Protein AF-A0A9W7ZD07-F1 (afdb_monomer)

Foldseek 3Di:
DDDDDPPDPPPPPPDDPPPQAAAKAWQPVNFQLAPNHVVDADHDPPDHHDPVQRAFAPQAGDFQNDQDAGPAASEEAEAQDKDKIFMDARYFCQQPAKKFKWKALQSPPWTFTQDIDALHHQDPDGGNGGHGPDGMDIDTHHLQAEWARWMKIKMWGQHQHDDRGIHMTIGTYGYDHHPHFKDKHFTDADESHHLHHGFDRCPSPRCGPVCCVVPGWMKMAGRVNDIDRPDPDHSPPDDDDDDDDDDDDDDDDDDDDDDDDDDDDDDDDDDDDDDDDDDDDDDDDDDDDDDDDDDDDDDDDYDDDDDDDDDDDDDDDDDDDDDDDDDDDDDPDDDDDDDDDDDDDDDDDDDDDDPFFDDAQKKAFDWQFIWGDHPRDTDPTDHDPPQWGWDDGIRDIDTDHDPPD

Nearest PDB structures (foldseek):
  7p3u-assembly1_A  TM=8.625E-01  e=9.360E-14  Aspergillus fumigatus A1163
  8qpr-assembly1_D  TM=5.292E-01  e=3.589E-02  Homo sapiens
  6wm9-assembly2_F  TM=4.175E-01  e=1.453E-02  Homo sapiens
  7e5y-assembly1_L  TM=4.576E-01  e=7.481E-02  Homo sapiens
  7wro-assembly1_L  TM=5.235E-01  e=2.744E-01  Homo sapiens

Radius of gyration: 35.98 Å; Cα contacts (8 Å, |Δi|>4): 675; chains: 1; bounding box: 115×115×76 Å

Secondary structure (DSSP, 8-state):
-----S-SSSSSS-S-------S--EEES--TT-S--SSPPPPPTT----TTTTSPPPTTPPGGG--SPPSS-SEEEETTSEEEEEE-SS---TT-EEEEEEEESSSSS--EEEEEE-SBTTSSS----SS-S--EEEEEPPTTPPPEEEEEEEEEEEESSSS--EEEEEEEEEEE----SEEEEEBPPP-SSTTS------TT-TTTTHHHHHSPPEEEEETTS-EESS-SS-----PPPPPPP--------------------------------------------------------------------------------------S-S--------------PPPP-TT-B--TT-EEEETTEEEEEETTEEPPPBPPPTTEEEEEETTEEEEEEPP--

Solvent-accessible surface area (backbone atoms only — not comparable to full-atom values): 25988 Å² total; per-residue (Å²): 140,79,90,79,79,93,79,76,93,84,80,81,87,87,76,76,88,70,74,77,40,68,31,60,36,61,32,32,59,46,25,59,46,46,75,77,28,86,83,62,78,70,71,41,91,93,61,71,69,40,90,60,59,34,53,55,43,52,50,87,49,60,74,39,77,56,86,74,64,54,82,57,58,68,45,80,45,48,34,49,36,78,45,63,41,31,43,55,81,77,33,35,31,30,23,14,10,38,31,42,35,27,40,14,33,48,85,71,78,51,44,30,42,70,46,75,38,75,30,18,30,36,38,98,44,85,43,90,50,42,70,60,76,40,56,63,50,75,47,62,39,54,50,40,45,29,36,26,82,60,28,37,44,31,43,36,38,38,47,25,47,75,70,69,42,22,36,48,43,24,16,40,23,24,35,35,85,31,92,32,64,45,35,74,30,37,34,65,77,72,38,31,31,70,70,40,56,74,55,70,63,26,88,87,41,59,66,64,60,46,65,56,66,74,66,35,56,56,23,35,39,25,36,88,32,46,71,43,71,62,78,78,90,65,66,73,72,80,71,81,83,79,83,77,90,76,83,88,84,81,91,82,89,85,86,89,86,89,87,82,88,82,87,85,90,86,86,89,84,89,84,91,89,81,90,81,90,84,87,82,87,89,85,88,85,88,85,86,86,89,84,81,89,83,88,80,90,78,88,84,86,84,86,86,84,89,86,87,82,89,88,82,89,83,85,91,86,82,89,87,89,80,90,84,93,82,90,90,87,84,90,87,86,90,88,89,88,88,88,79,89,86,85,88,83,89,82,86,79,84,74,92,67,94,83,56,76,41,60,61,75,36,33,35,72,41,87,52,10,30,28,45,19,53,88,36,31,65,47,74,73,41,76,36,60,94,76,28,26,38,46,75,48,77,67,53,63,46,65,40,68,62,78,86,126

Structure (mmCIF, N/CA/C/O backbone):
data_AF-A0A9W7ZD07-F1
#
_entry.id   AF-A0A9W7ZD07-F1
#
loop_
_atom_site.group_PDB
_atom_site.id
_atom_site.type_symbol
_atom_site.label_atom_id
_atom_site.label_alt_id
_atom_site.label_comp_id
_atom_site.label_asym_id
_atom_site.label_entity_id
_atom_site.label_seq_id
_atom_site.pdbx_PDB_ins_code
_atom_site.Cartn_x
_atom_site.Cartn_y
_atom_site.Cartn_z
_atom_site.occupancy
_atom_site.B_iso_or_equiv
_atom_site.auth_seq_id
_atom_site.auth_comp_id
_atom_site.auth_asym_id
_atom_site.auth_atom_id
_atom_site.pdbx_PDB_model_num
ATOM 1 N N . MET A 1 1 ? 17.883 37.962 -55.876 1.00 41.53 1 MET A N 1
ATOM 2 C CA . MET A 1 1 ? 17.567 36.541 -55.597 1.00 41.53 1 MET A CA 1
ATOM 3 C C . MET A 1 1 ? 18.419 36.123 -54.408 1.00 41.53 1 MET A C 1
ATOM 5 O O . MET A 1 1 ? 19.620 36.243 -54.534 1.00 41.53 1 MET A O 1
ATOM 9 N N . LYS A 1 2 ? 17.947 35.713 -53.234 1.00 41.31 2 LYS A N 1
ATOM 10 C CA . LYS A 1 2 ? 16.622 35.610 -52.608 1.00 41.31 2 LYS A CA 1
ATOM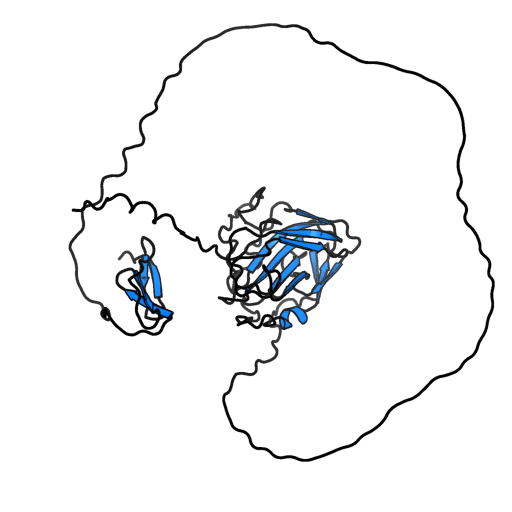 11 C C . LYS A 1 2 ? 16.865 35.951 -51.127 1.00 41.31 2 LYS A C 1
ATOM 13 O O . LYS A 1 2 ? 17.802 35.413 -50.546 1.00 41.31 2 LYS A O 1
ATOM 18 N N . SER A 1 3 ? 16.061 36.839 -50.550 1.00 47.47 3 SER A N 1
ATOM 19 C CA . SER A 1 3 ? 16.024 37.054 -49.102 1.00 47.47 3 SER A CA 1
ATOM 20 C C . SER A 1 3 ? 15.458 35.799 -48.444 1.00 47.47 3 SER A C 1
ATOM 22 O O . SER A 1 3 ? 14.362 35.374 -48.803 1.00 47.47 3 SER A O 1
ATOM 24 N N . PHE A 1 4 ? 16.192 35.201 -47.511 1.00 43.91 4 PHE A N 1
ATOM 25 C CA . PHE A 1 4 ? 15.648 34.174 -46.628 1.00 43.91 4 PHE A CA 1
ATOM 26 C C . PHE A 1 4 ? 15.216 34.857 -45.328 1.00 43.91 4 PHE A C 1
ATOM 28 O O . PHE A 1 4 ? 16.032 35.453 -44.629 1.00 43.91 4 PHE A O 1
ATOM 35 N N . SER A 1 5 ? 13.908 34.838 -45.067 1.00 48.44 5 SER A N 1
ATOM 36 C CA . SER A 1 5 ? 13.280 35.397 -43.868 1.00 48.44 5 SER A CA 1
ATOM 37 C C . SER A 1 5 ? 13.849 34.772 -42.595 1.00 48.44 5 SER A C 1
ATOM 39 O O . SER A 1 5 ? 13.737 33.567 -42.392 1.00 48.44 5 SER A O 1
ATOM 41 N N . VAL A 1 6 ? 14.353 35.609 -41.688 1.00 49.75 6 VAL A N 1
ATOM 42 C CA . VAL A 1 6 ? 14.805 35.254 -40.324 1.00 49.75 6 VAL A CA 1
ATOM 43 C C . VAL A 1 6 ? 13.607 35.116 -39.362 1.00 49.75 6 VAL A C 1
ATOM 45 O O . VAL A 1 6 ? 13.679 35.424 -38.181 1.00 49.75 6 VAL A O 1
ATOM 48 N N . ALA A 1 7 ? 12.456 34.669 -39.860 1.00 47.91 7 ALA A N 1
ATOM 49 C CA . ALA A 1 7 ? 11.208 34.615 -39.101 1.00 47.91 7 ALA A CA 1
ATOM 50 C C . ALA A 1 7 ? 10.662 33.185 -39.066 1.00 47.91 7 ALA A C 1
ATOM 52 O O . ALA A 1 7 ? 9.604 32.916 -39.625 1.00 47.91 7 ALA A O 1
ATOM 53 N N . SER A 1 8 ? 11.406 32.241 -38.479 1.00 49.72 8 SER A N 1
ATOM 54 C CA . SER A 1 8 ? 10.884 30.892 -38.162 1.00 49.72 8 SER A CA 1
ATOM 55 C C . SER A 1 8 ? 11.615 30.142 -37.029 1.00 49.72 8 SER A C 1
ATOM 57 O O . SER A 1 8 ? 11.263 29.001 -36.759 1.00 49.72 8 SER A O 1
ATOM 59 N N . ILE A 1 9 ? 12.581 30.735 -36.312 1.00 46.44 9 ILE A N 1
ATOM 60 C CA . ILE A 1 9 ? 13.357 30.030 -35.257 1.00 46.44 9 ILE A CA 1
ATOM 61 C C . ILE A 1 9 ? 12.879 30.407 -33.837 1.00 46.44 9 ILE A C 1
ATOM 63 O O . ILE A 1 9 ? 13.672 30.553 -32.919 1.00 46.44 9 ILE A O 1
ATOM 67 N N . LEU A 1 10 ? 11.574 30.614 -33.634 1.00 45.41 10 LEU A N 1
ATOM 68 C CA . LEU A 1 10 ? 11.020 30.961 -32.309 1.00 45.41 10 LEU A CA 1
ATOM 69 C C . LEU A 1 10 ? 9.823 30.099 -31.876 1.00 45.41 10 LEU A C 1
ATOM 71 O O . LEU A 1 10 ? 9.119 30.461 -30.942 1.00 45.41 10 LEU A O 1
ATOM 75 N N . ALA A 1 11 ? 9.591 28.946 -32.511 1.00 47.62 11 ALA A N 1
ATOM 76 C CA . ALA A 1 11 ? 8.423 28.109 -32.204 1.00 47.62 11 ALA A CA 1
ATOM 77 C C . ALA A 1 11 ? 8.722 26.607 -32.038 1.00 47.62 11 ALA A C 1
ATOM 79 O O . ALA A 1 11 ? 7.839 25.790 -32.270 1.00 47.62 11 ALA A O 1
ATOM 80 N N . TYR A 1 12 ? 9.941 26.224 -31.635 1.00 44.97 12 TYR A N 1
ATOM 81 C CA . TYR A 1 12 ? 10.280 24.810 -31.381 1.00 44.97 12 TYR A CA 1
ATOM 82 C C . TYR A 1 12 ? 11.042 24.545 -30.070 1.00 44.97 12 TYR A C 1
ATOM 84 O O . TYR A 1 12 ? 11.627 23.480 -29.907 1.00 44.97 12 TYR A O 1
ATOM 92 N N . SER A 1 13 ? 11.000 25.470 -29.105 1.00 48.06 13 SER A N 1
ATOM 93 C CA . SER A 1 13 ? 11.641 25.291 -27.784 1.00 48.06 13 SER A CA 1
ATOM 94 C C . SER A 1 13 ? 10.649 25.015 -26.648 1.00 48.06 13 SER A C 1
ATOM 96 O O . SER A 1 13 ? 11.039 24.974 -25.487 1.00 48.06 13 SER A O 1
ATOM 98 N N . ALA A 1 14 ? 9.364 24.835 -26.960 1.00 50.25 14 ALA A N 1
ATOM 99 C CA . ALA A 1 14 ? 8.320 24.507 -25.991 1.00 50.25 14 ALA A CA 1
ATOM 100 C C . ALA A 1 14 ? 7.843 23.066 -26.207 1.00 50.25 14 ALA A C 1
ATOM 102 O O . ALA A 1 14 ? 6.697 22.820 -26.572 1.00 50.25 14 ALA A O 1
ATOM 103 N N . ALA A 1 15 ? 8.746 22.103 -26.036 1.00 48.12 15 ALA A N 1
ATOM 104 C CA . ALA A 1 15 ? 8.390 20.694 -26.032 1.00 48.12 15 ALA A CA 1
ATOM 105 C C . ALA A 1 15 ? 9.182 19.948 -24.951 1.00 48.12 15 ALA A C 1
ATOM 107 O O . ALA A 1 15 ? 10.276 19.446 -25.175 1.00 48.12 15 ALA A O 1
ATOM 108 N N . VAL A 1 16 ? 8.515 19.847 -23.800 1.00 51.59 16 VAL A N 1
ATOM 109 C CA . VAL A 1 16 ? 8.509 18.671 -22.927 1.00 51.59 16 VAL A CA 1
ATOM 110 C C . VAL A 1 16 ? 9.744 18.485 -22.036 1.00 51.59 16 VAL A C 1
ATOM 112 O O . VAL A 1 16 ? 10.506 17.535 -22.167 1.00 51.59 16 VAL A O 1
ATOM 115 N N . ALA A 1 17 ? 9.832 19.307 -20.987 1.00 42.72 17 ALA A N 1
ATOM 116 C CA . ALA A 1 17 ? 10.253 18.784 -19.689 1.00 42.72 17 ALA A CA 1
ATOM 117 C C . ALA A 1 17 ? 9.124 17.873 -19.175 1.00 42.72 17 ALA A C 1
ATOM 119 O O . ALA A 1 17 ? 8.240 18.301 -18.434 1.00 42.72 17 ALA A O 1
ATOM 120 N N . GLN A 1 18 ? 9.097 16.622 -19.640 1.00 41.66 18 GLN A N 1
ATOM 121 C CA . GLN A 1 18 ? 8.367 15.567 -18.947 1.00 41.66 18 GLN A CA 1
ATOM 122 C C . GLN A 1 18 ? 9.096 15.389 -17.620 1.00 41.66 18 GLN A C 1
ATOM 124 O O . GLN A 1 18 ? 10.120 14.716 -17.547 1.00 41.66 18 GLN A O 1
ATOM 129 N N . LEU A 1 19 ? 8.597 16.056 -16.581 1.00 44.03 19 LEU A N 1
ATOM 130 C CA . LEU A 1 19 ? 8.855 15.658 -15.207 1.00 44.03 19 LEU A CA 1
ATOM 131 C C . LEU A 1 19 ? 8.452 14.184 -15.144 1.00 44.03 19 LEU A C 1
ATOM 133 O O . LEU A 1 19 ? 7.261 13.871 -15.163 1.00 44.03 19 LEU A O 1
ATOM 137 N N . ALA A 1 20 ? 9.429 13.278 -15.203 1.00 47.88 20 ALA A N 1
ATOM 138 C CA . ALA A 1 20 ? 9.185 11.866 -14.989 1.00 47.88 20 ALA A CA 1
ATOM 139 C C . ALA A 1 20 ? 8.645 11.765 -13.564 1.00 47.88 20 ALA A C 1
ATOM 141 O O . ALA A 1 20 ? 9.387 11.917 -12.597 1.00 47.88 20 ALA A O 1
ATOM 142 N N . SER A 1 21 ? 7.324 11.652 -13.442 1.00 53.94 21 SER A N 1
ATOM 143 C CA . SER A 1 21 ? 6.696 11.561 -12.139 1.00 53.94 21 SER A CA 1
ATOM 144 C C . SER A 1 21 ? 7.169 10.267 -11.497 1.00 53.94 21 SER A C 1
ATOM 146 O O . SER A 1 21 ? 6.970 9.183 -12.051 1.00 53.94 21 SER A O 1
ATOM 148 N N . ALA A 1 22 ? 7.854 10.405 -10.368 1.00 66.81 22 ALA A N 1
ATOM 149 C CA . ALA A 1 22 ? 8.368 9.287 -9.605 1.00 66.81 22 ALA A CA 1
ATOM 150 C C . ALA A 1 22 ? 7.181 8.489 -9.053 1.00 66.81 22 ALA A C 1
ATOM 152 O O . ALA A 1 22 ? 6.446 9.026 -8.241 1.00 66.81 22 ALA A O 1
ATOM 153 N N . HIS A 1 23 ? 7.008 7.238 -9.488 1.00 90.19 23 HIS A N 1
ATOM 154 C CA . HIS A 1 23 ? 6.177 6.197 -8.856 1.00 90.19 23 HIS A CA 1
ATOM 155 C C . HIS A 1 23 ? 4.708 6.567 -8.536 1.00 90.19 23 HIS A C 1
ATOM 157 O O . HIS A 1 23 ? 4.177 7.560 -9.033 1.00 90.19 23 HIS A O 1
ATOM 163 N N . MET A 1 24 ? 4.005 5.716 -7.782 1.00 94.94 24 MET A N 1
ATOM 164 C CA . MET A 1 24 ? 2.582 5.862 -7.446 1.00 94.94 24 MET A CA 1
ATOM 165 C C . MET A 1 24 ? 2.411 6.113 -5.942 1.00 94.94 24 MET A C 1
ATOM 167 O O . MET A 1 24 ? 3.163 5.570 -5.137 1.00 94.94 24 MET A O 1
ATOM 171 N N . ALA A 1 25 ? 1.405 6.901 -5.558 1.00 95.50 25 ALA A N 1
ATOM 172 C CA . ALA A 1 25 ? 1.013 7.091 -4.160 1.00 95.50 25 ALA A CA 1
ATOM 173 C C . ALA A 1 25 ? -0.495 7.284 -4.020 1.00 95.50 25 ALA A C 1
ATOM 175 O O . ALA A 1 25 ? -1.158 7.732 -4.959 1.00 95.50 25 ALA A O 1
ATOM 176 N N . LEU A 1 26 ? -1.019 6.962 -2.839 1.00 96.06 26 LEU A N 1
ATOM 177 C CA . LEU A 1 26 ? -2.409 7.220 -2.482 1.00 96.06 26 LEU A CA 1
ATOM 178 C C . LEU A 1 26 ? -2.687 8.716 -2.300 1.00 96.06 26 LEU A C 1
ATOM 180 O O . LEU A 1 26 ? -1.910 9.447 -1.688 1.00 96.06 26 LEU A O 1
ATOM 184 N N . THR A 1 27 ? -3.869 9.133 -2.743 1.00 95.31 27 THR A N 1
ATOM 185 C CA . THR A 1 27 ? -4.521 10.393 -2.354 1.00 95.31 27 THR A CA 1
ATOM 186 C C . THR A 1 27 ? -5.725 10.157 -1.452 1.00 95.31 27 THR A C 1
ATOM 188 O O . THR A 1 27 ? -6.023 10.991 -0.598 1.00 95.31 27 THR A O 1
ATOM 191 N N . GLU A 1 28 ? -6.410 9.024 -1.616 1.00 96.12 28 GLU A N 1
ATOM 192 C CA . GLU A 1 28 ? -7.607 8.669 -0.858 1.00 96.12 28 GLU A CA 1
ATOM 193 C C . GLU A 1 28 ? -7.605 7.160 -0.545 1.00 96.12 28 GLU A C 1
ATOM 195 O O . GLU A 1 28 ? -7.371 6.372 -1.458 1.00 96.12 28 GLU A O 1
ATOM 200 N N . PRO A 1 29 ? -7.855 6.727 0.705 1.00 97.00 29 PRO A N 1
ATOM 201 C CA . PRO A 1 29 ? -7.856 7.551 1.915 1.00 97.00 29 PRO A CA 1
ATOM 202 C C . PRO A 1 29 ? -6.496 8.245 2.115 1.00 97.00 29 PRO A C 1
ATOM 204 O O . PRO A 1 29 ? -5.465 7.722 1.699 1.00 97.00 29 PRO A O 1
ATOM 207 N N . CYS A 1 30 ? -6.499 9.434 2.727 1.00 96.62 30 CYS A N 1
ATOM 208 C CA . CYS A 1 30 ? -5.295 10.261 2.834 1.00 96.62 30 CYS A CA 1
ATOM 209 C C . CYS A 1 30 ? -4.178 9.552 3.623 1.00 96.62 30 CYS A C 1
ATOM 211 O O . CYS A 1 30 ? -4.334 9.337 4.835 1.00 96.62 30 CYS A O 1
ATOM 213 N N . PRO A 1 31 ? -3.046 9.203 2.987 1.00 96.50 31 PRO A N 1
ATOM 214 C CA . PRO A 1 31 ? -2.002 8.475 3.679 1.00 96.50 31 PRO A CA 1
ATOM 215 C C . PRO A 1 31 ? -1.242 9.379 4.648 1.00 96.50 31 PRO A C 1
ATOM 217 O O . PRO A 1 31 ? -1.142 10.589 4.439 1.00 96.50 31 PRO A O 1
ATOM 220 N N . ARG A 1 32 ? -0.711 8.784 5.718 1.00 95.81 32 ARG A N 1
ATOM 221 C CA . ARG A 1 32 ? 0.054 9.453 6.771 1.00 95.81 32 ARG A CA 1
ATOM 222 C C . ARG A 1 32 ? 1.101 10.376 6.169 1.00 95.81 32 ARG A C 1
ATOM 224 O O . ARG A 1 32 ? 1.845 9.999 5.270 1.00 95.81 32 ARG A O 1
ATOM 231 N N . TYR A 1 33 ? 1.112 11.599 6.681 1.00 94.19 33 TYR A N 1
ATOM 232 C CA . TYR A 1 33 ? 2.041 12.669 6.331 1.00 94.19 33 TYR A CA 1
ATOM 233 C C . TYR A 1 33 ? 2.019 13.123 4.868 1.00 94.19 33 TYR A C 1
ATOM 235 O O . TYR A 1 33 ? 2.845 13.954 4.499 1.00 94.19 33 TYR A O 1
ATOM 243 N N . SER A 1 34 ? 1.076 12.672 4.036 1.00 94.00 34 SER A N 1
ATOM 244 C CA . SER A 1 34 ? 1.001 13.163 2.661 1.00 94.00 34 SER A CA 1
ATOM 245 C C . SER A 1 34 ? 0.552 14.629 2.607 1.00 94.00 34 SER A C 1
ATOM 247 O O . SER A 1 34 ? -0.455 15.000 3.222 1.00 94.00 34 SER A O 1
ATOM 249 N N . PRO A 1 35 ? 1.261 15.486 1.850 1.00 91.19 35 PRO A N 1
ATOM 250 C CA . PRO A 1 35 ? 0.831 16.852 1.581 1.00 91.19 35 PRO A CA 1
ATOM 251 C C . PRO A 1 35 ? -0.194 16.939 0.438 1.00 91.19 35 PRO A C 1
ATOM 253 O O . PRO A 1 35 ? -0.690 18.031 0.162 1.00 91.19 35 PRO A O 1
ATOM 256 N N . HIS A 1 36 ? -0.507 15.823 -0.228 1.00 89.25 36 HIS A N 1
ATOM 257 C CA . HIS A 1 36 ? -1.262 15.782 -1.487 1.00 89.25 36 HIS A CA 1
ATOM 258 C C . HIS A 1 36 ? -2.749 15.425 -1.316 1.00 89.25 36 HIS A C 1
ATOM 260 O O . HIS A 1 36 ? -3.440 15.124 -2.287 1.00 89.25 36 HIS A O 1
ATOM 266 N N . CYS A 1 37 ? -3.261 15.486 -0.086 1.00 89.25 37 CYS A N 1
ATOM 267 C CA . CYS A 1 37 ? -4.665 15.225 0.231 1.00 89.25 37 CYS A CA 1
ATOM 268 C C . CYS A 1 37 ? -5.520 16.500 0.235 1.00 89.25 37 CYS A C 1
ATOM 270 O O . CYS A 1 37 ? -5.036 17.586 0.561 1.00 89.25 37 CYS A O 1
ATOM 272 N N . ASN A 1 38 ? -6.821 16.357 -0.040 1.00 84.69 38 ASN A N 1
ATOM 273 C CA . ASN A 1 38 ? -7.796 17.446 0.047 1.00 84.69 38 ASN A CA 1
ATOM 274 C C . ASN A 1 38 ? -9.129 16.975 0.685 1.00 84.69 38 ASN A C 1
ATOM 276 O O . ASN A 1 38 ? -9.789 16.126 0.090 1.00 84.69 38 ASN A O 1
ATOM 280 N N . PRO A 1 39 ? -9.560 17.526 1.842 1.00 86.19 39 PRO A N 1
ATOM 281 C CA . PRO A 1 39 ? -8.805 18.449 2.685 1.00 86.19 39 PRO A CA 1
ATOM 282 C C . PRO A 1 39 ? -7.565 17.763 3.269 1.00 86.19 39 PRO A C 1
ATOM 284 O O . PRO A 1 39 ? -7.538 16.552 3.484 1.00 86.19 39 PRO A O 1
ATOM 287 N N . LYS A 1 40 ? -6.523 18.550 3.520 1.00 86.19 40 LYS A N 1
ATOM 288 C CA . LYS A 1 40 ? -5.282 18.058 4.115 1.00 86.19 40 LYS A CA 1
ATOM 289 C C . LYS A 1 40 ? -5.454 17.907 5.636 1.00 86.19 40 LYS A C 1
ATOM 291 O O . LYS A 1 40 ? -5.771 18.915 6.272 1.00 86.19 40 LYS A O 1
ATOM 296 N N . PRO A 1 41 ? -5.243 16.714 6.228 1.00 90.25 41 PRO A N 1
ATOM 297 C CA . PRO A 1 41 ? -5.307 16.538 7.678 1.00 90.25 41 PRO A CA 1
ATOM 298 C C . PRO A 1 41 ? -4.245 17.363 8.415 1.00 90.25 41 PRO A C 1
ATOM 300 O O . PRO A 1 41 ? -3.197 17.705 7.860 1.00 90.25 41 PRO A O 1
ATOM 303 N N . GLU A 1 42 ? -4.506 17.663 9.687 1.00 90.38 42 GLU A N 1
ATOM 304 C CA . GLU A 1 42 ? -3.505 18.261 10.570 1.00 90.38 42 GLU A CA 1
ATOM 305 C C . GLU A 1 42 ? -2.407 17.237 10.891 1.00 90.38 42 GLU A C 1
ATOM 307 O O . GLU A 1 42 ? -2.694 16.087 11.233 1.00 90.38 42 GLU A O 1
ATOM 312 N N . LEU A 1 43 ? -1.143 17.653 10.777 1.00 91.25 43 LEU A N 1
ATOM 313 C CA . LEU A 1 43 ? -0.005 16.820 11.161 1.00 91.25 43 LEU A CA 1
ATOM 314 C C . LEU A 1 43 ? -0.017 16.536 12.664 1.00 91.25 43 LEU A C 1
ATOM 316 O O . LEU A 1 43 ? -0.280 17.443 13.455 1.00 91.25 43 LEU A O 1
ATOM 320 N N . PRO A 1 44 ? 0.334 15.309 13.085 1.00 90.12 44 PRO A N 1
ATOM 321 C CA . PRO A 1 44 ? 0.642 15.049 14.481 1.00 90.12 44 PRO A CA 1
ATOM 322 C C . PRO A 1 44 ? 1.731 15.997 14.990 1.00 90.12 44 PRO A C 1
ATOM 324 O O . PRO A 1 44 ? 2.625 16.405 14.244 1.00 90.12 44 PRO A O 1
ATOM 327 N N . ALA A 1 45 ? 1.674 16.333 16.278 1.00 89.94 45 ALA A N 1
ATOM 328 C CA . ALA A 1 45 ? 2.649 17.225 16.892 1.00 89.94 45 ALA A CA 1
ATOM 329 C C . ALA A 1 45 ? 4.084 16.714 16.668 1.00 89.94 45 ALA A C 1
ATOM 331 O O . ALA A 1 45 ? 4.407 15.575 16.999 1.00 89.94 45 ALA A O 1
ATOM 332 N N . GLY A 1 46 ? 4.941 17.573 16.111 1.00 88.38 46 GLY A N 1
ATOM 333 C CA . GLY A 1 46 ? 6.339 17.246 15.811 1.00 88.38 46 GLY A CA 1
ATOM 334 C C . GLY A 1 46 ? 6.574 16.486 14.500 1.00 88.38 46 GLY A C 1
ATOM 335 O O . GLY A 1 46 ? 7.731 16.237 14.174 1.00 88.38 46 GLY A O 1
ATOM 336 N N . ALA A 1 47 ? 5.530 16.147 13.736 1.00 91.56 47 ALA A N 1
ATOM 337 C CA . ALA A 1 47 ? 5.668 15.548 12.410 1.00 91.56 47 ALA A CA 1
ATOM 338 C C . ALA A 1 47 ? 5.822 16.611 11.305 1.00 91.56 47 ALA A C 1
ATOM 340 O O . ALA A 1 47 ? 5.393 17.758 11.447 1.00 91.56 47 ALA A O 1
ATOM 341 N N . SER A 1 48 ? 6.400 16.206 10.175 1.00 92.06 48 SER A N 1
ATOM 342 C CA . SER A 1 48 ? 6.488 16.984 8.935 1.00 92.06 48 SER A CA 1
ATOM 343 C C . SER A 1 48 ? 5.816 16.231 7.786 1.00 92.06 48 SER A C 1
ATOM 345 O O . SER A 1 48 ? 5.636 15.017 7.849 1.00 92.06 48 SER A O 1
ATOM 347 N N . PHE A 1 49 ? 5.427 16.950 6.731 1.00 93.56 49 PHE A N 1
ATOM 348 C CA . PHE A 1 49 ? 4.890 16.311 5.529 1.00 93.56 49 PHE A CA 1
ATOM 349 C C . PHE A 1 49 ? 5.979 15.512 4.799 1.00 93.56 49 PHE A C 1
ATOM 351 O O . PHE A 1 49 ? 7.096 16.001 4.620 1.00 93.56 49 PHE A O 1
ATOM 358 N N . ASP A 1 50 ? 5.617 14.323 4.324 1.00 92.50 50 ASP A N 1
ATOM 359 C CA . ASP A 1 50 ? 6.423 13.491 3.436 1.00 92.50 50 ASP A CA 1
ATOM 360 C C . ASP A 1 50 ? 6.132 13.858 1.972 1.00 92.50 50 ASP A C 1
ATOM 362 O O . ASP A 1 50 ? 5.209 13.342 1.343 1.00 92.50 50 ASP A O 1
ATOM 366 N N . TYR A 1 51 ? 6.941 14.756 1.408 1.00 90.94 51 TYR A N 1
ATOM 367 C CA . TYR A 1 51 ? 6.893 15.098 -0.023 1.00 90.94 51 TYR A CA 1
ATOM 368 C C . TYR A 1 51 ? 7.463 13.997 -0.929 1.00 90.94 51 TYR A C 1
ATOM 370 O O . TYR A 1 51 ? 7.380 14.090 -2.150 1.00 90.94 51 TYR A O 1
ATOM 378 N N . SER A 1 52 ? 8.043 12.953 -0.340 1.00 91.38 52 SER A N 1
ATOM 379 C CA . SER A 1 52 ? 8.553 11.773 -1.029 1.00 91.38 52 SER A CA 1
ATOM 380 C C . SER A 1 52 ? 7.576 10.604 -0.914 1.00 91.38 52 SER A C 1
ATOM 382 O O . SER A 1 52 ? 8.006 9.455 -0.987 1.00 91.38 52 SER A O 1
ATOM 384 N N . ILE A 1 53 ? 6.268 10.856 -0.740 1.00 91.69 53 ILE A N 1
ATOM 385 C CA . ILE A 1 53 ? 5.252 9.821 -0.476 1.00 91.69 53 ILE A CA 1
ATOM 386 C C . ILE A 1 53 ? 5.254 8.684 -1.514 1.00 91.69 53 ILE A C 1
ATOM 388 O O . ILE A 1 53 ? 5.036 7.529 -1.147 1.00 91.69 53 ILE A O 1
ATOM 392 N N . LYS A 1 54 ? 5.598 9.004 -2.769 1.00 93.44 54 LYS A N 1
ATOM 393 C CA . LYS A 1 54 ? 5.714 8.068 -3.899 1.00 93.44 54 LYS A CA 1
ATOM 394 C C . LYS A 1 54 ? 6.966 7.195 -3.862 1.00 93.44 54 LYS A C 1
ATOM 396 O O . LYS A 1 54 ? 7.000 6.179 -4.544 1.00 93.44 54 LYS A O 1
ATOM 401 N N . ASN A 1 55 ? 7.998 7.572 -3.109 1.00 93.69 55 ASN A N 1
ATOM 402 C CA . ASN A 1 55 ? 9.219 6.778 -3.028 1.00 93.69 55 ASN A CA 1
ATOM 403 C C . ASN A 1 55 ? 8.927 5.418 -2.386 1.00 93.69 55 ASN A C 1
ATOM 405 O O . ASN A 1 55 ? 8.104 5.346 -1.461 1.00 93.69 55 ASN A O 1
ATOM 409 N N . PRO A 1 56 ? 9.625 4.362 -2.833 1.00 95.25 56 PRO A N 1
ATOM 410 C CA . PRO A 1 56 ? 9.553 3.075 -2.167 1.00 95.25 56 PRO A CA 1
ATOM 411 C C . PRO A 1 56 ? 10.033 3.193 -0.722 1.00 95.25 56 PRO A C 1
ATOM 413 O O . PRO A 1 56 ? 10.775 4.112 -0.357 1.00 95.25 56 PRO A O 1
ATOM 416 N N . ILE A 1 57 ? 9.613 2.244 0.105 1.00 95.00 57 ILE A N 1
ATOM 417 C CA . ILE A 1 57 ? 10.197 2.072 1.428 1.00 95.00 57 ILE A CA 1
ATOM 418 C C . ILE A 1 57 ? 11.641 1.589 1.227 1.00 95.00 57 ILE A C 1
ATOM 420 O O . ILE A 1 57 ? 11.855 0.641 0.467 1.00 95.00 57 ILE A O 1
ATOM 424 N N . PRO A 1 58 ? 12.636 2.221 1.878 1.00 92.62 58 PRO A N 1
ATOM 425 C CA . PRO A 1 58 ? 13.998 1.702 1.906 1.00 92.62 58 PRO A CA 1
ATOM 426 C C . PRO A 1 58 ? 14.046 0.252 2.418 1.00 92.62 58 PRO A C 1
ATOM 428 O O . PRO A 1 58 ? 13.153 -0.160 3.164 1.00 92.62 58 PRO A O 1
ATOM 431 N N . PRO A 1 59 ? 15.086 -0.529 2.089 1.00 90.38 59 PRO A N 1
ATOM 432 C CA . PRO A 1 59 ? 15.203 -1.906 2.567 1.00 90.38 59 PRO A CA 1
ATOM 433 C C . PRO A 1 59 ? 15.097 -2.055 4.092 1.00 90.38 59 PRO A C 1
ATOM 435 O O . PRO A 1 59 ? 14.536 -3.033 4.549 1.00 90.38 59 PRO A O 1
ATOM 438 N N . ASP A 1 60 ? 15.516 -1.069 4.878 1.00 89.88 60 ASP A N 1
ATOM 439 C CA . ASP A 1 60 ? 15.434 -1.041 6.345 1.00 89.88 60 ASP A CA 1
ATOM 440 C C . ASP A 1 60 ? 14.384 -0.046 6.886 1.00 89.88 60 ASP A C 1
ATOM 442 O O . ASP A 1 60 ? 14.294 0.196 8.091 1.00 89.88 60 ASP A O 1
ATOM 446 N N . GLY A 1 61 ? 13.589 0.559 5.998 1.00 90.94 61 GLY A N 1
ATOM 447 C CA . GLY A 1 61 ? 12.615 1.590 6.341 1.00 90.94 61 GLY A CA 1
ATOM 448 C C . GLY A 1 61 ? 11.365 1.070 7.055 1.00 90.94 61 GLY A C 1
ATOM 449 O O . GLY A 1 61 ? 10.904 -0.048 6.852 1.00 90.94 61 GLY A O 1
ATOM 450 N N . GLU A 1 62 ? 10.742 1.918 7.867 1.00 92.06 62 GLU A N 1
ATOM 451 C CA . GLU A 1 62 ? 9.498 1.553 8.544 1.00 92.06 62 GLU A CA 1
ATOM 452 C C . GLU A 1 62 ? 8.333 1.380 7.554 1.00 92.06 62 GLU A C 1
ATOM 454 O O . GLU A 1 62 ? 8.105 2.211 6.663 1.00 92.06 62 GLU A O 1
ATOM 459 N N . LEU A 1 63 ? 7.519 0.339 7.773 1.00 93.88 63 LEU A N 1
ATOM 460 C CA . LEU A 1 63 ? 6.220 0.207 7.114 1.00 93.88 63 LEU A CA 1
ATOM 461 C C . LEU A 1 63 ? 5.372 1.464 7.351 1.00 93.88 63 LEU A C 1
ATOM 463 O O . LEU A 1 63 ? 5.511 2.157 8.358 1.00 93.88 63 LEU A O 1
ATOM 467 N N . CYS A 1 64 ? 4.481 1.769 6.407 1.00 94.62 64 CYS A N 1
ATOM 468 C CA . CYS A 1 64 ? 3.677 2.995 6.397 1.00 94.62 64 CYS A CA 1
ATOM 469 C C . CYS A 1 64 ? 4.452 4.319 6.271 1.00 94.62 64 CYS A C 1
ATOM 471 O O . CYS A 1 64 ? 3.794 5.357 6.193 1.00 94.62 64 CYS A O 1
ATOM 473 N N . LYS A 1 65 ? 5.798 4.309 6.239 1.00 89.94 65 LYS A N 1
ATOM 474 C CA . LYS A 1 65 ? 6.664 5.507 6.154 1.00 89.94 65 LYS A CA 1
ATOM 475 C C . LYS A 1 65 ? 6.430 6.523 7.284 1.00 89.94 65 LYS A C 1
ATOM 477 O O . LYS A 1 65 ? 6.797 7.691 7.181 1.00 89.94 65 LYS A O 1
ATOM 482 N N . GLY A 1 66 ? 5.787 6.077 8.361 1.00 85.50 66 GLY A N 1
ATOM 483 C CA . GLY A 1 66 ? 5.338 6.919 9.453 1.00 85.50 66 GLY A CA 1
ATOM 484 C C . GLY A 1 66 ? 4.553 6.138 10.498 1.00 85.50 66 GLY A C 1
ATOM 485 O O . GLY A 1 66 ? 3.525 5.522 10.204 1.00 85.50 66 GLY A O 1
ATOM 486 N N . THR A 1 67 ? 5.017 6.194 11.743 1.00 86.25 67 THR A N 1
ATOM 487 C CA . THR A 1 67 ? 4.468 5.408 12.857 1.00 86.25 67 THR A CA 1
ATOM 488 C C . THR A 1 67 ? 3.399 6.135 13.668 1.00 86.25 67 THR A C 1
ATOM 490 O O . THR A 1 67 ? 2.550 5.468 14.262 1.00 86.25 67 THR A O 1
ATOM 493 N N . VAL A 1 68 ? 3.373 7.473 13.663 1.00 92.94 68 VAL A N 1
ATOM 494 C CA . VAL A 1 68 ? 2.359 8.250 14.393 1.00 92.94 68 VAL A CA 1
ATOM 495 C C . VAL A 1 68 ? 1.081 8.351 13.549 1.00 92.94 68 VAL A C 1
ATOM 497 O O . VAL A 1 68 ? 1.138 8.836 12.418 1.00 92.94 68 VAL A O 1
ATOM 500 N N . PRO A 1 69 ? -0.076 7.901 14.070 1.00 93.31 69 PRO A N 1
ATOM 501 C CA . PRO A 1 69 ? -1.356 8.046 13.387 1.00 93.31 69 PRO A CA 1
ATOM 502 C C . PRO A 1 69 ? -1.743 9.507 13.170 1.00 93.31 69 PRO A C 1
ATOM 504 O O . PRO A 1 69 ? -1.355 10.378 13.952 1.00 93.31 69 PRO A O 1
ATOM 507 N N . TRP A 1 70 ? -2.609 9.762 12.190 1.00 93.00 70 TRP A N 1
ATOM 508 C CA . TRP A 1 70 ? -3.338 11.028 12.133 1.00 93.00 70 TRP A CA 1
ATOM 509 C C . TRP A 1 70 ? -4.093 11.299 13.451 1.00 93.00 70 TRP A C 1
ATOM 511 O O . TRP A 1 70 ? -4.613 10.358 14.060 1.00 93.00 70 TRP A O 1
ATOM 521 N N . PRO A 1 71 ? -4.224 12.569 13.892 1.00 92.00 71 PRO A N 1
ATOM 522 C CA . PRO A 1 71 ? -4.947 12.901 15.125 1.00 92.00 71 PRO A CA 1
ATOM 523 C C . PRO A 1 71 ? -6.426 12.494 15.103 1.00 92.00 71 PRO A C 1
ATOM 525 O O . PRO A 1 71 ? -7.059 12.350 16.148 1.00 92.00 71 PRO A O 1
ATOM 528 N N . SER A 1 72 ? -7.003 12.336 13.913 1.00 93.31 72 SER A N 1
ATOM 529 C CA . SER A 1 72 ? -8.366 11.860 13.699 1.00 93.31 72 SER A CA 1
ATOM 530 C C . SER A 1 72 ? -8.423 10.973 12.454 1.00 93.31 72 SER A C 1
ATOM 532 O O . SER A 1 72 ? -7.634 11.193 11.531 1.00 93.31 72 SER A O 1
ATOM 534 N N . PRO A 1 73 ? -9.347 9.996 12.400 1.00 96.25 73 PRO A N 1
ATOM 535 C CA . PRO A 1 73 ? -9.541 9.177 11.212 1.00 96.25 73 PRO A CA 1
ATOM 536 C C . PRO A 1 73 ? -9.826 10.035 9.976 1.00 96.25 73 PRO A C 1
ATOM 538 O O . PRO A 1 73 ? -10.683 10.918 10.015 1.00 96.25 73 PRO A O 1
ATOM 541 N N . VAL A 1 74 ? -9.149 9.748 8.866 1.00 96.81 74 VAL A N 1
ATOM 542 C CA . VAL A 1 74 ? -9.342 10.460 7.591 1.00 96.81 74 VAL A CA 1
ATOM 543 C C . VAL A 1 74 ? -10.551 9.950 6.810 1.00 96.81 74 VAL A C 1
ATOM 545 O O . VAL A 1 74 ? -10.999 10.597 5.869 1.00 96.81 74 VAL A O 1
ATOM 548 N N . ALA A 1 75 ? -11.089 8.792 7.197 1.00 97.00 75 ALA A N 1
ATOM 549 C CA . ALA A 1 75 ? -12.326 8.242 6.667 1.00 97.00 75 ALA A CA 1
ATOM 550 C C . ALA A 1 75 ? -13.045 7.395 7.726 1.00 97.00 75 ALA A C 1
ATOM 552 O O . ALA A 1 75 ? -12.424 6.845 8.637 1.00 97.00 75 ALA A O 1
ATOM 553 N N . THR A 1 76 ? -14.364 7.264 7.578 1.00 98.38 76 THR A N 1
ATOM 554 C CA . THR A 1 76 ? -15.175 6.269 8.291 1.00 98.38 76 THR A CA 1
ATOM 555 C C . THR A 1 76 ? -15.775 5.322 7.266 1.00 98.38 76 THR A C 1
ATOM 557 O O . THR A 1 76 ? -16.495 5.758 6.366 1.00 98.38 76 THR A O 1
ATOM 560 N N . TRP A 1 77 ? -15.465 4.035 7.386 1.00 98.62 77 TRP A N 1
ATOM 561 C CA . TRP A 1 77 ? -15.989 2.990 6.523 1.00 98.62 77 TRP A CA 1
ATOM 562 C C . TRP A 1 77 ? -16.980 2.091 7.250 1.00 98.62 77 TRP A C 1
ATOM 564 O O . TRP A 1 77 ? -16.837 1.815 8.438 1.00 98.62 77 TRP A O 1
ATOM 574 N N . LYS A 1 78 ? -17.978 1.599 6.519 1.00 98.69 78 LYS A N 1
ATOM 575 C CA . LYS A 1 78 ? -18.910 0.583 7.006 1.00 98.69 78 LYS A CA 1
ATOM 576 C C . LYS A 1 78 ? -18.508 -0.789 6.485 1.00 98.69 78 LYS A C 1
ATOM 578 O O . LYS A 1 78 ? -18.268 -0.942 5.290 1.00 98.69 78 LYS A O 1
ATOM 583 N N . ALA A 1 79 ? -18.456 -1.793 7.351 1.00 98.62 79 ALA A N 1
ATOM 584 C CA . ALA A 1 79 ? -18.250 -3.171 6.915 1.00 98.62 79 ALA A CA 1
ATOM 585 C C . ALA A 1 79 ? -19.309 -3.562 5.866 1.00 98.62 79 ALA A C 1
ATOM 587 O O . ALA A 1 79 ? -20.480 -3.195 5.983 1.00 98.62 79 ALA A O 1
ATOM 588 N N . GLY A 1 80 ? -18.898 -4.254 4.803 1.00 98.38 80 GLY A N 1
ATOM 589 C CA . GLY A 1 80 ? -19.792 -4.631 3.706 1.00 98.38 80 GLY A CA 1
ATOM 590 C C . GLY A 1 80 ? -20.077 -3.532 2.674 1.00 98.38 80 GLY A C 1
ATOM 591 O O . GLY A 1 80 ? -20.729 -3.829 1.669 1.00 98.38 80 GLY A O 1
ATOM 592 N N . GLN A 1 81 ? -19.629 -2.286 2.869 1.00 98.25 81 GLN A N 1
ATOM 593 C CA . GLN A 1 81 ? -19.808 -1.221 1.873 1.00 98.25 81 GLN A CA 1
ATOM 594 C C . GLN A 1 81 ? -18.738 -1.274 0.775 1.00 98.25 81 GLN A C 1
ATOM 596 O O . GLN A 1 81 ? -17.682 -1.876 0.960 1.00 98.25 81 GLN A O 1
ATOM 601 N N . ASP A 1 82 ? -18.984 -0.595 -0.343 1.00 98.75 82 ASP A N 1
ATOM 602 C CA . ASP A 1 82 ? -17.937 -0.356 -1.335 1.00 98.75 82 ASP A CA 1
ATOM 603 C C . ASP A 1 82 ? -16.997 0.749 -0.840 1.00 98.75 82 ASP A C 1
ATOM 605 O O . ASP A 1 82 ? -17.439 1.820 -0.417 1.00 98.75 82 ASP A O 1
ATOM 609 N N . VAL A 1 83 ? -15.697 0.473 -0.860 1.00 98.56 83 VAL A N 1
ATOM 610 C CA . VAL A 1 83 ? -14.640 1.413 -0.478 1.00 98.56 83 VAL A CA 1
ATOM 611 C C . VAL A 1 83 ? -13.737 1.670 -1.669 1.00 98.56 83 VAL A C 1
ATOM 613 O O . VAL A 1 83 ? -13.526 0.779 -2.493 1.00 98.56 83 VAL A O 1
ATOM 616 N N . THR A 1 84 ? -13.196 2.882 -1.748 1.00 98.44 84 THR A N 1
ATOM 617 C CA . THR A 1 84 ? -12.367 3.316 -2.872 1.00 98.44 84 THR A CA 1
ATOM 618 C C . THR A 1 84 ? -10.999 3.766 -2.384 1.00 98.44 84 THR A C 1
ATOM 620 O O . THR A 1 84 ? -10.897 4.576 -1.464 1.00 98.44 84 THR A O 1
ATOM 623 N N . TYR A 1 85 ? -9.955 3.265 -3.040 1.00 98.38 85 TYR A N 1
ATOM 624 C CA . TYR A 1 85 ? -8.601 3.800 -2.962 1.00 98.38 85 TYR A CA 1
ATOM 625 C C . TYR A 1 85 ? -8.300 4.573 -4.245 1.00 98.38 85 TYR A C 1
ATOM 627 O O . TYR A 1 85 ? -8.441 4.014 -5.334 1.00 98.38 85 TYR A O 1
ATOM 635 N N . LYS A 1 86 ? -7.873 5.831 -4.130 1.00 97.81 86 LYS A N 1
ATOM 636 C CA . LYS A 1 86 ? -7.470 6.688 -5.250 1.00 97.81 86 LYS A CA 1
ATOM 637 C C . LYS A 1 86 ? -5.997 7.028 -5.165 1.00 97.81 86 LYS A C 1
ATOM 639 O O . LYS A 1 86 ? -5.436 7.171 -4.078 1.00 97.81 86 LYS A O 1
ATOM 644 N N . PHE A 1 87 ? -5.399 7.184 -6.333 1.00 96.94 87 PHE A N 1
ATOM 645 C CA . PHE A 1 87 ? -3.981 7.437 -6.504 1.00 96.94 87 PHE A CA 1
ATOM 646 C C . PHE A 1 87 ? -3.738 8.800 -7.135 1.00 96.94 87 PHE A C 1
ATOM 648 O O . PHE A 1 87 ? -4.568 9.317 -7.885 1.00 96.94 87 PHE A O 1
ATOM 655 N N . GLU A 1 88 ? -2.579 9.382 -6.838 1.00 92.25 88 GLU A N 1
ATOM 656 C CA . GLU A 1 88 ? -2.142 10.620 -7.472 1.00 92.25 88 GLU A CA 1
ATOM 657 C C . GLU A 1 88 ? -2.087 10.465 -8.996 1.00 92.25 88 GLU A C 1
ATOM 659 O O . GLU A 1 88 ? -1.567 9.483 -9.532 1.00 92.25 88 GLU A O 1
ATOM 664 N N . SER A 1 89 ? -2.590 11.476 -9.706 1.00 85.44 89 SER A N 1
ATOM 665 C CA . SER A 1 89 ? -2.378 11.592 -11.144 1.00 85.44 89 SER A CA 1
ATOM 666 C C . SER A 1 89 ? -0.920 11.929 -11.430 1.00 85.44 89 SER A C 1
ATOM 668 O O . SER A 1 89 ? -0.323 12.745 -10.727 1.00 85.44 89 SER A O 1
ATOM 670 N N . GLY A 1 90 ? -0.374 11.386 -12.515 1.00 79.06 90 GLY A N 1
ATOM 671 C CA . GLY A 1 90 ? 1.034 11.576 -12.837 1.00 79.06 90 GLY A CA 1
ATOM 672 C C . GLY A 1 90 ? 1.900 10.738 -11.900 1.00 79.06 90 GLY A C 1
ATOM 673 O O . GLY A 1 90 ? 2.128 11.079 -10.738 1.00 79.06 90 GLY A O 1
ATOM 674 N N . GLY A 1 91 ? 2.425 9.645 -12.435 1.00 86.00 91 GLY A N 1
ATOM 675 C CA . GLY A 1 91 ? 3.259 8.677 -11.734 1.00 86.00 91 GLY A CA 1
ATOM 676 C C . GLY A 1 91 ? 3.846 7.678 -12.722 1.00 86.00 91 GLY A C 1
ATOM 677 O O . GLY A 1 91 ? 3.481 7.682 -13.904 1.00 86.00 91 GLY A O 1
ATOM 678 N N . ALA A 1 92 ? 4.742 6.834 -12.228 1.00 92.88 92 ALA A N 1
ATOM 679 C CA . ALA A 1 92 ? 5.293 5.703 -12.956 1.00 92.88 92 ALA A CA 1
ATOM 680 C C . ALA A 1 92 ? 4.654 4.417 -12.422 1.00 92.88 92 ALA A C 1
ATOM 682 O O . ALA A 1 92 ? 4.757 4.117 -11.237 1.00 92.88 92 ALA A O 1
ATOM 683 N N . ALA A 1 93 ? 3.974 3.675 -13.290 1.00 95.69 93 ALA A N 1
ATOM 684 C CA . ALA A 1 93 ? 3.270 2.442 -12.951 1.00 95.69 93 ALA A CA 1
ATOM 685 C C . ALA A 1 93 ? 4.103 1.176 -13.208 1.00 95.69 93 ALA A C 1
ATOM 687 O O . ALA A 1 93 ? 3.622 0.087 -12.931 1.00 95.69 93 ALA A O 1
ATOM 688 N N . HIS A 1 94 ? 5.324 1.293 -13.747 1.00 95.56 94 HIS A N 1
ATOM 689 C CA . HIS A 1 94 ? 6.321 0.213 -13.832 1.00 95.56 94 HIS A CA 1
ATOM 690 C C . HIS A 1 94 ? 5.812 -1.114 -14.417 1.00 95.56 94 HIS A C 1
ATOM 692 O O . HIS A 1 94 ? 6.116 -2.193 -13.908 1.00 95.56 94 HIS A O 1
ATOM 698 N N . GLY A 1 95 ? 4.999 -1.055 -15.474 1.00 95.75 95 GLY A N 1
ATOM 699 C CA . GLY A 1 95 ? 4.375 -2.237 -16.074 1.00 95.75 95 GLY A CA 1
ATOM 700 C C . GLY A 1 95 ? 3.404 -2.990 -15.155 1.00 95.75 95 GLY A C 1
ATOM 701 O O . GLY A 1 95 ? 2.939 -4.080 -15.470 1.00 95.75 95 GLY A O 1
ATOM 702 N N . GLY A 1 96 ? 3.089 -2.409 -14.007 1.00 96.94 96 GLY A N 1
ATOM 703 C CA . GLY A 1 96 ? 2.197 -2.921 -12.996 1.00 96.94 96 GLY A CA 1
ATOM 704 C C . GLY A 1 96 ? 2.913 -3.706 -11.919 1.00 96.94 96 GLY A C 1
ATOM 705 O O . GLY A 1 96 ? 3.832 -3.194 -11.285 1.00 96.94 96 GLY A O 1
ATOM 706 N N . GLY A 1 97 ? 2.463 -4.926 -11.647 1.00 97.88 97 GLY A N 1
ATOM 707 C CA . GLY A 1 97 ? 2.935 -5.721 -10.518 1.00 97.88 97 GLY A CA 1
ATOM 708 C C . GLY A 1 97 ? 1.810 -6.133 -9.581 1.00 97.88 97 GLY A C 1
ATOM 709 O O . GLY A 1 97 ? 0.645 -6.204 -9.984 1.00 97.88 97 GLY A O 1
ATOM 710 N N . HIS A 1 98 ? 2.160 -6.414 -8.332 1.00 98.56 98 HIS A N 1
ATOM 711 C CA . HIS A 1 98 ? 1.237 -6.966 -7.340 1.00 98.56 98 HIS A CA 1
ATOM 712 C C . HIS A 1 98 ? 0.851 -5.909 -6.319 1.00 98.56 98 HIS A C 1
ATOM 714 O O . HIS A 1 98 ? 1.726 -5.382 -5.638 1.00 98.56 98 HIS A O 1
ATOM 720 N N . CYS A 1 99 ? -0.443 -5.631 -6.185 1.00 98.56 99 CYS A N 1
ATOM 721 C CA . CYS A 1 99 ? -0.985 -4.758 -5.153 1.00 98.56 99 CYS A CA 1
ATOM 722 C C . CYS A 1 99 ? -1.828 -5.531 -4.145 1.00 98.56 99 CYS A C 1
ATOM 724 O O . CYS A 1 99 ? -2.640 -6.380 -4.517 1.00 98.56 99 CYS A O 1
ATOM 726 N N . GLN A 1 100 ? -1.688 -5.173 -2.870 1.00 98.88 100 GLN A N 1
ATOM 727 C CA . GLN A 1 100 ? -2.595 -5.602 -1.809 1.00 98.88 100 GLN A CA 1
ATOM 728 C C . GLN A 1 100 ? -3.147 -4.393 -1.064 1.00 98.88 100 GLN A C 1
ATOM 730 O O . GLN A 1 100 ? -2.414 -3.461 -0.726 1.00 98.88 100 GLN A O 1
ATOM 735 N N . PHE A 1 101 ? -4.442 -4.457 -0.775 1.00 98.88 101 PHE A N 1
ATOM 736 C CA . PHE A 1 101 ? -5.148 -3.544 0.108 1.00 98.88 101 PHE A CA 1
ATOM 737 C C . PHE A 1 101 ? -5.456 -4.301 1.392 1.00 98.88 101 PHE A C 1
ATOM 739 O O . PHE A 1 101 ? -6.033 -5.394 1.363 1.00 98.88 101 PHE A O 1
ATOM 746 N N . SER A 1 102 ? -5.020 -3.757 2.518 1.00 98.88 102 SER A N 1
ATOM 747 C CA . SER A 1 102 ? -5.026 -4.464 3.794 1.00 98.88 102 SER A CA 1
ATOM 748 C C . SER A 1 102 ? -5.425 -3.559 4.949 1.00 98.88 102 SER A C 1
ATOM 750 O O . SER A 1 102 ? -5.371 -2.333 4.851 1.00 98.88 102 SER A O 1
ATOM 752 N N . LEU A 1 103 ? -5.852 -4.182 6.043 1.00 98.88 103 LEU A N 1
ATOM 753 C CA . LEU A 1 103 ? -6.242 -3.518 7.277 1.00 98.88 103 LEU A CA 1
ATOM 754 C C . LEU A 1 103 ? -5.358 -3.987 8.427 1.00 98.88 103 LEU A C 1
ATOM 756 O O . LEU A 1 103 ? -5.058 -5.172 8.541 1.00 98.88 103 LEU A O 1
ATOM 760 N N . SER A 1 104 ? -5.012 -3.079 9.325 1.00 98.56 104 SER A N 1
ATOM 761 C CA . SER A 1 104 ? -4.355 -3.397 10.590 1.00 98.56 104 SER A CA 1
ATOM 762 C C . SER A 1 104 ? -5.129 -2.774 11.747 1.00 98.56 104 SER A C 1
ATOM 764 O O . SER A 1 104 ? -5.457 -1.590 11.712 1.00 98.56 104 SER A O 1
ATOM 766 N N . TYR A 1 105 ? -5.353 -3.556 12.800 1.00 98.06 105 TYR A N 1
ATOM 767 C CA . TYR A 1 105 ? -6.050 -3.121 14.017 1.00 98.06 105 TYR A CA 1
ATOM 768 C C . TYR A 1 105 ? -5.093 -2.959 15.203 1.00 98.06 105 TYR A C 1
ATOM 770 O O . TYR A 1 105 ? -5.418 -2.305 16.187 1.00 98.06 105 TYR A O 1
ATOM 778 N N . ASP A 1 106 ? -3.891 -3.522 15.111 1.00 96.44 106 ASP A N 1
ATOM 779 C CA . ASP A 1 106 ? -2.913 -3.591 16.195 1.00 96.44 106 ASP A CA 1
ATOM 780 C C . ASP A 1 106 ? -1.802 -2.537 16.055 1.00 96.44 106 ASP A C 1
ATOM 782 O O . ASP A 1 106 ? -0.684 -2.724 16.535 1.00 96.44 106 ASP A O 1
ATOM 786 N N . GLY A 1 107 ? -2.095 -1.407 15.408 1.00 95.38 107 GLY A N 1
ATOM 787 C CA . GLY A 1 107 ? -1.137 -0.311 15.243 1.00 95.38 107 GLY A CA 1
ATOM 788 C C . GLY A 1 107 ? -0.044 -0.566 14.201 1.00 95.38 107 GLY A C 1
ATOM 789 O O . GLY A 1 107 ? 0.997 0.076 14.265 1.00 95.38 107 GLY A O 1
ATOM 790 N N . GLY A 1 108 ? -0.276 -1.467 13.247 1.00 95.56 108 GLY A N 1
ATOM 791 C CA . GLY A 1 108 ? 0.601 -1.694 12.095 1.00 95.56 108 GLY A CA 1
ATOM 792 C C . GLY A 1 108 ? 1.533 -2.887 12.260 1.00 95.56 108 GLY A C 1
ATOM 793 O O . GLY A 1 108 ? 2.493 -3.003 11.508 1.00 95.56 108 GLY A O 1
ATOM 794 N N . LYS A 1 109 ? 1.277 -3.765 13.238 1.00 94.69 109 LYS A N 1
ATOM 795 C CA . LYS A 1 109 ? 2.085 -4.975 13.437 1.00 94.69 109 LYS A CA 1
ATOM 796 C C . LYS A 1 109 ? 1.605 -6.107 12.532 1.00 94.69 109 LYS A C 1
ATOM 798 O O . LYS A 1 109 ? 2.421 -6.839 11.985 1.00 94.69 109 LYS A O 1
ATOM 803 N N . THR A 1 110 ? 0.290 -6.222 12.344 1.00 96.69 110 THR A N 1
ATOM 804 C CA . THR A 1 110 ? -0.328 -7.262 11.516 1.00 96.69 110 THR A CA 1
ATOM 805 C C . THR A 1 110 ? -1.312 -6.654 10.532 1.00 96.69 110 THR A C 1
ATOM 807 O O . THR A 1 110 ? -2.293 -6.028 10.929 1.00 96.69 110 THR A O 1
ATOM 810 N N . PHE A 1 111 ? -1.096 -6.914 9.243 1.00 98.56 111 PHE A N 1
ATOM 811 C CA . PHE A 1 111 ? -1.993 -6.491 8.173 1.00 98.56 111 PHE A CA 1
ATOM 812 C C . PHE A 1 111 ? -2.706 -7.693 7.560 1.00 98.56 111 PHE A C 1
ATOM 814 O O . PHE A 1 111 ? -2.063 -8.629 7.078 1.00 98.56 111 PHE A O 1
ATOM 821 N N . VAL A 1 112 ? -4.036 -7.640 7.556 1.00 98.81 112 VAL A N 1
ATOM 822 C CA . VAL A 1 112 ? -4.905 -8.622 6.907 1.00 98.81 112 VAL A CA 1
ATOM 823 C C . VAL A 1 112 ? -5.406 -8.077 5.574 1.00 98.81 112 VAL A C 1
ATOM 825 O O . VAL A 1 112 ? -5.910 -6.958 5.492 1.00 98.81 112 VAL A O 1
ATOM 828 N N . VAL A 1 113 ? -5.255 -8.857 4.513 1.00 98.88 113 VAL A N 1
ATOM 829 C CA . VAL A 1 113 ? -5.624 -8.482 3.147 1.00 98.88 113 VAL A CA 1
ATOM 830 C C . VAL A 1 113 ? -7.141 -8.553 2.980 1.00 98.88 113 VAL A C 1
ATOM 832 O O . VAL A 1 113 ? -7.787 -9.524 3.381 1.00 98.88 113 VAL A O 1
ATOM 835 N N . VAL A 1 114 ? -7.702 -7.511 2.369 1.00 98.75 114 VAL A N 1
ATOM 836 C CA . VAL A 1 114 ? -9.133 -7.399 2.040 1.00 98.75 114 VAL A CA 1
ATOM 837 C C . VAL A 1 114 ? -9.385 -7.303 0.535 1.00 98.75 114 VAL A C 1
ATOM 839 O O . VAL A 1 114 ? -10.492 -7.586 0.089 1.00 98.75 114 VAL A O 1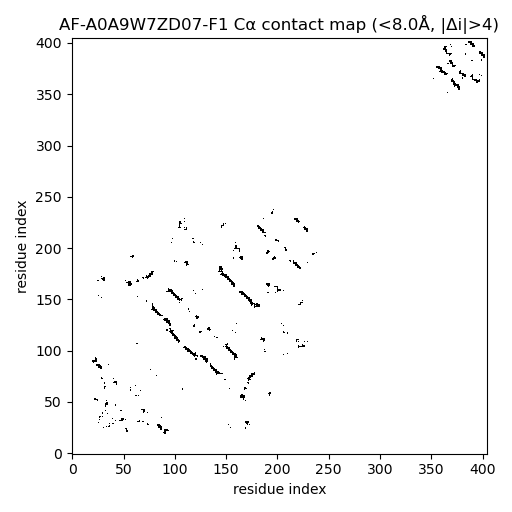
ATOM 842 N N . HIS A 1 115 ? -8.367 -6.947 -0.254 1.00 98.75 115 HIS A N 1
ATOM 843 C CA . HIS A 1 115 ? -8.419 -6.964 -1.713 1.00 98.75 115 HIS A CA 1
ATOM 844 C C . HIS A 1 115 ? -7.011 -7.107 -2.306 1.00 98.75 115 HIS A C 1
ATOM 846 O O . HIS A 1 115 ? -6.034 -6.637 -1.719 1.00 98.75 115 HIS A O 1
ATOM 852 N N . GLU A 1 116 ? -6.898 -7.739 -3.472 1.00 98.38 116 GLU A N 1
ATOM 853 C CA . GLU A 1 116 ? -5.630 -7.937 -4.175 1.00 98.38 116 GLU A CA 1
ATOM 854 C C . GLU A 1 116 ? -5.797 -7.749 -5.687 1.00 98.38 116 GLU A C 1
ATOM 856 O O . GLU A 1 116 ? -6.800 -8.158 -6.269 1.00 98.38 116 GLU A O 1
ATOM 861 N N . VAL A 1 117 ? -4.794 -7.136 -6.318 1.00 98.44 117 VAL A N 1
ATOM 862 C CA . VAL A 1 117 ? -4.672 -7.001 -7.775 1.00 98.44 117 VAL A CA 1
ATOM 863 C C . VAL A 1 117 ? -3.291 -7.516 -8.153 1.00 98.44 117 VAL A C 1
ATOM 865 O O . VAL A 1 117 ? -2.289 -6.832 -7.951 1.00 98.44 117 VAL A O 1
ATOM 868 N N . LEU A 1 118 ? -3.230 -8.750 -8.652 1.00 98.50 118 LEU A N 1
ATOM 869 C CA . LEU A 1 118 ? -1.971 -9.447 -8.914 1.00 98.50 118 LEU A CA 1
ATOM 870 C C . LEU A 1 118 ? -1.571 -9.356 -10.393 1.00 98.50 118 LEU A C 1
ATOM 872 O O . LEU A 1 118 ? -2.391 -9.504 -11.301 1.00 98.50 118 LEU A O 1
ATOM 876 N N . GLY A 1 119 ? -0.291 -9.098 -10.637 1.00 97.75 119 GLY A N 1
ATOM 877 C CA . GLY A 1 119 ? 0.349 -8.993 -11.945 1.00 97.75 119 GLY A CA 1
ATOM 878 C C . GLY A 1 119 ? 0.167 -7.636 -12.626 1.00 97.75 119 GLY A C 1
ATOM 879 O O . GLY A 1 119 ? 1.103 -7.102 -13.207 1.00 97.75 119 GLY A O 1
ATOM 880 N N . HIS A 1 120 ? -1.019 -7.044 -12.555 1.00 96.88 120 HIS A N 1
ATOM 881 C CA . HIS A 1 120 ? -1.395 -5.910 -13.401 1.00 96.88 120 HIS A CA 1
ATOM 882 C C . HIS A 1 120 ? -1.875 -4.690 -12.617 1.00 96.88 120 HIS A C 1
ATOM 884 O O . HIS A 1 120 ? -2.691 -3.921 -13.122 1.00 96.88 120 HIS A O 1
ATOM 890 N N . CYS A 1 121 ? -1.381 -4.486 -11.394 1.00 97.81 121 CYS A N 1
ATOM 891 C CA . CYS A 1 121 ? -1.711 -3.267 -10.666 1.00 97.81 121 CYS A CA 1
ATOM 892 C C . CYS A 1 121 ? -1.431 -2.022 -11.531 1.00 97.81 121 CYS A C 1
ATOM 894 O O . CYS A 1 121 ? -0.405 -1.929 -12.183 1.00 97.81 121 CYS A O 1
ATOM 896 N N . PHE A 1 122 ? -2.373 -1.092 -11.564 1.00 97.75 122 PHE A N 1
ATOM 897 C CA . PHE A 1 122 ? -2.446 0.154 -12.339 1.00 97.75 122 PHE A CA 1
ATOM 898 C C . PHE A 1 122 ? -2.814 -0.003 -13.814 1.00 97.75 122 PHE A C 1
ATOM 900 O O . PHE A 1 122 ? -2.888 0.989 -14.542 1.00 97.75 122 PHE A O 1
ATOM 907 N N . PHE A 1 123 ? -3.122 -1.218 -14.254 1.00 97.31 123 PHE A N 1
ATOM 908 C CA . PHE A 1 123 ? -3.519 -1.523 -15.622 1.00 97.31 123 PHE A CA 1
ATOM 909 C C . PHE A 1 123 ? -4.785 -2.381 -15.641 1.00 97.31 123 PHE A C 1
ATOM 911 O O . PHE A 1 123 ? -5.112 -3.041 -14.663 1.00 97.31 123 PHE A O 1
ATOM 918 N N . SER A 1 124 ? -5.509 -2.409 -16.761 1.00 95.50 124 SER A N 1
ATOM 919 C CA . SER A 1 124 ? -6.642 -3.341 -16.933 1.00 95.50 124 SER A CA 1
ATOM 920 C C . SER A 1 124 ? -6.198 -4.751 -17.358 1.00 95.50 124 SER A C 1
ATOM 922 O O . SER A 1 124 ? -7.027 -5.608 -17.655 1.00 95.50 124 SER A O 1
ATOM 924 N N . GLY A 1 125 ? -4.887 -4.989 -17.426 1.00 95.31 125 GLY A N 1
ATOM 925 C CA . GLY A 1 125 ? -4.260 -6.243 -17.825 1.00 95.31 125 GLY A CA 1
ATOM 926 C C . GLY A 1 125 ? -2.735 -6.114 -17.857 1.00 95.31 125 GLY A C 1
ATOM 927 O O . GLY A 1 125 ? -2.183 -5.077 -17.496 1.00 95.31 125 GLY A O 1
ATOM 928 N N . LYS A 1 126 ? -2.042 -7.170 -18.294 1.00 94.56 126 LYS A N 1
ATOM 929 C CA . LYS A 1 126 ? -0.572 -7.188 -18.414 1.00 94.56 126 LYS A CA 1
ATOM 930 C C . LYS A 1 126 ? -0.095 -6.021 -19.292 1.00 94.56 126 LYS A C 1
ATOM 932 O O . LYS A 1 126 ? -0.637 -5.811 -20.376 1.00 94.56 126 LYS A O 1
ATOM 937 N N . SER A 1 127 ? 0.910 -5.275 -18.840 1.00 94.56 127 SER A N 1
ATOM 938 C CA . SER A 1 127 ? 1.367 -4.053 -19.509 1.00 94.56 127 SER A CA 1
ATOM 939 C C . SER A 1 127 ? 2.856 -3.835 -19.310 1.00 94.56 127 SER A C 1
ATOM 941 O O . SER A 1 127 ? 3.339 -3.918 -18.194 1.00 94.56 127 SER A O 1
ATOM 943 N N . THR A 1 128 ? 3.593 -3.478 -20.356 1.00 92.81 128 THR A N 1
ATOM 944 C CA . THR A 1 128 ? 4.989 -3.017 -20.230 1.00 92.81 128 THR A CA 1
ATOM 945 C C . THR A 1 128 ? 5.093 -1.489 -20.170 1.00 92.81 128 THR A C 1
ATOM 947 O O . THR A 1 128 ? 6.186 -0.934 -20.246 1.00 92.81 128 THR A O 1
ATOM 950 N N . GLY A 1 129 ? 3.953 -0.792 -20.116 1.00 91.19 129 GLY A N 1
ATOM 951 C CA . GLY A 1 129 ? 3.885 0.664 -20.101 1.00 91.19 129 GLY A CA 1
ATOM 952 C C . GLY A 1 129 ? 4.159 1.257 -18.721 1.00 91.19 129 GLY A C 1
ATOM 953 O O . GLY A 1 129 ? 4.107 0.569 -17.705 1.00 91.19 129 GLY A O 1
ATOM 954 N N . ASN A 1 130 ? 4.404 2.567 -18.683 1.00 92.12 130 ASN A N 1
ATOM 955 C CA . ASN A 1 130 ? 4.672 3.281 -17.433 1.00 92.12 130 ASN A CA 1
ATOM 956 C C . ASN A 1 130 ? 3.545 4.230 -16.999 1.00 92.12 130 ASN A C 1
ATOM 958 O O . ASN A 1 130 ? 3.540 4.710 -15.874 1.00 92.12 130 ASN A O 1
ATOM 962 N N . THR A 1 131 ? 2.577 4.505 -17.869 1.00 92.62 131 THR A N 1
ATOM 963 C CA . THR A 1 131 ? 1.427 5.356 -17.544 1.00 92.62 131 THR A CA 1
ATOM 964 C C . THR A 1 131 ? 0.282 4.494 -17.034 1.00 92.62 131 THR A C 1
ATOM 966 O O . THR A 1 131 ? -0.205 3.642 -17.775 1.00 92.62 131 THR A O 1
ATOM 969 N N . ALA A 1 132 ? -0.149 4.723 -15.791 1.00 94.50 132 ALA A N 1
ATOM 970 C CA . ALA A 1 132 ? -1.297 4.034 -15.208 1.00 94.50 132 ALA A CA 1
ATOM 971 C C . ALA A 1 132 ? -2.560 4.221 -16.068 1.00 94.50 132 ALA A C 1
ATOM 973 O O . ALA A 1 132 ? -2.864 5.328 -16.514 1.00 94.50 132 ALA A O 1
ATOM 974 N N . GLN A 1 133 ? -3.304 3.136 -16.273 1.00 95.25 133 GLN A N 1
ATOM 975 C CA . GLN A 1 133 ? -4.651 3.142 -16.859 1.00 95.25 133 GLN A CA 1
ATOM 976 C C . GLN A 1 133 ? -5.734 3.126 -15.777 1.00 95.25 133 GLN A C 1
ATOM 978 O O . GLN A 1 133 ? -6.846 3.595 -16.004 1.00 95.25 133 GLN A O 1
ATOM 983 N N . VAL A 1 134 ? -5.404 2.575 -14.607 1.00 96.31 134 VAL A N 1
ATOM 984 C CA . VAL A 1 134 ? -6.282 2.474 -13.442 1.00 96.31 134 VAL A CA 1
ATOM 985 C C . VAL A 1 134 ? -5.629 3.241 -12.301 1.00 96.31 134 VAL A C 1
ATOM 987 O O . VAL A 1 134 ? -4.546 2.876 -11.857 1.00 96.31 134 VAL A O 1
ATOM 990 N N . THR A 1 135 ? -6.276 4.301 -11.827 1.00 96.31 135 THR A N 1
ATOM 991 C CA . THR A 1 135 ? -5.817 5.115 -10.683 1.00 96.31 135 THR A CA 1
ATOM 992 C C . THR A 1 135 ? -6.821 5.125 -9.535 1.00 96.31 135 THR A C 1
ATOM 994 O O . THR A 1 135 ? -6.648 5.860 -8.567 1.00 96.31 135 THR A O 1
ATOM 997 N N . GLU A 1 136 ? -7.869 4.308 -9.632 1.00 97.81 136 GLU A N 1
ATOM 998 C CA . GLU A 1 136 ? -8.882 4.134 -8.599 1.00 97.81 136 GLU A CA 1
ATOM 999 C C . GLU A 1 136 ? -9.262 2.655 -8.505 1.00 97.81 136 GLU A C 1
ATOM 1001 O O . GLU A 1 136 ? -9.504 2.006 -9.523 1.00 97.81 136 GLU A O 1
ATOM 1006 N N . TYR A 1 137 ? -9.340 2.129 -7.285 1.00 98.56 137 TYR A N 1
ATOM 1007 C CA . TYR A 1 137 ? -9.787 0.764 -7.010 1.00 98.56 137 TYR A CA 1
ATOM 1008 C C . TYR A 1 137 ? -10.956 0.820 -6.057 1.00 98.56 137 TYR A C 1
ATOM 1010 O O . TYR A 1 137 ? -10.798 1.230 -4.908 1.00 98.56 137 TYR A O 1
ATOM 1018 N N . THR A 1 138 ? -12.116 0.393 -6.543 1.00 98.62 138 THR A N 1
ATOM 1019 C CA . THR A 1 138 ? -13.321 0.260 -5.729 1.00 98.62 138 THR A CA 1
ATOM 1020 C C . THR A 1 138 ? -13.643 -1.212 -5.555 1.00 98.62 138 THR A C 1
ATOM 1022 O O . THR A 1 138 ? -13.735 -1.948 -6.536 1.00 98.62 138 THR A O 1
ATOM 1025 N N . PHE A 1 139 ? -13.814 -1.641 -4.311 1.00 98.62 139 PHE A N 1
ATOM 1026 C CA . PHE A 1 139 ? -14.178 -3.012 -3.979 1.00 98.62 139 PHE A CA 1
ATOM 1027 C C . PHE A 1 139 ? -15.061 -3.050 -2.735 1.00 98.62 139 PHE A C 1
ATOM 1029 O O . PHE A 1 139 ? -15.045 -2.138 -1.907 1.00 98.62 139 PHE A O 1
ATOM 1036 N N . LYS A 1 140 ? -15.822 -4.135 -2.591 1.00 98.50 140 LYS A N 1
ATOM 1037 C CA . LYS A 1 140 ? -16.637 -4.372 -1.402 1.00 98.50 140 LYS A CA 1
ATOM 1038 C C . LYS A 1 140 ? -15.735 -4.749 -0.231 1.00 98.50 140 LYS A C 1
ATOM 1040 O O . LYS A 1 140 ? -15.056 -5.773 -0.275 1.00 98.50 140 LYS A O 1
ATOM 1045 N N . LEU A 1 141 ? -15.744 -3.933 0.817 1.00 98.75 141 LEU A N 1
ATOM 1046 C CA . LEU A 1 141 ? -15.103 -4.254 2.085 1.00 98.75 141 LEU A CA 1
ATOM 1047 C C . LEU A 1 141 ? -15.786 -5.502 2.675 1.00 98.75 141 LEU A C 1
ATOM 1049 O O . LEU A 1 141 ? -17.020 -5.529 2.690 1.00 98.75 141 LEU A O 1
ATOM 1053 N N . PRO A 1 142 ? -15.055 -6.520 3.170 1.00 98.56 142 PRO A N 1
ATOM 1054 C CA . PRO A 1 142 ? -15.693 -7.697 3.759 1.00 98.56 142 PRO A CA 1
ATOM 1055 C C . PRO A 1 142 ? -16.662 -7.297 4.879 1.00 98.56 142 PRO A C 1
ATOM 1057 O O . PRO A 1 142 ? -16.405 -6.347 5.618 1.00 98.56 142 PRO A O 1
ATOM 1060 N N . ALA A 1 143 ? -17.800 -7.981 4.994 1.00 98.38 143 ALA A N 1
ATOM 1061 C CA . ALA A 1 143 ? -18.831 -7.626 5.975 1.00 98.38 143 ALA A CA 1
ATOM 1062 C C . ALA A 1 143 ? -18.405 -7.958 7.416 1.00 98.38 143 ALA A C 1
ATOM 1064 O O . ALA A 1 143 ? -18.959 -7.432 8.377 1.00 98.38 143 ALA A O 1
ATOM 1065 N N . GLU A 1 144 ? -17.399 -8.816 7.557 1.00 98.19 144 GLU A N 1
ATOM 1066 C CA . GLU A 1 144 ? -16.918 -9.364 8.815 1.00 98.19 144 GLU A CA 1
ATOM 1067 C C . GLU A 1 144 ? -15.752 -8.569 9.413 1.00 98.19 144 GLU A C 1
ATOM 1069 O O . GLU A 1 144 ? -15.348 -8.863 10.538 1.00 98.19 144 GLU A O 1
ATOM 1074 N N . VAL A 1 145 ? -15.206 -7.562 8.713 1.00 98.62 145 VAL A N 1
ATOM 1075 C CA . VAL A 1 145 ? -14.156 -6.715 9.303 1.00 98.62 145 VAL A CA 1
ATOM 1076 C C . VAL A 1 145 ? -14.696 -6.057 10.581 1.00 98.62 145 VAL A C 1
ATOM 1078 O O . VAL A 1 145 ? -15.799 -5.510 10.553 1.00 98.62 145 VAL A O 1
ATOM 1081 N N . PRO A 1 146 ? -14.004 -6.167 11.727 1.00 98.50 146 PRO A N 1
ATOM 1082 C CA . PRO A 1 146 ? -14.582 -5.770 13.003 1.00 98.50 146 PRO A CA 1
ATOM 1083 C C . PRO A 1 146 ? -14.656 -4.250 13.166 1.00 98.50 146 PRO A C 1
ATOM 1085 O O . PRO A 1 146 ? -13.876 -3.499 12.586 1.00 98.50 146 PRO A O 1
ATOM 1088 N N . ASN A 1 147 ? -15.569 -3.786 14.019 1.00 98.56 147 ASN A N 1
ATOM 1089 C CA . ASN A 1 147 ? -15.660 -2.363 14.352 1.00 98.56 147 ASN A CA 1
ATOM 1090 C C . ASN A 1 147 ? -14.421 -1.902 15.134 1.00 98.56 147 ASN A C 1
ATOM 1092 O O . ASN A 1 147 ? -13.995 -2.585 16.068 1.00 98.56 147 ASN A O 1
ATOM 1096 N N . SER A 1 148 ? -13.883 -0.728 14.802 1.00 98.44 148 SER A N 1
ATOM 1097 C CA . SER A 1 148 ? -12.831 -0.062 15.576 1.00 98.44 148 SER A CA 1
ATOM 1098 C C . SER A 1 148 ? -12.688 1.409 15.184 1.00 98.44 148 SER A C 1
ATOM 1100 O O . SER A 1 148 ? -12.788 1.764 14.010 1.00 98.44 148 SER A O 1
ATOM 1102 N N . ASP A 1 149 ? -12.390 2.263 16.164 1.00 98.00 149 ASP A N 1
ATOM 1103 C CA . ASP A 1 149 ? -12.053 3.675 15.937 1.00 98.00 149 ASP A CA 1
ATOM 1104 C C . ASP A 1 149 ? -10.607 3.876 15.444 1.00 98.00 149 ASP A C 1
ATOM 1106 O O . ASP A 1 149 ? -10.224 4.997 15.112 1.00 98.00 149 ASP A O 1
ATOM 1110 N N . LYS A 1 150 ? -9.784 2.817 15.435 1.00 96.81 150 LYS A N 1
ATOM 1111 C CA . LYS A 1 150 ? -8.357 2.874 15.096 1.00 96.81 150 LYS A CA 1
ATOM 1112 C C . LYS A 1 150 ? -7.981 1.725 14.170 1.00 96.81 150 LYS A C 1
ATOM 1114 O O . LYS A 1 150 ? -7.531 0.675 14.624 1.00 96.81 150 LYS A O 1
ATOM 1119 N N . VAL A 1 151 ? -8.153 1.940 12.871 1.00 98.62 151 VAL A N 1
ATOM 1120 C CA . VAL A 1 151 ? -7.748 0.985 11.837 1.00 98.62 151 VAL A CA 1
ATOM 1121 C C . VAL A 1 151 ? -6.778 1.659 10.884 1.00 98.62 151 VAL A C 1
ATOM 1123 O O . VAL A 1 151 ? -7.006 2.781 10.446 1.00 98.62 151 VAL A O 1
ATOM 1126 N N . ILE A 1 152 ? -5.703 0.965 10.532 1.00 98.75 152 ILE A N 1
ATOM 1127 C CA . ILE A 1 152 ? -4.801 1.386 9.465 1.00 98.75 152 ILE A CA 1
ATOM 1128 C C . ILE A 1 152 ? -5.254 0.704 8.179 1.00 98.75 152 ILE A C 1
ATOM 1130 O O . ILE A 1 152 ? -5.195 -0.518 8.078 1.00 98.75 152 ILE A O 1
ATOM 1134 N N . ALA A 1 153 ? -5.685 1.492 7.203 1.00 98.75 153 ALA A N 1
ATOM 1135 C CA . ALA A 1 153 ? -5.933 1.069 5.835 1.00 98.75 153 ALA A CA 1
ATOM 1136 C C . ALA A 1 153 ? -4.653 1.250 5.015 1.00 98.75 153 ALA A C 1
ATOM 1138 O O . ALA A 1 153 ? -4.173 2.369 4.858 1.00 98.75 153 ALA A O 1
ATOM 1139 N N . ALA A 1 154 ? -4.099 0.164 4.485 1.00 98.75 154 ALA A N 1
ATOM 1140 C CA . ALA A 1 154 ? -2.838 0.184 3.757 1.00 98.75 154 ALA A CA 1
ATOM 1141 C C . ALA A 1 154 ? -3.011 -0.267 2.309 1.00 98.75 154 ALA A C 1
ATOM 1143 O O . ALA A 1 154 ? -3.701 -1.247 2.028 1.00 98.75 154 ALA A O 1
ATOM 1144 N N . TRP A 1 155 ? -2.333 0.432 1.407 1.00 98.81 155 TRP A N 1
ATOM 1145 C CA . TRP A 1 155 ? -1.991 -0.059 0.079 1.00 98.81 155 TRP A CA 1
ATOM 1146 C C . TRP A 1 155 ? -0.519 -0.455 0.084 1.00 98.81 155 TRP A C 1
ATOM 1148 O O . TRP A 1 155 ? 0.306 0.264 0.647 1.00 98.81 155 TRP A O 1
ATOM 1158 N N . SER A 1 156 ? -0.203 -1.572 -0.563 1.00 98.69 156 SER A N 1
ATOM 1159 C CA . SER A 1 156 ? 1.167 -1.990 -0.849 1.00 98.69 156 SER A CA 1
ATOM 1160 C C . SER A 1 156 ? 1.319 -2.408 -2.302 1.00 98.69 156 SER A C 1
ATOM 1162 O O . SER A 1 156 ? 0.344 -2.852 -2.916 1.00 98.69 156 SER A O 1
ATOM 1164 N N . TRP A 1 157 ? 2.532 -2.276 -2.836 1.00 98.69 157 TRP A N 1
ATOM 1165 C CA . TRP A 1 157 ? 2.839 -2.627 -4.216 1.00 98.69 157 TRP A CA 1
ATOM 1166 C C . TRP A 1 157 ? 4.272 -3.129 -4.386 1.00 98.69 157 TRP A C 1
ATOM 1168 O O . TRP A 1 157 ? 5.216 -2.519 -3.888 1.00 98.69 157 TRP A O 1
ATOM 1178 N N . VAL A 1 158 ? 4.414 -4.229 -5.126 1.00 98.50 158 VAL A N 1
ATOM 1179 C CA . VAL A 1 158 ? 5.684 -4.718 -5.679 1.00 98.50 158 VAL A CA 1
ATOM 1180 C C . VAL A 1 158 ? 5.631 -4.525 -7.189 1.00 98.50 158 VAL A C 1
ATOM 1182 O O . VAL A 1 158 ? 4.776 -5.110 -7.860 1.00 98.50 158 VAL A O 1
ATOM 1185 N N . ASN A 1 159 ? 6.526 -3.697 -7.719 1.00 97.56 159 ASN A N 1
ATOM 1186 C CA . ASN A 1 159 ? 6.550 -3.295 -9.121 1.00 97.56 159 ASN A CA 1
ATOM 1187 C C . ASN A 1 159 ? 7.070 -4.402 -10.056 1.00 97.56 159 ASN A C 1
ATOM 1189 O O . ASN A 1 159 ? 8.026 -5.125 -9.755 1.00 97.56 159 ASN A O 1
ATOM 1193 N N . ALA A 1 160 ? 6.454 -4.505 -11.236 1.00 97.50 160 ALA A N 1
ATOM 1194 C CA . ALA A 1 160 ? 6.821 -5.508 -12.232 1.00 97.50 160 ALA A CA 1
ATOM 1195 C C . ALA A 1 160 ? 8.169 -5.206 -12.906 1.00 97.50 160 ALA A C 1
ATOM 1197 O O . ALA A 1 160 ? 8.949 -6.133 -13.120 1.00 97.50 160 ALA A O 1
ATOM 1198 N N . ILE A 1 161 ? 8.441 -3.933 -13.224 1.00 95.44 161 ILE A N 1
ATOM 1199 C CA . ILE A 1 161 ? 9.587 -3.470 -14.030 1.00 95.44 161 ILE A CA 1
ATOM 1200 C C . ILE A 1 161 ? 10.449 -2.469 -13.247 1.00 95.44 161 ILE A C 1
ATOM 1202 O O . ILE A 1 161 ? 9.921 -1.588 -12.567 1.00 95.44 161 ILE A O 1
ATOM 1206 N N . GLY A 1 162 ? 11.774 -2.549 -13.381 1.00 93.19 162 GLY A N 1
ATOM 1207 C CA . GLY A 1 162 ? 12.724 -1.610 -12.768 1.00 93.19 162 GLY A CA 1
ATOM 1208 C C . GLY A 1 162 ? 13.404 -2.142 -11.505 1.00 93.19 162 GLY A C 1
ATOM 1209 O O . GLY A 1 162 ? 13.702 -3.334 -11.405 1.00 93.19 162 GLY A O 1
ATOM 1210 N N . ASN A 1 163 ? 13.673 -1.271 -10.532 1.00 94.00 163 ASN A N 1
ATOM 1211 C CA . ASN A 1 163 ? 14.318 -1.677 -9.284 1.00 94.00 163 ASN A CA 1
ATOM 1212 C C . ASN A 1 163 ? 13.416 -2.620 -8.478 1.00 94.00 163 ASN A C 1
ATOM 1214 O O . ASN A 1 163 ? 12.205 -2.682 -8.679 1.00 94.00 163 ASN A O 1
ATOM 1218 N N . ARG A 1 164 ? 14.017 -3.407 -7.586 1.00 95.81 164 ARG A N 1
ATOM 1219 C CA . ARG A 1 164 ? 13.279 -4.313 -6.703 1.00 95.81 164 ARG A CA 1
ATOM 1220 C C . ARG A 1 164 ? 12.800 -3.496 -5.515 1.00 95.81 164 ARG A C 1
ATOM 1222 O O . ARG A 1 164 ? 13.549 -3.296 -4.567 1.00 95.81 164 ARG A O 1
ATOM 1229 N N . GLU A 1 165 ? 11.589 -2.972 -5.623 1.00 96.00 165 GLU A N 1
ATOM 1230 C CA . GLU A 1 165 ? 11.055 -1.978 -4.698 1.00 96.00 165 GLU A CA 1
ATOM 1231 C C . GLU A 1 165 ? 9.785 -2.491 -4.009 1.00 96.00 165 GLU A C 1
ATOM 1233 O O . GLU A 1 165 ? 9.089 -3.383 -4.508 1.00 96.00 165 GLU A O 1
ATOM 1238 N N . PHE A 1 166 ? 9.510 -1.932 -2.831 1.00 98.00 166 PHE A N 1
ATOM 1239 C CA . PHE A 1 166 ? 8.284 -2.149 -2.074 1.00 98.00 166 PHE A CA 1
ATOM 1240 C C . PHE A 1 166 ? 7.688 -0.802 -1.700 1.00 98.00 166 PHE A C 1
ATOM 1242 O O . PHE A 1 166 ? 8.309 0.000 -1.004 1.00 98.00 166 PHE A O 1
ATOM 1249 N N . TYR A 1 167 ? 6.474 -0.545 -2.165 1.00 98.00 167 TYR A N 1
ATOM 1250 C CA . TYR A 1 167 ? 5.739 0.672 -1.848 1.00 98.00 167 TYR A CA 1
ATOM 1251 C C . TYR A 1 167 ? 4.693 0.345 -0.807 1.00 98.00 167 TYR A C 1
ATOM 1253 O O . TYR A 1 167 ? 4.036 -0.693 -0.886 1.00 98.00 167 TYR A O 1
ATOM 1261 N N . MET A 1 168 ? 4.494 1.258 0.137 1.00 98.38 168 MET A N 1
ATOM 1262 C CA . MET A 1 168 ? 3.363 1.186 1.044 1.00 98.38 168 MET A CA 1
ATOM 1263 C C . MET A 1 168 ? 2.933 2.587 1.453 1.00 98.38 168 MET A C 1
ATOM 1265 O O . MET A 1 168 ? 3.748 3.417 1.859 1.00 98.38 168 MET A O 1
ATOM 1269 N N . ASN A 1 169 ? 1.634 2.848 1.376 1.00 98.25 169 ASN A N 1
ATOM 1270 C CA . ASN A 1 169 ? 1.024 4.033 1.962 1.00 98.25 169 ASN A CA 1
ATOM 1271 C C . ASN A 1 169 ? -0.098 3.590 2.898 1.00 98.25 169 ASN A C 1
ATOM 1273 O O . ASN A 1 169 ? -0.876 2.695 2.566 1.00 98.25 169 ASN A O 1
ATOM 1277 N N . CYS A 1 170 ? -0.188 4.228 4.060 1.00 98.56 170 CYS A N 1
ATOM 1278 C CA . CYS A 1 170 ? -1.138 3.866 5.105 1.00 98.56 170 CYS A CA 1
ATOM 1279 C C . CYS A 1 170 ? -1.963 5.070 5.518 1.00 98.56 170 CYS A C 1
ATOM 1281 O O . CYS A 1 170 ? -1.401 6.135 5.730 1.00 98.56 170 CYS A O 1
ATOM 1283 N N . ALA A 1 171 ? -3.264 4.890 5.696 1.00 98.00 171 ALA A N 1
ATOM 1284 C CA . ALA A 1 171 ? -4.187 5.901 6.183 1.00 98.00 171 ALA A CA 1
ATOM 1285 C C . ALA A 1 171 ? -4.893 5.407 7.448 1.00 98.00 171 ALA A C 1
ATOM 1287 O O . ALA A 1 171 ? -5.231 4.230 7.557 1.00 98.00 171 ALA A O 1
ATOM 1288 N N . ASP A 1 172 ? -5.145 6.306 8.393 1.00 98.00 172 ASP A N 1
ATOM 1289 C CA . ASP A 1 172 ? -5.877 5.987 9.619 1.00 98.00 172 ASP A CA 1
ATOM 1290 C C . ASP A 1 172 ? -7.373 6.209 9.410 1.00 98.00 172 ASP A C 1
ATOM 1292 O O . ASP A 1 172 ? -7.811 7.319 9.119 1.00 98.00 172 ASP A O 1
ATOM 1296 N N . ILE A 1 173 ? -8.168 5.158 9.556 1.00 98.50 173 ILE A N 1
ATOM 1297 C CA . ILE A 1 173 ? -9.612 5.169 9.334 1.00 98.50 173 ILE A CA 1
ATOM 1298 C C . ILE A 1 173 ? -10.354 4.605 10.550 1.00 98.50 173 ILE A C 1
ATOM 1300 O O . ILE A 1 173 ? -9.775 3.983 11.444 1.00 98.50 173 ILE A O 1
ATOM 1304 N N . LYS A 1 174 ? -11.670 4.793 10.547 1.00 98.62 174 LYS A N 1
ATOM 1305 C CA . LYS A 1 174 ? -12.617 4.141 11.451 1.00 98.62 174 LYS A CA 1
ATOM 1306 C C . LYS A 1 174 ? -13.437 3.118 10.674 1.00 98.62 174 LYS A C 1
ATOM 1308 O O . LYS A 1 174 ? -13.830 3.394 9.544 1.00 98.62 174 LYS A O 1
ATOM 1313 N N . ILE A 1 175 ? -13.732 1.975 11.287 1.00 98.81 175 ILE A N 1
ATOM 1314 C CA . ILE A 1 175 ? -14.651 0.971 10.740 1.00 98.81 175 ILE A CA 1
ATOM 1315 C C . ILE A 1 175 ? -15.832 0.767 11.690 1.00 98.81 175 ILE A C 1
ATOM 1317 O O . ILE A 1 175 ? -15.652 0.618 12.899 1.00 98.81 175 ILE A O 1
ATOM 1321 N N . GLU A 1 176 ? -17.042 0.747 11.134 1.00 98.50 176 GLU A N 1
ATOM 1322 C CA . GLU A 1 176 ? -18.296 0.539 11.862 1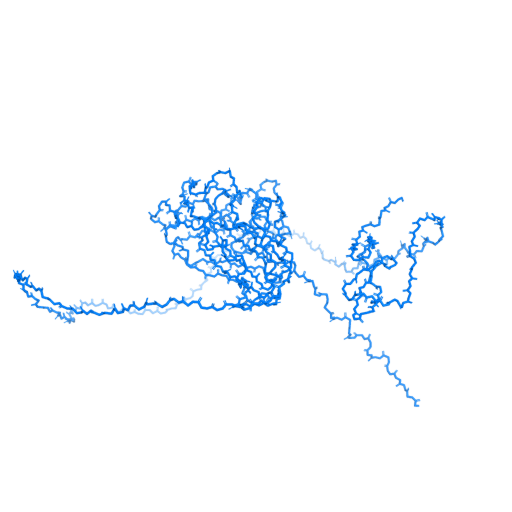.00 98.50 176 GLU A CA 1
ATOM 1323 C C . GLU A 1 176 ? -19.278 -0.383 11.111 1.00 98.50 176 GLU A C 1
ATOM 1325 O O . GLU A 1 176 ? -19.052 -0.774 9.966 1.00 98.50 176 GLU A O 1
ATOM 1330 N N . GLY A 1 177 ? -20.401 -0.729 11.745 1.00 96.69 177 GLY A N 1
ATOM 1331 C CA . GLY A 1 177 ? -21.505 -1.456 11.105 1.00 96.69 177 GLY A CA 1
ATOM 1332 C C . GLY A 1 177 ? -21.347 -2.978 11.002 1.00 96.69 177 GLY A C 1
ATOM 1333 O O . GLY A 1 177 ? -22.243 -3.630 10.474 1.00 96.69 177 GLY A O 1
ATOM 1334 N N . SER A 1 178 ? -20.266 -3.554 11.527 1.00 96.12 178 SER A N 1
ATOM 1335 C CA . SER A 1 178 ? -20.061 -5.004 11.590 1.00 96.12 178 SER A CA 1
ATOM 1336 C C . SER A 1 178 ? -20.714 -5.627 12.823 1.00 96.12 178 SER A C 1
ATOM 1338 O O . SER A 1 178 ? -20.699 -5.044 13.910 1.00 96.12 178 SER A O 1
ATOM 1340 N N . SER A 1 179 ? -21.244 -6.843 12.681 1.00 95.94 179 SER A N 1
ATOM 1341 C CA . SER A 1 179 ? -21.636 -7.700 13.811 1.00 95.94 179 SER A CA 1
ATOM 1342 C C . SER A 1 179 ? -20.514 -8.637 14.272 1.00 95.94 179 SER A C 1
ATOM 1344 O O . SER A 1 179 ? -20.660 -9.310 15.291 1.00 95.94 179 SER A O 1
ATOM 1346 N N . SER A 1 180 ? -19.412 -8.709 13.524 1.00 97.00 180 SER A N 1
ATOM 1347 C CA . SER A 1 180 ? -18.288 -9.606 13.792 1.00 97.00 180 SER A CA 1
ATOM 1348 C C . SER A 1 180 ? -17.259 -8.951 14.715 1.00 97.00 180 SER A C 1
ATOM 1350 O O . SER A 1 180 ? -16.974 -7.757 14.624 1.00 97.00 180 SER A O 1
ATOM 1352 N N . SER A 1 181 ? -16.673 -9.742 15.615 1.00 96.19 181 SER A N 1
ATOM 1353 C CA . SER A 1 181 ? -15.619 -9.291 16.538 1.00 96.19 181 SER A CA 1
ATOM 1354 C C . SER A 1 181 ? -14.201 -9.486 15.991 1.00 96.19 181 SER A C 1
ATOM 1356 O O . SER A 1 181 ? -13.250 -8.896 16.515 1.00 96.19 181 SER A O 1
ATOM 1358 N N . SER A 1 182 ? -14.058 -10.285 14.931 1.00 97.81 182 SER A N 1
ATOM 1359 C CA . SER A 1 182 ? -12.788 -10.627 14.301 1.00 97.81 182 SER A CA 1
ATOM 1360 C C . SER A 1 182 ? -12.938 -10.865 12.805 1.00 97.81 182 SER A C 1
ATOM 1362 O O . SER A 1 182 ? -13.990 -11.318 12.358 1.00 97.81 182 SER A O 1
ATOM 1364 N N . TYR A 1 183 ? -11.849 -10.676 12.067 1.00 98.44 183 TYR A N 1
ATOM 1365 C CA . TYR A 1 183 ? -11.737 -11.060 10.664 1.00 98.44 183 TYR A CA 1
ATOM 1366 C C . TYR A 1 183 ? -10.441 -11.832 10.433 1.00 98.44 183 TYR A C 1
ATOM 1368 O O . TYR A 1 183 ? -9.378 -11.411 10.897 1.00 98.44 183 TYR A O 1
ATOM 1376 N N . THR A 1 184 ? -10.543 -12.952 9.720 1.00 98.50 184 THR A N 1
ATOM 1377 C CA . THR A 1 184 ? -9.408 -13.788 9.325 1.00 98.50 184 THR A CA 1
ATOM 1378 C C . THR A 1 184 ? -9.230 -13.705 7.818 1.00 98.50 184 THR A C 1
ATOM 1380 O O . THR A 1 184 ? -10.186 -13.878 7.067 1.00 98.50 184 THR A O 1
ATOM 1383 N N . GLY A 1 185 ? -8.002 -13.462 7.375 1.00 98.12 185 GLY A N 1
ATOM 1384 C CA . GLY A 1 185 ? -7.656 -13.391 5.960 1.00 98.12 185 GLY A CA 1
ATOM 1385 C C . GLY A 1 185 ? -6.162 -13.584 5.746 1.00 98.12 185 GLY A C 1
ATOM 1386 O O . GLY A 1 185 ? -5.418 -13.831 6.697 1.00 98.12 185 GLY A O 1
ATOM 1387 N N . LYS A 1 186 ? -5.709 -13.475 4.495 1.00 98.56 186 LYS A N 1
ATOM 1388 C CA . LYS A 1 186 ? -4.278 -13.556 4.171 1.00 98.56 186 LYS A CA 1
ATOM 1389 C C . LYS A 1 186 ? -3.510 -12.442 4.885 1.00 98.56 186 LYS A C 1
ATOM 1391 O O . LYS A 1 186 ? -3.978 -11.307 4.947 1.00 98.56 186 LYS A O 1
ATOM 1396 N N . GLN A 1 187 ? -2.322 -12.752 5.379 1.00 98.50 187 GLN A N 1
ATOM 1397 C CA . GLN A 1 187 ? -1.340 -11.757 5.779 1.00 98.50 187 GLN A CA 1
ATOM 1398 C C . GLN A 1 187 ? -0.837 -11.024 4.535 1.00 98.50 187 GLN A C 1
ATOM 1400 O O . GLN A 1 187 ? -0.714 -11.624 3.465 1.00 98.50 187 GLN A O 1
ATOM 1405 N N . ILE A 1 188 ? -0.537 -9.736 4.678 1.00 98.31 188 ILE A N 1
ATOM 1406 C CA . ILE A 1 188 ? 0.164 -8.985 3.635 1.00 98.31 188 ILE A CA 1
ATOM 1407 C C . ILE A 1 188 ? 1.484 -9.678 3.255 1.00 98.31 188 ILE A C 1
ATOM 1409 O O . ILE A 1 188 ? 2.186 -10.225 4.110 1.00 98.31 188 ILE A O 1
ATOM 1413 N N . VAL A 1 189 ? 1.834 -9.629 1.974 1.00 98.44 189 VAL A N 1
ATOM 1414 C CA . VAL A 1 189 ? 3.158 -10.009 1.484 1.00 98.44 189 VAL A CA 1
ATOM 1415 C C . VAL A 1 189 ? 4.048 -8.777 1.512 1.00 98.44 189 VAL A C 1
ATOM 1417 O O . VAL A 1 189 ? 3.786 -7.796 0.819 1.00 98.44 189 VAL A O 1
ATOM 1420 N N . ILE A 1 190 ? 5.117 -8.852 2.296 1.00 97.88 190 ILE A N 1
ATOM 1421 C CA . ILE A 1 190 ? 6.227 -7.903 2.241 1.00 97.88 190 ILE A CA 1
ATOM 1422 C C . ILE A 1 190 ? 7.334 -8.584 1.440 1.00 97.88 190 ILE A C 1
ATOM 1424 O O . ILE A 1 190 ? 7.650 -9.752 1.675 1.00 97.88 190 ILE A O 1
ATOM 1428 N N . ALA A 1 191 ? 7.883 -7.869 0.468 1.00 97.38 191 ALA A N 1
ATOM 1429 C CA . ALA A 1 191 ? 8.966 -8.325 -0.392 1.00 97.38 191 ALA A CA 1
ATOM 1430 C C . ALA A 1 191 ? 9.909 -7.154 -0.659 1.00 97.38 191 ALA A C 1
ATOM 1432 O O . ALA A 1 191 ? 9.535 -6.019 -0.396 1.00 97.38 191 ALA A O 1
ATOM 1433 N N . ASN A 1 192 ? 11.103 -7.416 -1.193 1.00 96.75 192 ASN A N 1
ATOM 1434 C CA . ASN A 1 192 ? 12.083 -6.375 -1.547 1.00 96.75 192 ASN A CA 1
ATOM 1435 C C . ASN A 1 192 ? 12.403 -5.416 -0.380 1.00 96.75 192 ASN A C 1
ATOM 1437 O O . ASN A 1 192 ? 12.624 -4.224 -0.571 1.00 96.75 192 ASN A O 1
ATOM 1441 N N . HIS A 1 193 ? 12.396 -5.965 0.831 1.00 95.44 193 HIS A N 1
ATOM 1442 C CA . HIS A 1 193 ? 12.610 -5.282 2.098 1.00 95.44 193 HIS A CA 1
ATOM 1443 C C . HIS A 1 193 ? 13.430 -6.217 3.000 1.00 95.44 193 HIS A C 1
ATOM 1445 O O . HIS A 1 193 ? 13.380 -7.439 2.826 1.00 95.44 193 HIS A O 1
ATOM 1451 N N . ASP A 1 194 ? 14.208 -5.680 3.933 1.00 94.06 194 ASP A N 1
ATOM 1452 C CA . ASP A 1 194 ? 15.186 -6.444 4.702 1.00 94.06 194 ASP A CA 1
ATOM 1453 C C . ASP A 1 194 ? 14.514 -7.539 5.528 1.00 94.06 194 ASP A C 1
ATOM 1455 O O . ASP A 1 194 ? 13.515 -7.338 6.217 1.00 94.06 194 ASP A O 1
ATOM 1459 N N . GLY A 1 195 ? 15.076 -8.744 5.438 1.00 93.81 195 GLY A N 1
ATOM 1460 C CA . GLY A 1 195 ? 14.511 -9.932 6.075 1.00 93.81 195 GLY A CA 1
ATOM 1461 C C . GLY A 1 195 ? 13.342 -10.567 5.317 1.00 93.81 195 GLY A C 1
ATOM 1462 O O . GLY A 1 195 ? 12.887 -11.626 5.737 1.00 93.81 195 GLY A O 1
ATOM 1463 N N . TYR A 1 196 ? 12.901 -9.999 4.191 1.00 96.19 196 TYR A N 1
ATOM 1464 C CA . TYR A 1 196 ? 11.824 -10.542 3.362 1.00 96.19 196 TYR A CA 1
ATOM 1465 C C . TYR A 1 196 ? 12.332 -11.076 2.014 1.00 96.19 196 TYR A C 1
ATOM 1467 O O . TYR A 1 196 ? 13.437 -10.742 1.581 1.00 96.19 196 TYR A O 1
ATOM 1475 N N . PRO A 1 197 ? 11.546 -11.924 1.321 1.00 96.56 197 PRO A N 1
ATOM 1476 C CA . PRO A 1 197 ? 11.916 -12.416 0.000 1.00 96.56 197 PRO A CA 1
ATOM 1477 C C . PRO A 1 197 ? 12.109 -11.288 -1.018 1.00 96.56 197 PRO A C 1
ATOM 1479 O O . PRO A 1 197 ? 11.381 -10.295 -1.025 1.00 96.56 197 PRO A O 1
ATOM 1482 N N . THR A 1 198 ? 13.049 -11.475 -1.939 1.00 97.31 198 THR A N 1
ATOM 1483 C CA . THR A 1 198 ? 13.179 -10.623 -3.125 1.00 97.31 198 THR A CA 1
ATOM 1484 C C . THR A 1 198 ? 12.339 -11.207 -4.255 1.00 97.31 198 THR A C 1
ATOM 1486 O O . THR A 1 198 ? 12.553 -12.351 -4.658 1.00 97.31 198 THR A O 1
ATOM 1489 N N . ILE A 1 199 ? 11.405 -10.422 -4.788 1.00 97.56 199 ILE A N 1
ATOM 1490 C CA . ILE A 1 199 ? 10.656 -10.778 -5.997 1.00 97.56 199 ILE A CA 1
ATOM 1491 C C . ILE A 1 199 ? 11.376 -10.135 -7.189 1.00 97.56 199 ILE A C 1
ATOM 1493 O O . ILE A 1 199 ? 11.445 -8.902 -7.252 1.00 97.56 199 ILE A O 1
ATOM 1497 N N . PRO A 1 200 ? 11.929 -10.929 -8.127 1.00 96.75 200 PRO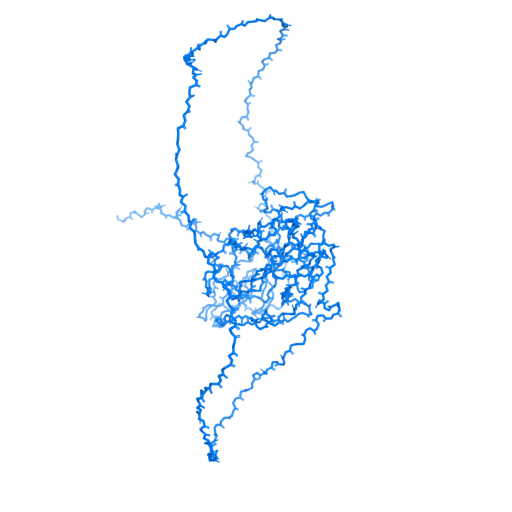 A N 1
ATOM 1498 C CA . PRO A 1 200 ? 12.713 -10.401 -9.236 1.00 96.75 200 PRO A CA 1
ATOM 1499 C C . PRO A 1 200 ? 11.849 -9.598 -10.214 1.00 96.75 200 PRO A C 1
ATOM 1501 O O . PRO A 1 200 ? 10.621 -9.565 -10.116 1.00 96.75 200 PRO A O 1
ATOM 1504 N N . GLU A 1 201 ? 12.506 -8.926 -11.159 1.00 96.06 201 GLU A N 1
ATOM 1505 C CA . GLU A 1 201 ? 11.805 -8.285 -12.271 1.00 96.06 201 GLU A CA 1
ATOM 1506 C C . GLU A 1 201 ? 10.999 -9.319 -13.050 1.00 96.06 201 GLU A C 1
ATOM 1508 O O . GLU A 1 201 ? 11.447 -10.445 -13.257 1.00 96.06 201 GLU A O 1
ATOM 1513 N N . PHE A 1 202 ? 9.796 -8.943 -13.477 1.00 96.25 202 PHE A N 1
ATOM 1514 C CA . PHE A 1 202 ? 8.883 -9.913 -14.071 1.00 96.25 202 PHE A CA 1
ATOM 1515 C C . PHE A 1 202 ? 9.376 -10.388 -15.437 1.00 96.25 202 PHE A C 1
ATOM 1517 O O . PHE A 1 202 ? 9.048 -11.496 -15.846 1.00 96.25 202 PHE A O 1
ATOM 1524 N N . GLY A 1 203 ? 10.120 -9.557 -16.179 1.00 92.56 203 GLY A N 1
ATOM 1525 C CA . GLY A 1 203 ? 10.665 -9.930 -17.491 1.00 92.56 203 GLY A CA 1
ATOM 1526 C C . GLY A 1 203 ? 9.597 -10.389 -18.498 1.00 92.56 203 GLY A C 1
ATOM 1527 O O . GLY A 1 203 ? 9.865 -11.232 -19.348 1.00 92.56 203 GLY A O 1
ATOM 1528 N N . GLY A 1 204 ? 8.360 -9.894 -18.368 1.00 92.19 204 GLY A N 1
ATOM 1529 C CA . GLY A 1 204 ? 7.197 -10.339 -19.149 1.00 92.19 204 GLY A CA 1
ATOM 1530 C C . GLY A 1 204 ? 6.447 -11.551 -18.573 1.00 92.19 204 GLY A C 1
ATOM 1531 O O . GLY A 1 204 ? 5.326 -11.831 -19.001 1.00 92.19 204 GLY A O 1
ATOM 1532 N N . ASN A 1 205 ? 6.996 -12.234 -17.567 1.00 96.38 205 ASN A N 1
ATOM 1533 C CA . ASN A 1 205 ? 6.297 -13.248 -16.786 1.00 96.38 205 ASN A CA 1
ATOM 1534 C C . ASN A 1 205 ? 5.557 -12.609 -15.599 1.00 96.38 205 ASN A C 1
ATOM 1536 O O . ASN A 1 205 ? 6.096 -12.460 -14.505 1.00 96.38 205 ASN A O 1
ATOM 1540 N N . TYR A 1 206 ? 4.291 -12.263 -15.810 1.00 95.25 206 TYR A N 1
ATOM 1541 C CA . TYR A 1 206 ? 3.442 -11.636 -14.788 1.00 95.25 206 TYR A CA 1
ATOM 1542 C C . TYR A 1 206 ? 3.000 -12.564 -13.651 1.00 95.25 206 TYR A C 1
ATOM 1544 O O . TYR A 1 206 ? 2.355 -12.091 -12.716 1.00 95.25 206 TYR A O 1
ATOM 1552 N N . ASP A 1 207 ? 3.374 -13.845 -13.711 1.00 96.56 207 ASP A N 1
ATOM 1553 C CA . ASP A 1 207 ? 3.158 -14.794 -12.619 1.00 96.56 207 ASP A CA 1
ATOM 1554 C C . ASP A 1 207 ? 4.323 -14.792 -11.609 1.00 96.56 207 ASP A C 1
ATOM 1556 O O . ASP A 1 207 ? 4.237 -15.417 -10.555 1.00 96.56 207 ASP A O 1
ATOM 1560 N N . THR A 1 208 ? 5.403 -14.056 -11.897 1.00 97.81 208 THR A N 1
ATOM 1561 C CA . THR A 1 208 ? 6.585 -13.932 -11.031 1.00 97.81 208 THR A CA 1
ATOM 1562 C C . THR A 1 208 ? 6.204 -13.467 -9.624 1.00 97.81 208 THR A C 1
ATOM 1564 O O . THR A 1 208 ? 5.650 -12.382 -9.449 1.00 97.81 208 THR A O 1
ATOM 1567 N N . GLY A 1 209 ? 6.518 -14.276 -8.610 1.00 97.06 209 GLY A N 1
ATOM 1568 C CA . GLY A 1 209 ? 6.270 -13.965 -7.203 1.00 97.06 209 GLY A CA 1
ATOM 1569 C C . GLY A 1 209 ? 4.825 -14.169 -6.739 1.00 97.06 209 GLY A C 1
ATOM 1570 O O . GLY A 1 209 ? 4.555 -13.965 -5.555 1.00 97.06 209 GLY A O 1
ATOM 1571 N N . ILE A 1 210 ? 3.892 -14.581 -7.611 1.00 97.19 210 ILE A N 1
ATOM 1572 C CA . ILE A 1 210 ? 2.489 -14.842 -7.235 1.00 97.19 210 ILE A CA 1
ATOM 1573 C C . ILE A 1 210 ? 2.390 -15.905 -6.131 1.00 97.19 210 ILE A C 1
ATOM 1575 O O . ILE A 1 210 ? 1.496 -15.838 -5.285 1.00 97.19 210 ILE A O 1
ATOM 1579 N N . GLU A 1 211 ? 3.315 -16.859 -6.085 1.00 97.25 211 GLU A N 1
ATOM 1580 C CA . GLU A 1 211 ? 3.363 -17.915 -5.080 1.00 97.25 211 GLU A CA 1
ATOM 1581 C C . GLU A 1 211 ? 3.452 -17.377 -3.644 1.00 97.25 211 GLU A C 1
ATOM 1583 O O . GLU A 1 211 ? 2.877 -17.986 -2.740 1.00 97.25 211 GLU A O 1
ATOM 1588 N N . TYR A 1 212 ? 4.087 -16.220 -3.418 1.00 98.00 212 TYR A N 1
ATOM 1589 C CA . TYR A 1 212 ? 4.126 -15.584 -2.096 1.00 98.00 212 TYR A CA 1
ATOM 1590 C C . TYR A 1 212 ? 2.741 -15.080 -1.666 1.00 98.00 212 TYR A C 1
ATOM 1592 O O . TYR A 1 212 ? 2.386 -15.173 -0.493 1.00 98.00 212 TYR A O 1
ATOM 1600 N N . TYR A 1 213 ? 1.935 -14.603 -2.618 1.00 98.06 213 TYR A N 1
ATOM 1601 C CA . TYR A 1 213 ? 0.576 -14.096 -2.391 1.00 98.06 213 TYR A CA 1
ATOM 1602 C C . TYR A 1 213 ? -0.454 -15.221 -2.265 1.00 98.06 213 TYR A C 1
ATOM 1604 O O . TYR A 1 213 ? -1.396 -15.131 -1.474 1.00 98.06 213 TYR A O 1
ATOM 1612 N N . GLN A 1 214 ? -0.293 -16.296 -3.037 1.00 96.12 214 GLN A N 1
ATOM 1613 C CA . GLN A 1 214 ? -1.169 -17.467 -2.968 1.00 96.12 214 GLN A CA 1
ATOM 1614 C C . GLN A 1 214 ? -0.956 -18.261 -1.678 1.00 96.12 214 GLN A C 1
ATOM 1616 O O . GLN A 1 214 ? -1.930 -18.702 -1.072 1.00 96.12 214 GLN A O 1
ATOM 1621 N N . ASN A 1 215 ? 0.297 -18.389 -1.235 1.00 96.06 215 ASN A N 1
ATOM 1622 C CA . ASN A 1 215 ? 0.666 -19.146 -0.037 1.00 96.06 215 ASN A CA 1
ATOM 1623 C C . ASN A 1 215 ? 0.794 -18.273 1.221 1.00 96.06 215 ASN A C 1
ATOM 1625 O O . ASN A 1 215 ? 1.330 -18.728 2.235 1.00 96.06 215 ASN A O 1
ATOM 1629 N N . ALA A 1 216 ? 0.324 -17.023 1.171 1.00 96.69 216 ALA A N 1
ATOM 1630 C CA . ALA A 1 216 ? 0.340 -16.132 2.321 1.00 96.69 216 ALA A CA 1
ATOM 1631 C C . ALA A 1 216 ? -0.400 -16.773 3.507 1.00 96.69 216 ALA A C 1
ATOM 1633 O O . ALA A 1 216 ? -1.517 -17.283 3.375 1.00 96.69 216 ALA A O 1
ATOM 1634 N N . LYS A 1 217 ? 0.236 -16.742 4.682 1.00 96.06 217 LYS A N 1
ATOM 1635 C CA . LYS A 1 217 ? -0.340 -17.266 5.928 1.00 96.06 217 LYS A CA 1
ATOM 1636 C C . LYS A 1 217 ? -1.647 -16.545 6.249 1.00 96.06 217 LYS A C 1
ATOM 1638 O O . LYS A 1 217 ? -1.836 -15.402 5.849 1.00 96.06 217 LYS A O 1
ATOM 1643 N N . GLN A 1 218 ? -2.527 -17.185 7.012 1.00 97.81 218 GLN A N 1
ATOM 1644 C CA . GLN A 1 218 ? -3.722 -16.516 7.523 1.00 97.81 218 GLN A CA 1
ATOM 1645 C C . GLN A 1 218 ? -3.441 -15.828 8.858 1.00 97.81 218 GLN A C 1
ATOM 1647 O O . GLN A 1 218 ? -2.834 -16.416 9.751 1.00 97.81 218 GLN A O 1
ATOM 1652 N N . VAL A 1 219 ? -3.942 -14.607 9.003 1.00 98.38 219 VAL A N 1
ATOM 1653 C CA . VAL A 1 219 ? -3.911 -13.815 10.235 1.00 98.38 219 VAL A CA 1
ATOM 1654 C C . VAL A 1 219 ? -5.327 -13.436 10.626 1.00 98.38 219 VAL A C 1
ATOM 1656 O O . VAL A 1 219 ? -6.195 -13.259 9.774 1.00 98.38 219 VAL A O 1
ATOM 1659 N N . THR A 1 220 ? -5.558 -13.306 11.925 1.00 98.25 220 THR A N 1
ATOM 1660 C CA . THR A 1 220 ? -6.825 -12.849 12.491 1.00 98.25 220 THR A CA 1
ATOM 1661 C C . THR A 1 220 ? -6.606 -11.527 13.196 1.00 98.25 220 THR A C 1
ATOM 1663 O O . THR A 1 220 ? -5.710 -11.426 14.030 1.00 98.25 220 THR A O 1
ATOM 1666 N N . VAL A 1 221 ? -7.439 -10.536 12.894 1.00 98.00 221 VAL A N 1
ATOM 1667 C CA . VAL A 1 221 ? -7.471 -9.231 13.567 1.00 98.00 221 VAL A CA 1
ATOM 1668 C C . VAL A 1 221 ? -8.779 -9.068 14.327 1.00 98.00 221 VAL A C 1
ATOM 1670 O O . VAL A 1 221 ? -9.810 -9.604 13.917 1.00 98.00 221 VAL A O 1
ATOM 1673 N N . THR A 1 222 ? -8.756 -8.319 15.425 1.00 97.81 222 THR A N 1
ATOM 1674 C CA . THR A 1 222 ? -9.926 -8.076 16.277 1.00 97.81 222 THR A CA 1
ATOM 1675 C C . THR A 1 222 ? -10.146 -6.584 16.510 1.00 97.81 222 THR A C 1
ATOM 1677 O O . THR A 1 222 ? -9.201 -5.797 16.569 1.00 97.81 222 THR A O 1
ATOM 1680 N N . GLY A 1 223 ? -11.406 -6.180 16.706 1.00 95.81 223 GLY A N 1
ATOM 1681 C CA . GLY A 1 223 ? -11.776 -4.764 16.876 1.00 95.81 223 GLY A CA 1
ATOM 1682 C C . GLY A 1 223 ? -11.144 -4.079 18.097 1.00 95.81 223 GLY A C 1
ATOM 1683 O O . GLY A 1 223 ? -10.957 -2.865 18.109 1.00 95.81 223 GLY A O 1
ATOM 1684 N N . ASN A 1 224 ? -10.739 -4.860 19.104 1.00 94.88 224 ASN A N 1
ATOM 1685 C CA . ASN A 1 224 ? -10.025 -4.379 20.294 1.00 94.88 224 ASN A CA 1
ATOM 1686 C C . ASN A 1 224 ? -8.515 -4.142 20.068 1.00 94.88 224 ASN A C 1
ATOM 1688 O O . ASN A 1 224 ? -7.794 -3.879 21.028 1.00 94.88 224 ASN A O 1
ATOM 1692 N N . GLY A 1 225 ? -8.033 -4.268 18.830 1.00 93.75 225 GLY A N 1
ATOM 1693 C CA . GLY A 1 225 ? -6.645 -4.014 18.455 1.00 93.75 225 GLY A CA 1
ATOM 1694 C C . GLY A 1 225 ? -5.671 -5.150 18.754 1.00 93.75 225 GLY A C 1
ATOM 1695 O O . GLY A 1 225 ? -4.472 -4.912 18.894 1.00 93.75 225 GLY A O 1
ATOM 1696 N N . SER A 1 226 ? -6.175 -6.380 18.869 1.00 94.00 226 SER A N 1
ATOM 1697 C CA . SER A 1 226 ? -5.344 -7.584 18.957 1.00 94.00 226 SER A CA 1
ATOM 1698 C C . SER A 1 226 ? -5.272 -8.300 17.608 1.00 94.00 226 SER A C 1
ATOM 1700 O O . SER A 1 226 ? -6.105 -8.109 16.718 1.00 94.00 226 SER A O 1
ATOM 1702 N N . SER A 1 227 ? -4.259 -9.142 17.461 1.00 93.38 227 SER A N 1
ATOM 1703 C CA . SER A 1 227 ? -4.055 -9.975 16.284 1.00 93.38 227 SER A CA 1
ATOM 1704 C C . SER A 1 227 ? -3.469 -11.329 16.684 1.00 93.38 227 SER A C 1
ATOM 1706 O O . SER A 1 227 ? -2.908 -11.491 17.768 1.00 93.38 227 SER A O 1
ATOM 1708 N N . SER A 1 228 ? -3.666 -12.338 15.838 1.00 92.38 228 SER A N 1
ATOM 1709 C CA . SER A 1 228 ? -3.131 -13.690 16.031 1.00 92.38 228 SER A CA 1
ATOM 1710 C C . SER A 1 228 ? -2.958 -14.411 14.694 1.00 92.38 228 SER A C 1
ATOM 1712 O O . SER A 1 228 ? -3.459 -13.961 13.665 1.00 92.38 228 SER A O 1
ATOM 1714 N N . GLY A 1 229 ? -2.228 -15.528 14.686 1.00 78.88 229 GLY A N 1
ATOM 1715 C CA . GLY A 1 229 ? -1.954 -16.300 13.464 1.00 78.88 229 GLY A CA 1
ATOM 1716 C C . GLY A 1 229 ? -0.794 -15.753 12.624 1.00 78.88 229 GLY A C 1
ATOM 1717 O O . GLY A 1 229 ? -0.272 -16.468 11.773 1.00 78.88 229 GLY A O 1
ATOM 1718 N N . GLY A 1 230 ? -0.323 -14.541 12.931 1.00 62.06 230 GLY A N 1
ATOM 1719 C CA . GLY A 1 230 ? 0.981 -14.038 12.514 1.00 62.06 230 GLY A CA 1
ATOM 1720 C C . GLY A 1 230 ? 1.982 -14.420 13.591 1.00 62.06 230 GLY A C 1
ATOM 1721 O O . GLY A 1 230 ? 1.837 -13.991 14.732 1.00 62.06 230 GLY A O 1
ATOM 1722 N N . GLY A 1 231 ? 2.940 -15.288 13.277 1.00 43.09 231 GLY A N 1
ATOM 1723 C CA . GLY A 1 231 ? 4.025 -15.576 14.210 1.00 43.09 231 GLY A CA 1
ATOM 1724 C C . GLY A 1 231 ? 4.751 -14.277 14.546 1.00 43.09 231 GLY A C 1
ATOM 1725 O O . GLY A 1 231 ? 5.286 -13.634 13.644 1.00 43.09 231 GLY A O 1
ATOM 1726 N N . SER A 1 232 ? 4.729 -13.895 15.821 1.00 39.56 232 SER A N 1
ATOM 1727 C CA . SER A 1 232 ? 5.628 -12.898 16.385 1.00 39.56 232 SER A CA 1
ATOM 1728 C C . SER A 1 232 ? 7.066 -13.337 16.105 1.00 39.56 232 SER A C 1
ATOM 1730 O O . SER A 1 232 ? 7.409 -14.485 16.379 1.00 39.56 232 SER A O 1
ATOM 1732 N N . ASP A 1 233 ? 7.871 -12.424 15.567 1.00 43.72 233 ASP A N 1
ATOM 1733 C CA . ASP A 1 233 ? 9.335 -12.464 15.607 1.00 43.72 233 ASP A CA 1
ATOM 1734 C C . ASP A 1 233 ? 10.000 -13.701 14.978 1.00 43.72 233 ASP A C 1
ATOM 1736 O O . ASP A 1 233 ? 10.610 -14.511 15.660 1.00 43.72 233 ASP A O 1
ATOM 1740 N N . ASP A 1 234 ? 9.875 -13.829 13.655 1.00 38.22 234 ASP A N 1
ATOM 1741 C CA . ASP A 1 234 ? 10.926 -14.313 12.742 1.00 38.22 234 ASP A CA 1
ATOM 1742 C C . ASP A 1 234 ? 10.322 -14.365 11.332 1.00 38.22 234 ASP A C 1
ATOM 1744 O O . ASP A 1 234 ? 9.854 -15.401 10.851 1.00 38.22 234 ASP A O 1
ATOM 1748 N N . ALA A 1 235 ? 10.343 -13.243 10.612 1.00 44.09 235 ALA A N 1
ATOM 1749 C CA . ALA A 1 235 ? 10.033 -13.233 9.183 1.00 44.09 235 ALA A CA 1
ATOM 1750 C C . ALA A 1 235 ? 11.133 -13.917 8.341 1.00 44.09 235 ALA A C 1
ATOM 1752 O O . ALA A 1 235 ? 11.307 -13.596 7.180 1.00 44.09 235 ALA A O 1
ATOM 1753 N N . LYS A 1 236 ? 11.814 -14.954 8.850 1.00 44.53 236 LYS A N 1
ATOM 1754 C CA . LYS A 1 236 ? 12.385 -16.001 7.993 1.00 44.53 236 LYS A CA 1
ATOM 1755 C C . LYS A 1 236 ? 11.263 -16.939 7.558 1.00 44.53 236 LYS A C 1
ATOM 1757 O O . LYS A 1 236 ? 11.208 -18.105 7.950 1.00 44.53 236 LYS A O 1
ATOM 1762 N N . SER A 1 237 ? 10.344 -16.435 6.734 1.00 41.97 237 SER A N 1
ATOM 1763 C CA . SER A 1 237 ? 9.473 -17.329 5.977 1.00 41.97 237 SER A CA 1
ATOM 1764 C C . SER A 1 237 ? 10.362 -18.124 5.027 1.00 41.97 237 SER A C 1
ATOM 1766 O O . SER A 1 237 ? 11.002 -17.561 4.143 1.00 41.97 237 SER A O 1
ATOM 1768 N N . SER A 1 238 ? 10.464 -19.427 5.277 1.00 36.97 238 SER A N 1
ATOM 1769 C CA . SER A 1 238 ? 11.292 -20.357 4.520 1.00 36.97 238 SER A CA 1
ATOM 1770 C C . SER A 1 238 ? 10.903 -20.312 3.043 1.00 36.97 238 SER A C 1
ATOM 1772 O O . SER A 1 238 ? 9.815 -20.749 2.671 1.00 36.97 238 SER A O 1
ATOM 1774 N N . ALA A 1 239 ? 11.786 -19.771 2.206 1.00 38.56 239 ALA A N 1
ATOM 1775 C CA . ALA A 1 239 ? 11.691 -19.939 0.765 1.00 38.56 239 ALA A CA 1
ATOM 1776 C C . ALA A 1 239 ? 11.845 -21.435 0.420 1.00 38.56 239 ALA A C 1
ATOM 1778 O O . ALA A 1 239 ? 12.697 -22.108 1.014 1.00 38.56 239 ALA A O 1
ATOM 1779 N N . PRO A 1 240 ? 11.088 -21.980 -0.546 1.00 39.44 240 PRO A N 1
ATOM 1780 C CA . PRO A 1 240 ? 11.529 -23.162 -1.268 1.00 39.44 240 PRO A CA 1
ATOM 1781 C C . PRO A 1 240 ? 12.831 -22.814 -2.001 1.00 39.44 240 PRO A C 1
ATOM 1783 O O . PRO A 1 240 ? 12.950 -21.738 -2.586 1.00 39.44 240 PRO A O 1
ATOM 1786 N N . ALA A 1 241 ? 13.818 -23.706 -1.939 1.00 32.41 241 ALA A N 1
ATOM 1787 C CA . ALA A 1 241 ? 15.107 -23.521 -2.593 1.00 32.41 241 ALA A CA 1
ATOM 1788 C C . ALA A 1 241 ? 14.942 -23.227 -4.095 1.00 32.41 241 ALA A C 1
ATOM 1790 O O . ALA A 1 241 ? 14.259 -23.957 -4.814 1.00 32.41 241 ALA A O 1
ATOM 1791 N N . THR A 1 242 ? 15.611 -22.178 -4.564 1.00 36.62 242 THR A N 1
ATOM 1792 C CA . THR A 1 242 ? 15.844 -21.907 -5.983 1.00 36.62 242 THR A CA 1
ATOM 1793 C C . THR A 1 242 ? 16.704 -23.019 -6.598 1.00 36.62 242 THR A C 1
ATOM 1795 O O . THR A 1 242 ? 17.740 -23.372 -6.027 1.00 36.62 242 THR A O 1
ATOM 1798 N N . PRO A 1 243 ? 16.365 -23.563 -7.780 1.00 36.12 243 PRO A N 1
ATOM 1799 C CA . PRO A 1 243 ? 17.348 -24.238 -8.610 1.00 36.12 243 PRO A CA 1
ATOM 1800 C C . PRO A 1 243 ? 18.169 -23.166 -9.330 1.00 36.12 243 PRO A C 1
ATOM 1802 O O . PRO A 1 243 ? 17.633 -22.381 -10.110 1.00 36.12 243 PRO A O 1
ATOM 1805 N N . ALA A 1 244 ? 19.466 -23.123 -9.041 1.00 32.59 244 ALA A N 1
ATOM 1806 C CA . ALA A 1 244 ? 20.428 -22.333 -9.794 1.00 32.59 244 ALA A CA 1
ATOM 1807 C C . ALA A 1 244 ? 20.498 -22.800 -11.259 1.00 32.59 244 ALA A C 1
ATOM 1809 O O . ALA A 1 244 ? 20.472 -24.000 -11.543 1.00 32.59 244 ALA A O 1
ATOM 1810 N N . GLU A 1 245 ? 20.642 -21.844 -12.175 1.00 39.06 245 GLU A N 1
ATOM 1811 C CA . GLU A 1 245 ? 21.065 -22.082 -13.553 1.00 39.06 245 GLU A CA 1
ATOM 1812 C C . GLU A 1 245 ? 22.415 -22.811 -13.603 1.00 39.06 245 GLU A C 1
ATOM 1814 O O . GLU A 1 245 ? 23.391 -22.419 -12.962 1.00 39.06 245 GLU A O 1
ATOM 1819 N N . GLY A 1 246 ? 22.473 -23.864 -14.418 1.00 32.56 246 GLY A N 1
ATOM 1820 C CA . GLY A 1 246 ? 23.688 -24.590 -14.766 1.00 32.56 246 GLY A CA 1
ATOM 1821 C C . GLY A 1 246 ? 23.570 -25.141 -16.183 1.00 32.56 246 GLY A C 1
ATOM 1822 O O . GLY A 1 246 ? 22.713 -25.972 -16.474 1.00 32.56 246 GLY A O 1
ATOM 1823 N N . ALA A 1 247 ? 24.417 -24.630 -17.069 1.00 33.97 247 ALA A N 1
ATOM 1824 C CA . ALA A 1 247 ? 24.457 -24.926 -18.491 1.00 33.97 247 ALA A CA 1
ATOM 1825 C C . ALA A 1 247 ? 24.814 -26.390 -18.835 1.00 33.97 247 ALA A C 1
ATOM 1827 O O . ALA A 1 247 ? 25.632 -27.026 -18.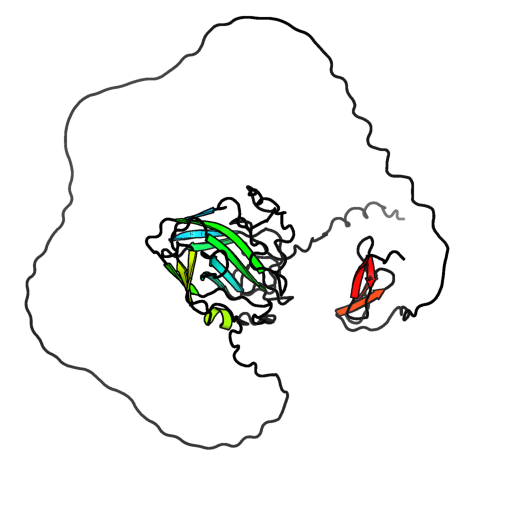180 1.00 33.97 247 ALA A O 1
ATOM 1828 N N . SER A 1 248 ? 24.235 -26.840 -19.955 1.00 31.89 248 SER A N 1
ATOM 1829 C CA . SER A 1 248 ? 24.720 -27.828 -20.938 1.00 31.89 248 SER A CA 1
ATOM 1830 C C . SER A 1 248 ? 25.301 -29.175 -20.469 1.00 31.89 248 SER A C 1
ATOM 1832 O O . SER A 1 248 ? 26.453 -29.244 -20.053 1.00 31.89 248 SER A O 1
ATOM 1834 N N . ALA A 1 249 ? 24.595 -30.269 -20.788 1.00 31.61 249 ALA A N 1
ATOM 1835 C CA . ALA A 1 249 ? 25.177 -31.435 -21.473 1.00 31.61 249 ALA A CA 1
ATOM 1836 C C . ALA A 1 249 ? 24.086 -32.377 -22.030 1.00 31.61 249 ALA A C 1
ATOM 1838 O O . ALA A 1 249 ? 23.409 -33.092 -21.304 1.00 31.61 249 ALA A O 1
ATOM 1839 N N . GLN A 1 250 ? 23.935 -32.323 -23.352 1.00 29.00 250 GLN A N 1
ATOM 1840 C CA . GLN A 1 250 ? 23.863 -33.438 -24.304 1.00 29.00 250 GLN A CA 1
ATOM 1841 C C . GLN A 1 250 ? 23.070 -34.728 -23.977 1.00 29.00 250 GLN A C 1
ATOM 1843 O O . GLN A 1 250 ? 23.439 -35.561 -23.157 1.00 29.00 250 GLN A O 1
ATOM 1848 N N . SER A 1 251 ? 22.048 -34.916 -24.815 1.00 32.84 251 SER A N 1
ATOM 1849 C CA . SER A 1 251 ? 21.282 -36.125 -25.139 1.00 32.84 251 SER A CA 1
ATOM 1850 C C . SER A 1 251 ? 22.090 -37.428 -25.227 1.00 32.84 251 SER A C 1
ATOM 1852 O O . SER A 1 251 ? 23.075 -37.492 -25.961 1.00 32.84 251 SER A O 1
ATOM 1854 N N . THR A 1 252 ? 21.578 -38.497 -24.606 1.00 29.02 252 THR A N 1
ATOM 1855 C CA . THR A 1 252 ? 21.543 -39.843 -25.206 1.00 29.02 252 THR A CA 1
ATOM 1856 C C . THR A 1 252 ? 20.293 -40.609 -24.760 1.00 29.02 252 THR A C 1
ATOM 1858 O O . THR A 1 252 ? 19.854 -40.544 -23.617 1.00 29.02 252 THR A O 1
ATOM 1861 N N . VAL A 1 253 ? 19.711 -41.296 -25.737 1.00 35.19 253 VAL A N 1
ATOM 1862 C CA . VAL A 1 253 ? 18.491 -42.107 -25.715 1.00 35.19 253 VAL A CA 1
ATOM 1863 C C . VAL A 1 253 ? 18.735 -43.512 -25.151 1.00 35.19 253 VAL A C 1
ATOM 1865 O O . VAL A 1 253 ? 19.779 -44.107 -25.404 1.00 35.19 253 VAL A O 1
ATOM 1868 N N . GLY A 1 254 ? 17.731 -44.079 -24.477 1.00 29.16 254 GLY A N 1
ATOM 1869 C CA . GLY A 1 254 ? 17.685 -45.491 -24.083 1.00 29.16 254 GLY A CA 1
ATOM 1870 C C . GLY A 1 254 ? 16.296 -45.874 -23.571 1.00 29.16 254 GLY A C 1
ATOM 1871 O O . GLY A 1 254 ? 15.861 -45.380 -22.540 1.00 29.16 254 GLY A O 1
ATOM 1872 N N . ALA A 1 255 ? 15.592 -46.687 -24.356 1.00 32.72 255 ALA A N 1
ATOM 1873 C CA . ALA A 1 255 ? 14.176 -47.030 -24.253 1.00 32.72 255 ALA A CA 1
ATOM 1874 C C . ALA A 1 255 ? 13.876 -48.241 -23.340 1.00 32.72 255 ALA A C 1
ATOM 1876 O O . ALA A 1 255 ? 14.794 -48.905 -22.863 1.00 32.72 255 ALA A O 1
ATOM 1877 N N . THR A 1 256 ? 12.574 -48.573 -23.283 1.00 29.06 256 THR A N 1
ATOM 1878 C CA . THR A 1 256 ? 11.897 -49.812 -22.817 1.00 29.06 256 THR A CA 1
ATOM 1879 C C . THR A 1 256 ? 11.576 -49.904 -21.328 1.00 29.06 256 THR A C 1
ATOM 1881 O O . THR A 1 256 ? 12.359 -49.466 -20.499 1.00 29.06 256 THR A O 1
ATOM 1884 N N . GLU A 1 257 ? 10.483 -50.504 -20.861 1.00 30.55 257 GLU A N 1
ATOM 1885 C CA . GLU A 1 257 ? 9.139 -50.903 -21.325 1.00 30.55 257 GLU A CA 1
ATOM 1886 C C . GLU A 1 257 ? 8.446 -51.383 -20.029 1.00 30.55 257 GLU A C 1
ATOM 1888 O O . GLU A 1 257 ? 9.124 -51.880 -19.127 1.00 30.55 257 GLU A O 1
ATOM 1893 N N . GLY A 1 258 ? 7.121 -51.273 -19.901 1.00 30.05 258 GLY A N 1
ATOM 1894 C CA . GLY A 1 258 ? 6.431 -51.830 -18.729 1.00 30.05 258 GLY A CA 1
ATOM 1895 C C . GLY A 1 258 ? 4.974 -51.416 -18.594 1.00 30.05 258 GLY A C 1
ATOM 1896 O O . GLY A 1 258 ? 4.645 -50.521 -17.829 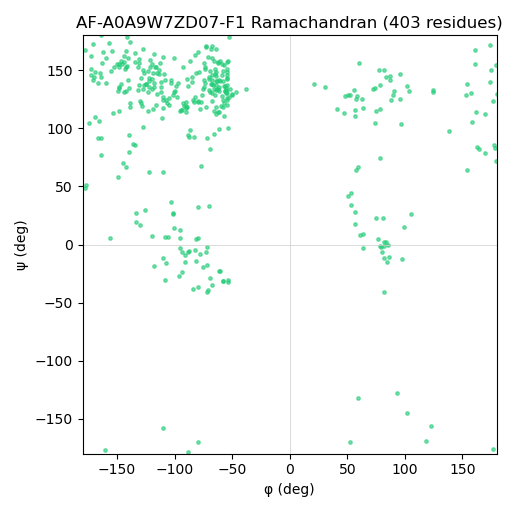1.00 30.05 258 GLY A O 1
ATOM 1897 N N . SER A 1 259 ? 4.132 -52.082 -19.377 1.00 31.47 259 SER A N 1
ATOM 1898 C CA . SER A 1 259 ? 2.675 -51.960 -19.481 1.00 31.47 259 SER A CA 1
ATOM 1899 C C . SER A 1 259 ? 1.911 -52.681 -18.354 1.00 31.47 259 SER A C 1
ATOM 1901 O O . SER A 1 259 ? 2.366 -53.737 -17.917 1.00 31.47 259 SER A O 1
ATOM 1903 N N . ALA A 1 260 ? 0.745 -52.142 -17.959 1.00 35.00 260 ALA A N 1
ATOM 1904 C CA . ALA A 1 260 ? -0.551 -52.824 -17.710 1.00 35.00 260 ALA A CA 1
ATOM 1905 C C . ALA A 1 260 ? -1.521 -51.819 -17.022 1.00 35.00 260 ALA A C 1
ATOM 1907 O O . ALA A 1 260 ? -1.166 -51.281 -15.978 1.00 35.00 260 ALA A O 1
ATOM 1908 N N . THR A 1 261 ? -2.627 -51.324 -17.616 1.00 30.84 261 THR A N 1
ATOM 1909 C CA . THR A 1 261 ? -3.962 -51.948 -17.881 1.00 30.84 261 THR A CA 1
ATOM 1910 C C . THR A 1 261 ? -4.626 -52.487 -16.595 1.00 30.84 261 THR A C 1
ATOM 1912 O O . THR A 1 261 ? -3.962 -53.195 -15.853 1.00 30.84 261 THR A O 1
ATOM 1915 N N . ASP A 1 262 ? -5.900 -52.265 -16.243 1.00 31.72 262 ASP A N 1
ATOM 1916 C CA . ASP A 1 262 ? -7.107 -51.968 -17.030 1.00 31.72 262 ASP A CA 1
ATOM 1917 C C . ASP A 1 262 ? -8.315 -51.606 -16.111 1.00 31.72 262 ASP A C 1
ATOM 1919 O O . ASP A 1 262 ? -8.312 -51.990 -14.943 1.00 31.72 262 ASP A O 1
ATOM 1923 N N . SER A 1 263 ? -9.340 -50.973 -16.713 1.00 34.94 263 SER A N 1
ATOM 1924 C CA . SER A 1 263 ? -10.812 -51.086 -16.510 1.00 34.94 263 SER A CA 1
ATOM 1925 C C . SER A 1 263 ? -11.465 -50.718 -15.156 1.00 34.94 263 SER A C 1
ATOM 1927 O O . SER A 1 263 ? -11.057 -51.206 -14.113 1.00 34.94 263 SER A O 1
ATOM 1929 N N . ALA A 1 264 ? -12.461 -49.822 -15.030 1.00 34.09 264 ALA A N 1
ATOM 1930 C CA . ALA A 1 264 ? -13.741 -49.544 -15.730 1.00 34.09 264 ALA A CA 1
ATOM 1931 C C . ALA A 1 264 ? -15.002 -50.174 -15.068 1.00 34.09 264 ALA A C 1
ATOM 1933 O O . ALA A 1 264 ? -15.074 -51.379 -14.869 1.00 34.09 264 ALA A O 1
ATOM 1934 N N . GLU A 1 265 ? -15.975 -49.283 -14.792 1.00 35.41 265 GLU A N 1
ATOM 1935 C CA . GLU A 1 265 ? -17.456 -49.409 -14.770 1.00 35.41 265 GLU A CA 1
ATOM 1936 C C . GLU A 1 265 ? -18.210 -50.415 -13.863 1.00 35.41 265 GLU A C 1
ATOM 1938 O O . GLU A 1 265 ? -18.056 -51.626 -13.967 1.00 35.41 265 GLU A O 1
ATOM 1943 N N . SER A 1 266 ? -19.199 -49.926 -13.086 1.00 32.97 266 SER A N 1
ATOM 1944 C CA . SER A 1 266 ? -20.650 -49.920 -13.437 1.00 32.97 266 SER A CA 1
ATOM 1945 C C . SER A 1 266 ? -21.631 -49.922 -12.230 1.00 32.97 266 SER A C 1
ATOM 1947 O O . SER A 1 266 ? -21.447 -50.639 -11.254 1.00 32.97 266 SER A O 1
ATOM 1949 N N . ASN A 1 267 ? -22.677 -49.095 -12.386 1.00 34.00 267 ASN A N 1
ATOM 1950 C CA . ASN A 1 267 ? -24.123 -49.214 -12.081 1.00 34.00 267 ASN A CA 1
ATOM 1951 C C . ASN A 1 267 ? -24.748 -49.511 -10.690 1.00 34.00 267 ASN A C 1
ATOM 1953 O O . ASN A 1 267 ? -24.518 -50.533 -10.058 1.00 34.00 267 ASN A O 1
ATOM 1957 N N . GLU A 1 268 ? -25.654 -48.577 -10.346 1.00 34.53 268 GLU A N 1
ATOM 1958 C CA . GLU A 1 268 ? -27.058 -48.639 -9.864 1.00 34.53 268 GLU A CA 1
ATOM 1959 C C . GLU A 1 268 ? -27.646 -49.800 -9.013 1.00 34.53 268 GLU A C 1
ATOM 1961 O O . GLU A 1 268 ? -27.585 -50.972 -9.360 1.00 34.53 268 GLU A O 1
ATOM 1966 N N . GLU A 1 269 ? -28.403 -49.370 -7.982 1.00 34.62 269 GLU A N 1
ATOM 1967 C CA . GLU A 1 269 ? -29.860 -49.584 -7.741 1.00 34.62 269 GLU A CA 1
ATOM 1968 C C . GLU A 1 269 ? -30.320 -50.223 -6.404 1.00 34.62 269 GLU A C 1
ATOM 1970 O O . GLU A 1 269 ? -29.900 -51.309 -6.017 1.00 34.62 269 GLU A O 1
ATOM 1975 N N . GLY A 1 270 ? -31.315 -49.557 -5.780 1.00 27.45 270 GLY A N 1
ATOM 1976 C CA . GLY A 1 270 ? -32.405 -50.137 -4.962 1.00 27.45 270 GLY A CA 1
ATOM 1977 C C . GLY A 1 270 ? -32.145 -50.295 -3.452 1.00 27.45 270 GLY A C 1
ATOM 1978 O O . GLY A 1 270 ? -31.143 -50.858 -3.045 1.00 27.45 270 GLY A O 1
ATOM 1979 N N . GLY A 1 271 ? -33.009 -49.904 -2.505 1.00 28.36 271 GLY A N 1
ATOM 1980 C CA . GLY A 1 271 ? -34.368 -49.355 -2.511 1.00 28.36 271 GLY A CA 1
ATOM 1981 C C . GLY A 1 271 ? -35.030 -49.545 -1.121 1.00 28.36 271 GLY A C 1
ATOM 1982 O O . GLY A 1 271 ? -34.553 -50.358 -0.330 1.00 28.36 271 GLY A O 1
ATOM 1983 N N . LYS A 1 272 ? -36.177 -48.863 -0.911 1.00 32.72 272 LYS A N 1
ATOM 1984 C CA . LYS A 1 272 ? -37.232 -49.019 0.138 1.00 32.72 272 LYS A CA 1
ATOM 1985 C C . LYS A 1 272 ? -37.025 -48.342 1.506 1.00 32.72 272 LYS A C 1
ATOM 1987 O O . LYS A 1 272 ? -35.951 -48.419 2.075 1.00 32.72 272 LYS A O 1
ATOM 1992 N N . GLU A 1 273 ? -38.030 -47.813 2.213 1.00 32.84 273 GLU A N 1
ATOM 1993 C CA . GLU A 1 273 ? -39.378 -47.241 1.966 1.00 32.84 273 GLU A CA 1
ATOM 1994 C C . GLU A 1 273 ? -40.014 -46.971 3.356 1.00 32.84 273 GLU A C 1
ATOM 1996 O O . GLU A 1 273 ? -39.887 -47.822 4.238 1.00 32.84 273 GLU A O 1
ATOM 2001 N N . LYS A 1 274 ? -40.719 -45.833 3.517 1.00 29.84 274 LYS A N 1
ATOM 2002 C CA . LYS A 1 274 ? -41.987 -45.566 4.269 1.00 29.84 274 LYS A CA 1
ATOM 2003 C C . LYS A 1 274 ? -42.070 -44.056 4.586 1.00 29.84 274 LYS A C 1
ATOM 2005 O O . LYS A 1 274 ? -41.213 -43.558 5.303 1.00 29.84 274 LYS A O 1
ATOM 2010 N N . GLN A 1 275 ? -42.900 -43.234 3.918 1.00 31.64 275 GLN A N 1
ATOM 2011 C CA . GLN A 1 275 ? -44.367 -43.010 4.076 1.00 31.64 275 GLN A CA 1
ATOM 2012 C C . GLN A 1 275 ? -44.787 -42.737 5.537 1.00 31.64 275 GLN A C 1
ATOM 2014 O O . GLN A 1 275 ? -44.410 -43.513 6.407 1.00 31.64 275 GLN A O 1
ATOM 2019 N N . GLN A 1 276 ? -45.543 -41.688 5.904 1.00 34.94 276 GLN A N 1
ATOM 2020 C CA . GLN A 1 276 ? -46.686 -40.984 5.271 1.00 34.94 276 GLN A CA 1
ATOM 2021 C C . GLN A 1 276 ? -46.827 -39.555 5.877 1.00 34.94 276 GLN A C 1
ATOM 2023 O O . GLN A 1 276 ? -46.449 -39.384 7.032 1.00 34.94 276 GLN A O 1
ATOM 2028 N N . SER A 1 277 ? -47.104 -38.505 5.082 1.00 36.53 277 SER A N 1
ATOM 2029 C CA . SER A 1 277 ? -48.395 -37.780 4.858 1.00 36.53 277 SER A CA 1
ATOM 2030 C C . SER A 1 277 ? -48.851 -36.893 6.043 1.00 36.53 277 SER A C 1
ATOM 2032 O O . SER A 1 277 ? -48.688 -37.276 7.189 1.00 36.53 277 SER A O 1
ATOM 2034 N N . ASP A 1 278 ? -49.292 -35.640 5.871 1.00 33.75 278 ASP A N 1
ATOM 2035 C CA . ASP A 1 278 ? -50.359 -35.166 4.981 1.00 33.75 278 ASP A CA 1
ATOM 2036 C C . ASP A 1 278 ? -50.154 -33.735 4.423 1.00 33.75 278 ASP A C 1
ATOM 2038 O O . ASP A 1 278 ? -49.513 -32.879 5.031 1.00 33.75 278 ASP A O 1
ATOM 2042 N N . ALA A 1 279 ? -50.750 -33.511 3.244 1.00 36.72 279 ALA A N 1
ATOM 2043 C CA . ALA A 1 279 ? -51.040 -32.224 2.593 1.00 36.72 279 ALA A CA 1
ATOM 2044 C C . ALA A 1 279 ? -52.137 -31.452 3.384 1.00 36.72 279 ALA A C 1
ATOM 2046 O O . ALA A 1 279 ? -52.761 -32.036 4.262 1.00 36.72 279 ALA A O 1
ATOM 2047 N N . VAL A 1 280 ? -52.462 -30.167 3.179 1.00 32.81 280 VAL A N 1
ATOM 2048 C CA . VAL A 1 280 ? -52.950 -29.521 1.945 1.00 32.81 280 VAL A CA 1
ATOM 2049 C C . VAL A 1 280 ? -52.866 -27.983 2.085 1.00 32.81 280 VAL A C 1
ATOM 2051 O O . VAL A 1 280 ? -53.210 -27.434 3.128 1.00 32.81 280 VAL A O 1
ATOM 2054 N N . ASP A 1 281 ? -52.442 -27.318 1.011 1.00 40.47 281 ASP A N 1
ATOM 2055 C CA . ASP A 1 281 ? -52.649 -25.890 0.666 1.00 40.47 281 ASP A CA 1
ATOM 2056 C C . ASP A 1 281 ? -54.095 -25.725 0.070 1.00 40.47 281 ASP A C 1
ATOM 2058 O O . ASP A 1 281 ? -54.818 -26.726 0.084 1.00 40.47 281 ASP A O 1
ATOM 2062 N N . PRO A 1 282 ? -54.590 -24.610 -0.537 1.00 60.44 282 PRO A N 1
ATOM 2063 C CA . PRO A 1 282 ? -53.914 -23.370 -0.934 1.00 60.44 282 PRO A CA 1
ATOM 2064 C C . PRO A 1 282 ? -54.710 -22.051 -0.734 1.00 60.44 282 PRO A C 1
ATOM 2066 O O . PRO A 1 282 ? -55.900 -22.029 -0.427 1.00 60.44 282 PRO A O 1
ATOM 2069 N N . ALA A 1 283 ? -54.036 -20.948 -1.077 1.00 33.88 283 ALA A N 1
ATOM 2070 C CA . ALA A 1 283 ? -54.458 -19.978 -2.107 1.00 33.88 283 ALA A CA 1
ATOM 2071 C C . ALA A 1 283 ? -54.595 -18.503 -1.684 1.00 33.88 283 ALA A C 1
ATOM 2073 O O . ALA A 1 283 ? -55.231 -18.126 -0.705 1.00 33.88 283 ALA A O 1
ATOM 2074 N N . ALA A 1 284 ? -54.006 -17.678 -2.550 1.00 39.22 284 ALA A N 1
ATOM 2075 C CA . ALA A 1 284 ? -54.033 -16.226 -2.613 1.00 39.22 284 ALA A CA 1
ATOM 2076 C C . ALA A 1 284 ? -55.389 -15.643 -3.059 1.00 39.22 284 ALA A C 1
ATOM 2078 O O . ALA A 1 284 ? -56.137 -16.306 -3.771 1.00 39.22 284 ALA A O 1
ATOM 2079 N N . SER A 1 285 ? -55.621 -14.352 -2.780 1.00 34.34 285 SER A N 1
ATOM 2080 C CA . SER A 1 285 ? -56.211 -13.399 -3.742 1.00 34.34 285 SER A CA 1
ATOM 2081 C C . SER A 1 285 ? -56.134 -11.951 -3.244 1.00 34.34 285 SER A C 1
ATOM 2083 O O . SER A 1 285 ? -56.310 -11.666 -2.064 1.00 34.34 285 SER A O 1
ATOM 2085 N N . ALA A 1 286 ? -55.910 -11.052 -4.203 1.00 38.00 286 ALA A N 1
ATOM 2086 C CA . ALA A 1 286 ? -55.981 -9.597 -4.137 1.00 38.00 286 ALA A CA 1
ATOM 2087 C C . ALA A 1 286 ? -57.426 -9.046 -4.050 1.00 38.00 286 ALA A C 1
ATOM 2089 O O . ALA A 1 286 ? -58.375 -9.782 -4.327 1.00 38.00 286 ALA A O 1
ATOM 2090 N N . GLY A 1 287 ? -57.564 -7.730 -3.799 1.00 29.95 287 GLY A N 1
ATOM 2091 C CA . GLY A 1 287 ? -58.675 -6.918 -4.335 1.00 29.95 287 GLY A CA 1
ATOM 2092 C C . GLY A 1 287 ? -59.349 -5.887 -3.408 1.00 29.95 287 GLY A C 1
ATOM 2093 O O . GLY A 1 287 ? -60.265 -6.238 -2.681 1.00 29.95 287 GLY A O 1
ATOM 2094 N N . ASN A 1 288 ? -58.918 -4.623 -3.531 1.00 35.12 288 ASN A N 1
ATOM 2095 C CA . ASN A 1 288 ? -59.680 -3.367 -3.726 1.00 35.12 288 ASN A CA 1
ATOM 2096 C C . ASN A 1 288 ? -60.926 -2.925 -2.898 1.00 35.12 288 ASN A C 1
ATOM 2098 O O . ASN A 1 288 ? -61.982 -3.542 -2.957 1.00 35.12 288 ASN A O 1
ATOM 2102 N N . GLU A 1 289 ? -60.795 -1.680 -2.393 1.00 37.03 289 GLU A N 1
ATOM 2103 C CA . GLU A 1 289 ? -61.619 -0.456 -2.623 1.00 37.03 289 GLU A CA 1
ATOM 2104 C C . GLU A 1 289 ? -62.948 -0.131 -1.898 1.00 37.03 289 GLU A C 1
ATOM 2106 O O . GLU A 1 289 ? -63.781 -0.987 -1.617 1.00 37.03 289 GLU A O 1
ATOM 2111 N N . ALA A 1 290 ? -63.126 1.205 -1.785 1.00 34.06 290 ALA A N 1
ATOM 2112 C CA . ALA A 1 290 ? -64.277 2.050 -1.406 1.00 34.06 290 ALA A CA 1
ATOM 2113 C C . ALA A 1 290 ? -64.663 2.092 0.087 1.00 34.06 290 ALA A C 1
ATOM 2115 O O . ALA A 1 290 ? -64.761 1.064 0.741 1.00 34.06 290 ALA A O 1
ATOM 2116 N N . GLY A 1 291 ? -64.954 3.221 0.745 1.00 30.20 291 GLY A N 1
ATOM 2117 C CA . GLY A 1 291 ? -65.291 4.633 0.450 1.00 30.20 291 GLY A CA 1
ATOM 2118 C C . GLY A 1 291 ? -65.950 5.144 1.765 1.00 30.20 291 GLY A C 1
ATOM 2119 O O . GLY A 1 291 ? -66.423 4.319 2.540 1.00 30.20 291 GLY A O 1
ATOM 2120 N N . SER A 1 292 ? -66.022 6.406 2.197 1.00 36.03 292 SER A N 1
ATOM 2121 C CA . SER A 1 292 ? -66.358 7.657 1.516 1.00 36.03 292 SER A CA 1
ATOM 2122 C C . SER A 1 292 ? -66.405 8.799 2.571 1.00 36.03 292 SER A C 1
ATOM 2124 O O . SER A 1 292 ? -66.851 8.540 3.687 1.00 36.03 292 SER A O 1
ATOM 2126 N N . GLU A 1 293 ? -66.085 10.036 2.142 1.00 38.41 293 GLU A N 1
ATOM 2127 C CA . GLU A 1 293 ? -66.703 11.345 2.528 1.00 38.41 293 GLU A CA 1
ATOM 2128 C C . GLU A 1 293 ? -66.309 11.985 3.893 1.00 38.41 293 GLU A C 1
ATOM 2130 O O . GLU A 1 293 ? -66.246 11.304 4.907 1.00 38.41 293 GLU A O 1
ATOM 2135 N N . ALA A 1 294 ? -66.053 13.299 4.050 1.00 34.72 294 ALA A N 1
ATOM 2136 C CA . ALA A 1 294 ? -66.280 14.481 3.200 1.00 34.72 294 ALA A CA 1
ATOM 2137 C C . ALA A 1 294 ? -65.446 15.724 3.632 1.00 34.72 294 ALA A C 1
ATOM 2139 O O . ALA A 1 294 ? -65.159 15.892 4.816 1.00 34.72 294 ALA A O 1
ATOM 2140 N N . GLY A 1 295 ? -65.222 16.629 2.657 1.00 30.94 295 GLY A N 1
ATOM 2141 C CA . GLY A 1 295 ? -65.158 18.107 2.773 1.00 30.94 295 GLY A CA 1
ATOM 2142 C C . GLY A 1 295 ? -63.784 18.734 3.069 1.00 30.94 295 GLY A C 1
ATOM 2143 O O . GLY A 1 295 ? -63.146 18.361 4.040 1.00 30.94 295 GLY A O 1
ATOM 2144 N N . GLY A 1 296 ? -63.247 19.725 2.348 1.00 30.84 296 GLY A N 1
ATOM 2145 C CA . GLY A 1 296 ? -63.704 20.533 1.211 1.00 30.84 296 GLY A CA 1
ATOM 2146 C C . GLY A 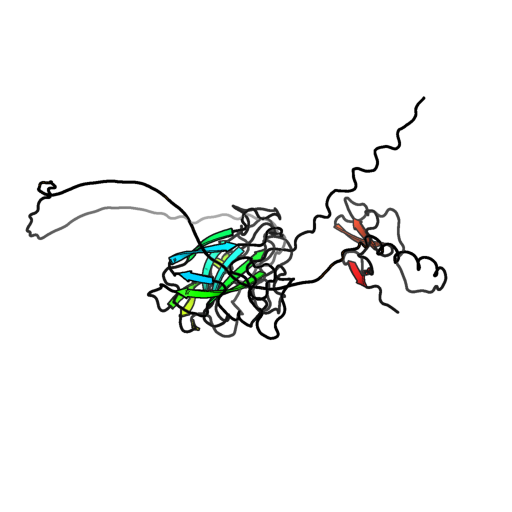1 296 ? -62.915 21.863 1.174 1.00 30.84 296 GLY A C 1
ATOM 2147 O O . GLY A 1 296 ? -62.848 22.518 2.205 1.00 30.84 296 GLY A O 1
ATOM 2148 N N . GLU A 1 297 ? -62.362 22.206 -0.008 1.00 36.81 297 GLU A N 1
ATOM 2149 C CA . GLU A 1 297 ? -62.039 23.555 -0.565 1.00 36.81 297 GLU A CA 1
ATOM 2150 C C . GLU A 1 297 ? -61.046 24.494 0.177 1.00 36.81 297 GLU A C 1
ATOM 2152 O O . GLU A 1 297 ? -60.912 24.445 1.388 1.00 36.81 297 GLU A O 1
ATOM 2157 N N . ALA A 1 298 ? -60.344 25.475 -0.416 1.00 35.28 298 ALA A N 1
ATOM 2158 C CA . ALA A 1 298 ? -59.875 25.849 -1.764 1.00 35.28 298 ALA A CA 1
ATOM 2159 C C . ALA A 1 298 ? -59.095 27.195 -1.632 1.00 35.28 298 ALA A C 1
ATOM 2161 O O . ALA A 1 298 ? -59.424 27.987 -0.754 1.00 35.28 298 ALA A O 1
ATOM 2162 N N . GLY A 1 299 ? -58.157 27.491 -2.554 1.00 31.12 299 GLY A N 1
ATOM 2163 C CA . GLY A 1 299 ? -57.615 28.844 -2.858 1.00 31.12 299 GLY A CA 1
ATOM 2164 C C . GLY A 1 299 ? -56.580 29.412 -1.866 1.00 31.12 299 GLY A C 1
ATOM 2165 O O . GLY A 1 299 ? -56.609 29.088 -0.692 1.00 31.12 299 GLY A O 1
ATOM 2166 N N . GLY A 1 300 ? -55.612 30.263 -2.213 1.00 30.31 300 GLY A N 1
ATOM 2167 C CA . GLY A 1 300 ? -55.317 31.072 -3.397 1.00 30.31 300 GLY A CA 1
ATOM 2168 C C . GLY A 1 300 ? -54.093 31.970 -3.091 1.00 30.31 300 GLY A C 1
ATOM 2169 O O . GLY A 1 300 ? -53.600 31.989 -1.967 1.00 30.31 300 GLY A O 1
ATOM 2170 N N . GLU A 1 301 ? -53.585 32.652 -4.114 1.00 35.31 301 GLU A N 1
ATOM 2171 C CA . GLU A 1 301 ? -52.270 33.309 -4.240 1.00 35.31 301 GLU A CA 1
ATOM 2172 C C . GLU A 1 301 ? -52.009 34.616 -3.439 1.00 35.31 301 GLU A C 1
ATOM 2174 O O . GLU A 1 301 ? -52.927 35.293 -2.992 1.00 35.31 301 GLU A O 1
ATOM 2179 N N . ALA A 1 302 ? -50.717 35.004 -3.463 1.00 35.09 302 ALA A N 1
ATOM 2180 C CA . ALA A 1 302 ? -50.148 36.358 -3.652 1.00 35.09 302 ALA A CA 1
ATOM 2181 C C . ALA A 1 302 ? -49.902 37.325 -2.462 1.00 35.09 302 ALA A C 1
ATOM 2183 O O . ALA A 1 302 ? -50.823 37.798 -1.812 1.00 35.09 302 ALA A O 1
ATOM 2184 N N . GLY A 1 303 ? -48.634 37.774 -2.354 1.00 28.95 303 GLY A N 1
ATOM 2185 C CA . GLY A 1 303 ? -48.261 39.188 -2.581 1.00 28.95 303 GLY A CA 1
ATOM 2186 C C . GLY A 1 303 ? -47.970 40.126 -1.388 1.00 28.95 303 GLY A C 1
ATOM 2187 O O . GLY A 1 303 ? -48.797 40.277 -0.500 1.00 28.95 303 GLY A O 1
ATOM 2188 N N . GLY A 1 304 ? -46.843 40.859 -1.489 1.00 28.94 304 GLY A N 1
ATOM 2189 C CA . GLY A 1 304 ? -46.590 42.202 -0.908 1.00 28.94 304 GLY A CA 1
ATOM 2190 C C . GLY A 1 304 ? -45.836 42.232 0.434 1.00 28.94 304 GLY A C 1
ATOM 2191 O O . GLY A 1 304 ? -46.353 41.768 1.438 1.00 28.94 304 GLY A O 1
ATOM 2192 N N . GLU A 1 305 ? -44.541 42.568 0.499 1.00 31.94 305 GLU A N 1
ATOM 2193 C CA . GLU A 1 305 ? -43.878 43.899 0.462 1.00 31.94 305 GLU A CA 1
ATOM 2194 C C . GLU A 1 305 ? -43.980 44.774 1.736 1.00 31.94 305 GLU A C 1
ATOM 2196 O O . GLU A 1 305 ? -45.041 45.260 2.104 1.00 31.94 305 GLU A O 1
ATOM 2201 N N . ALA A 1 306 ? -42.790 44.990 2.322 1.00 33.62 306 ALA A N 1
ATOM 2202 C CA . ALA A 1 306 ? -42.183 46.222 2.855 1.00 33.62 306 ALA A CA 1
ATOM 2203 C C . ALA A 1 306 ? -42.923 47.134 3.866 1.00 33.62 306 ALA A C 1
ATOM 2205 O O . ALA A 1 306 ? -43.970 47.697 3.576 1.00 33.62 306 ALA A O 1
ATOM 2206 N N . ALA A 1 307 ? -42.242 47.451 4.985 1.00 35.75 307 ALA A N 1
ATOM 2207 C CA . ALA A 1 307 ? -41.553 48.745 5.202 1.00 35.75 307 ALA A CA 1
ATOM 2208 C C . ALA A 1 307 ? -41.418 49.162 6.687 1.00 35.75 307 ALA A C 1
ATOM 2210 O O . ALA A 1 307 ? -42.409 49.327 7.390 1.00 35.75 307 ALA A O 1
ATOM 2211 N N . GLY A 1 308 ? -40.179 49.503 7.074 1.00 29.62 308 GLY A N 1
ATOM 2212 C CA . GLY A 1 308 ? -39.855 50.700 7.877 1.00 29.62 308 GLY A CA 1
ATOM 2213 C C . GLY A 1 308 ? -39.718 50.517 9.401 1.00 29.62 308 GLY A C 1
ATOM 2214 O O . GLY A 1 308 ? -40.427 49.722 9.996 1.00 29.62 308 GLY A O 1
ATOM 2215 N N . ASN A 1 309 ? -38.858 51.240 10.128 1.00 37.03 309 ASN A N 1
ATOM 2216 C CA . ASN A 1 309 ? -38.086 52.435 9.793 1.00 37.03 309 ASN A CA 1
ATOM 2217 C C . ASN A 1 309 ? -36.922 52.652 10.797 1.00 37.03 309 ASN A C 1
ATOM 2219 O O . ASN A 1 309 ? -36.896 52.060 11.873 1.00 37.03 309 ASN A O 1
ATOM 2223 N N . GLU A 1 310 ? -36.016 53.535 10.375 1.00 38.81 310 GLU A N 1
ATOM 2224 C CA . GLU A 1 310 ? -34.774 54.128 10.919 1.00 38.81 310 GLU A CA 1
ATOM 2225 C C . GLU A 1 310 ? -34.892 54.765 12.334 1.00 38.81 310 GLU A C 1
ATOM 2227 O O . GLU A 1 310 ? -35.979 54.785 12.901 1.00 38.81 310 GLU A O 1
ATOM 2232 N N . ALA A 1 311 ? -33.891 55.335 13.028 1.00 35.72 311 ALA A N 1
ATOM 2233 C CA . ALA A 1 311 ? -32.593 55.994 12.753 1.00 35.72 311 ALA A CA 1
ATOM 2234 C C . ALA A 1 311 ? -31.789 56.031 14.099 1.00 35.72 311 ALA A C 1
ATOM 2236 O O . ALA A 1 311 ? -32.319 55.570 15.107 1.00 35.72 311 ALA A O 1
ATOM 2237 N N . ALA A 1 312 ? -30.563 56.538 14.309 1.00 34.69 312 ALA A N 1
ATOM 2238 C CA . ALA A 1 312 ? -29.721 57.597 13.723 1.00 34.69 312 ALA A CA 1
ATOM 2239 C C . ALA A 1 312 ? -28.253 57.377 14.209 1.00 34.69 312 ALA A C 1
ATOM 2241 O O . ALA A 1 312 ? -28.072 56.787 15.272 1.00 34.69 312 ALA A O 1
ATOM 2242 N N . GLY A 1 313 ? -27.179 57.681 13.458 1.00 30.34 313 GLY A N 1
ATOM 2243 C CA . GLY A 1 313 ? -26.538 59.007 13.246 1.00 30.34 313 GLY A CA 1
ATOM 2244 C C . GLY A 1 313 ? -25.248 59.111 14.110 1.00 30.34 313 GLY A C 1
ATOM 2245 O O . GLY A 1 313 ? -25.295 58.700 15.260 1.00 30.34 313 GLY A O 1
ATOM 2246 N N . ASN A 1 314 ? -24.064 59.606 13.707 1.00 37.09 314 ASN A N 1
ATOM 2247 C CA . ASN A 1 314 ? -23.684 60.552 12.650 1.00 37.09 314 ASN A CA 1
ATOM 2248 C C . ASN A 1 314 ? -22.129 60.591 12.429 1.00 37.09 314 ASN A C 1
ATOM 2250 O O . ASN A 1 314 ? -21.401 60.481 13.412 1.00 37.09 314 ASN A O 1
ATOM 2254 N N . GLU A 1 315 ? -21.702 60.842 11.170 1.00 37.56 315 GLU A N 1
ATOM 2255 C CA . GLU A 1 315 ? -20.538 61.630 10.624 1.00 37.56 315 GLU A CA 1
ATOM 2256 C C . GLU A 1 315 ? -19.065 61.210 10.907 1.00 37.56 315 GLU A C 1
ATOM 2258 O O . GLU A 1 315 ? -18.662 61.090 12.058 1.00 37.56 315 GLU A O 1
ATOM 2263 N N . ALA A 1 316 ? -18.237 60.857 9.896 1.00 33.22 316 ALA A N 1
ATOM 2264 C CA . ALA A 1 316 ? -17.486 61.652 8.867 1.00 33.22 316 ALA A CA 1
ATOM 2265 C C . ALA A 1 316 ? -16.090 62.114 9.380 1.00 33.22 316 ALA A C 1
ATOM 2267 O O . ALA A 1 316 ? -15.970 62.448 10.549 1.00 33.22 316 ALA A O 1
ATOM 2268 N N . ALA A 1 317 ? -14.950 62.160 8.668 1.00 32.47 317 ALA A N 1
ATOM 2269 C CA . ALA A 1 317 ? -14.497 62.170 7.261 1.00 32.47 317 ALA A CA 1
ATOM 2270 C C . ALA A 1 317 ? -13.013 61.659 7.233 1.00 32.47 317 ALA A C 1
ATOM 2272 O O . ALA A 1 317 ? -12.437 61.494 8.302 1.00 32.47 317 ALA A O 1
ATOM 2273 N N . GLY A 1 318 ? -12.265 61.400 6.150 1.00 28.09 318 GLY A N 1
ATOM 2274 C CA . GLY A 1 318 ? -12.397 61.548 4.698 1.00 28.09 318 GLY A CA 1
ATOM 2275 C C . GLY A 1 318 ? -11.144 60.978 3.972 1.00 28.09 318 GLY A C 1
ATOM 2276 O O . GLY A 1 318 ? -10.166 60.649 4.636 1.00 28.09 318 GLY A O 1
ATOM 2277 N N . ASN A 1 319 ? -11.255 60.818 2.639 1.00 34.59 319 ASN A N 1
ATOM 2278 C CA . ASN A 1 319 ? -10.277 60.909 1.515 1.00 34.59 319 ASN A CA 1
ATOM 2279 C C . ASN A 1 319 ? -8.745 60.755 1.797 1.00 34.59 319 ASN A C 1
ATOM 2281 O O . ASN A 1 319 ? -8.239 61.347 2.736 1.00 34.59 319 ASN A O 1
ATOM 2285 N N . GLU A 1 320 ? -7.889 60.059 1.025 1.00 32.78 320 GLU A N 1
ATOM 2286 C CA . GLU A 1 320 ? -7.751 59.936 -0.442 1.00 32.78 320 GLU A CA 1
ATOM 2287 C C . GLU A 1 320 ? -6.971 58.683 -0.889 1.00 32.78 320 GLU A C 1
ATOM 2289 O O . GLU A 1 320 ? -6.178 58.111 -0.143 1.00 32.78 320 GLU A O 1
ATOM 2294 N N . ALA A 1 321 ? -7.164 58.324 -2.162 1.00 34.44 321 ALA A N 1
ATOM 2295 C CA . ALA A 1 321 ? -6.376 57.370 -2.930 1.00 34.44 321 ALA A CA 1
ATOM 2296 C C . ALA A 1 321 ? -5.315 58.084 -3.797 1.00 34.44 321 ALA A C 1
ATOM 2298 O O . ALA A 1 321 ? -5.627 59.075 -4.451 1.00 34.44 321 ALA A O 1
ATOM 2299 N N . ALA A 1 322 ? -4.108 57.514 -3.863 1.00 31.64 322 ALA A N 1
ATOM 2300 C CA . ALA A 1 322 ? -3.119 57.663 -4.940 1.00 31.64 322 ALA A CA 1
ATOM 2301 C C . ALA A 1 322 ? -2.244 56.389 -4.933 1.00 31.64 322 ALA A C 1
ATOM 2303 O O . ALA A 1 322 ? -1.764 55.974 -3.882 1.00 31.64 322 ALA A O 1
ATOM 2304 N N . ASP A 1 323 ? -2.319 55.561 -5.973 1.00 33.94 323 ASP A N 1
ATOM 2305 C CA . ASP A 1 323 ? -1.350 55.456 -7.080 1.00 33.94 323 ASP A CA 1
ATOM 2306 C C . ASP A 1 323 ? 0.103 55.160 -6.653 1.00 33.94 323 ASP A C 1
ATOM 2308 O O . ASP A 1 323 ? 0.787 55.995 -6.069 1.00 33.94 323 ASP A O 1
ATOM 2312 N N . SER A 1 324 ? 0.576 53.952 -6.975 1.00 35.16 324 SER A N 1
ATOM 2313 C CA . SER A 1 324 ? 2.002 53.641 -7.156 1.00 35.16 324 SER A CA 1
ATOM 2314 C C . SER A 1 324 ? 2.171 52.309 -7.894 1.00 35.16 324 SER A C 1
ATOM 2316 O O . SER A 1 324 ? 2.506 51.266 -7.337 1.00 35.16 324 SER A O 1
ATOM 2318 N N . SER A 1 325 ? 1.954 52.363 -9.207 1.00 42.88 325 SER A N 1
ATOM 2319 C CA . SER A 1 325 ? 2.545 51.405 -10.143 1.00 42.88 325 SER A CA 1
ATOM 2320 C C . SER A 1 325 ? 3.927 51.924 -10.540 1.00 42.88 325 SER A C 1
ATOM 2322 O O . SER A 1 325 ? 3.992 52.815 -11.377 1.00 42.88 325 SER A O 1
ATOM 2324 N N . GLN A 1 326 ? 5.003 51.418 -9.923 1.00 40.00 326 GLN A N 1
ATOM 2325 C CA . GLN A 1 326 ? 6.402 51.391 -10.410 1.00 40.00 326 GLN A CA 1
ATOM 2326 C C . GLN A 1 326 ? 7.346 51.151 -9.223 1.00 40.00 326 GLN A C 1
ATOM 2328 O O . GLN A 1 326 ? 7.437 52.012 -8.354 1.00 40.00 326 GLN A O 1
ATOM 2333 N N . SER A 1 327 ? 8.038 50.001 -9.197 1.00 37.34 327 SER A N 1
ATOM 2334 C CA . SER A 1 327 ? 9.400 49.798 -8.637 1.00 37.34 327 SER A CA 1
ATOM 2335 C C . SER A 1 327 ? 9.673 48.352 -8.187 1.00 37.34 327 SER A C 1
ATOM 2337 O O . SER A 1 327 ? 9.933 48.124 -7.022 1.00 37.34 327 SER A O 1
ATOM 2339 N N . ILE A 1 328 ? 9.690 47.363 -9.092 1.00 37.75 328 ILE A N 1
ATOM 2340 C CA . ILE A 1 328 ? 10.550 46.165 -8.932 1.00 37.75 328 ILE A CA 1
ATOM 2341 C C . ILE A 1 328 ? 11.020 45.732 -10.332 1.00 37.75 328 ILE A C 1
ATOM 2343 O O . ILE A 1 328 ? 10.567 44.750 -10.911 1.00 37.75 328 ILE A O 1
ATOM 2347 N N . GLN A 1 329 ? 11.898 46.540 -10.915 1.00 40.44 329 GLN A N 1
ATOM 2348 C CA . GLN A 1 329 ? 12.791 46.166 -12.013 1.00 40.44 329 GLN A CA 1
ATOM 2349 C C . GLN A 1 329 ? 14.116 46.884 -11.759 1.00 40.44 329 GLN A C 1
ATOM 2351 O O . GLN A 1 329 ? 14.461 47.812 -12.473 1.00 40.44 329 GLN A O 1
ATOM 2356 N N . ASP A 1 330 ? 14.813 46.503 -10.688 1.00 37.81 330 ASP A N 1
ATOM 2357 C CA . ASP A 1 330 ? 16.260 46.707 -10.598 1.00 37.81 330 ASP A CA 1
ATOM 2358 C C . ASP A 1 330 ? 16.840 45.839 -9.473 1.00 37.81 330 ASP A C 1
ATOM 2360 O O . ASP A 1 330 ? 16.787 46.211 -8.305 1.00 37.81 330 ASP A O 1
ATOM 2364 N N . SER A 1 331 ? 17.274 44.620 -9.807 1.00 37.47 331 SER A N 1
ATOM 2365 C CA . SER A 1 331 ? 18.195 43.774 -9.016 1.00 37.47 331 SER A CA 1
ATOM 2366 C C . SER A 1 331 ? 18.497 42.476 -9.778 1.00 37.47 331 SER A C 1
ATOM 2368 O O . SER A 1 331 ? 18.314 41.382 -9.259 1.00 37.47 331 SER A O 1
ATOM 2370 N N . MET A 1 332 ? 18.907 42.583 -11.046 1.00 42.75 332 MET A N 1
ATOM 2371 C CA . MET A 1 332 ? 19.498 41.471 -11.810 1.00 42.75 332 MET A CA 1
ATOM 2372 C C . MET A 1 332 ? 20.516 41.986 -12.837 1.00 42.75 332 MET A C 1
ATOM 2374 O O . MET A 1 332 ? 20.361 41.741 -14.024 1.00 42.75 332 MET A O 1
ATOM 2378 N N . THR A 1 333 ? 21.557 42.699 -12.391 1.00 35.34 333 THR A N 1
ATOM 2379 C CA . THR A 1 333 ? 22.822 42.813 -13.148 1.00 35.34 333 THR A CA 1
ATOM 2380 C C . THR A 1 333 ? 23.930 43.388 -12.266 1.00 35.34 333 THR A C 1
ATOM 2382 O O . THR A 1 333 ? 24.087 44.600 -12.190 1.00 35.34 333 THR A O 1
ATOM 2385 N N . SER A 1 334 ? 24.698 42.524 -11.598 1.00 37.53 334 SER A N 1
ATOM 2386 C CA . SER A 1 334 ? 26.103 42.777 -11.227 1.00 37.53 334 SER A CA 1
ATOM 2387 C C . SER A 1 334 ? 26.669 41.595 -10.441 1.00 37.53 334 SER A C 1
ATOM 2389 O O . SER A 1 334 ? 26.650 41.600 -9.223 1.00 37.53 334 SER A O 1
ATOM 2391 N N . VAL A 1 335 ? 27.132 40.560 -11.145 1.00 37.25 335 VAL A N 1
ATOM 2392 C CA . VAL A 1 335 ? 28.374 39.805 -10.860 1.00 37.25 335 VAL A CA 1
ATOM 2393 C C . VAL A 1 335 ? 28.495 38.688 -11.901 1.00 37.25 335 VAL A C 1
ATOM 2395 O O . VAL A 1 335 ? 28.284 37.510 -11.639 1.00 37.25 335 VAL A O 1
ATOM 2398 N N . ALA A 1 336 ? 28.795 39.082 -13.133 1.00 36.62 336 ALA A N 1
ATOM 2399 C CA . ALA A 1 336 ? 29.330 38.193 -14.151 1.00 36.62 336 ALA A CA 1
ATOM 2400 C C . ALA A 1 336 ? 30.486 38.951 -14.795 1.00 36.62 336 ALA A C 1
ATOM 2402 O O . ALA A 1 336 ? 30.248 39.704 -15.726 1.00 36.62 336 ALA A O 1
ATOM 2403 N N . GLU A 1 337 ? 31.670 38.843 -14.182 1.00 38.19 337 GLU A N 1
ATOM 2404 C CA . GLU A 1 337 ? 33.017 39.060 -14.743 1.00 38.19 337 GLU A CA 1
ATOM 2405 C C . GLU A 1 337 ? 34.011 39.240 -13.581 1.00 38.19 337 GLU A C 1
ATOM 2407 O O . GLU A 1 337 ? 34.281 40.354 -13.164 1.00 38.19 337 GLU A O 1
ATOM 2412 N N . GLU A 1 338 ? 34.506 38.131 -13.022 1.00 33.56 338 GLU A N 1
ATOM 2413 C CA . GLU A 1 338 ? 35.871 37.969 -12.485 1.00 33.56 338 GLU A CA 1
ATOM 2414 C C . GLU A 1 338 ? 36.045 36.499 -12.069 1.00 33.56 338 GLU A C 1
ATOM 2416 O O . GLU A 1 338 ? 35.474 36.069 -11.072 1.00 33.56 338 GLU A O 1
ATOM 2421 N N . ALA A 1 339 ? 36.775 35.723 -12.881 1.00 30.89 339 ALA A N 1
ATOM 2422 C CA . ALA A 1 339 ? 37.701 34.651 -12.472 1.00 30.89 339 ALA A CA 1
ATOM 2423 C C . ALA A 1 339 ? 38.039 33.749 -13.676 1.00 30.89 339 ALA A C 1
ATOM 2425 O O . ALA A 1 339 ? 37.484 32.669 -13.868 1.00 30.89 339 ALA A O 1
ATOM 2426 N N . LEU A 1 340 ? 38.994 34.203 -14.487 1.00 30.48 340 LEU A N 1
ATOM 2427 C CA . LEU A 1 340 ? 39.840 33.352 -15.325 1.00 30.48 340 LEU A CA 1
ATOM 2428 C C . LEU A 1 340 ? 41.264 33.440 -14.754 1.00 30.48 340 LEU A C 1
ATOM 2430 O O . LEU A 1 340 ? 41.735 34.546 -14.503 1.00 30.48 340 LEU A O 1
ATOM 2434 N N . SER A 1 341 ? 41.936 32.283 -14.639 1.00 30.83 341 SER A N 1
ATOM 2435 C CA . SER A 1 341 ? 43.316 32.049 -14.148 1.00 30.83 341 SER A CA 1
ATOM 2436 C C . SER A 1 341 ? 43.441 32.070 -12.616 1.00 30.83 341 SER A C 1
ATOM 2438 O O . SER A 1 341 ? 43.175 33.087 -11.998 1.00 30.83 341 SER A O 1
ATOM 2440 N N . SER A 1 342 ? 43.814 31.010 -11.890 1.00 32.56 342 SER A N 1
ATOM 2441 C CA . SER A 1 342 ? 44.866 29.981 -12.053 1.00 32.56 342 SER A CA 1
ATOM 2442 C C . SER A 1 342 ? 44.622 28.901 -10.971 1.00 32.56 342 SER A C 1
ATOM 2444 O O . SER A 1 342 ? 44.224 29.265 -9.873 1.00 32.56 342 SER A O 1
ATOM 2446 N N . ALA A 1 343 ? 44.794 27.592 -11.183 1.00 33.22 343 ALA A N 1
ATOM 2447 C CA . ALA A 1 343 ? 46.089 26.912 -11.130 1.00 33.22 343 ALA A CA 1
ATOM 2448 C C . ALA A 1 343 ? 45.977 25.447 -11.607 1.00 33.22 343 ALA A C 1
ATOM 2450 O O . ALA A 1 343 ? 44.984 24.766 -11.363 1.00 33.22 343 ALA A O 1
ATOM 2451 N N . ALA A 1 344 ? 47.036 24.972 -12.260 1.00 31.41 344 ALA A N 1
ATOM 2452 C CA . ALA A 1 344 ? 47.299 23.567 -12.547 1.00 31.41 344 ALA A CA 1
ATOM 2453 C C . ALA A 1 344 ? 48.004 22.904 -11.348 1.00 31.41 344 ALA A C 1
ATOM 2455 O O . ALA A 1 344 ? 48.910 23.528 -10.803 1.00 31.41 344 ALA A O 1
ATOM 2456 N N . GLN A 1 345 ? 47.659 21.659 -10.987 1.00 29.95 345 GLN A N 1
ATOM 2457 C CA . GLN A 1 345 ? 48.519 20.479 -11.213 1.00 29.95 345 GLN A CA 1
ATOM 2458 C C . GLN A 1 345 ? 47.902 19.154 -10.707 1.00 29.95 345 GLN A C 1
ATOM 2460 O O . GLN A 1 345 ? 47.514 19.035 -9.554 1.00 29.95 345 GLN A O 1
ATOM 2465 N N . GLU A 1 346 ? 47.916 18.178 -11.625 1.00 30.67 346 GLU A N 1
ATOM 2466 C CA . GLU A 1 346 ? 48.143 16.722 -11.504 1.00 30.67 346 GLU A CA 1
ATOM 2467 C C . GLU A 1 346 ? 47.294 15.820 -10.583 1.00 30.67 346 GLU A C 1
ATOM 2469 O O . GLU A 1 346 ? 47.413 15.819 -9.364 1.00 30.67 346 GLU A O 1
ATOM 2474 N N . GLY A 1 347 ? 46.561 14.896 -11.230 1.00 26.89 347 GLY A N 1
ATOM 2475 C CA . GLY A 1 347 ? 45.908 13.755 -10.582 1.00 26.89 347 GLY A CA 1
ATOM 2476 C C . GLY A 1 347 ? 45.158 12.793 -11.518 1.00 26.89 347 GLY A C 1
ATOM 2477 O O . GLY A 1 347 ? 44.017 12.458 -11.246 1.00 26.89 347 GLY A O 1
ATOM 2478 N N . ASN A 1 348 ? 45.791 12.359 -12.616 1.00 34.88 348 ASN A N 1
ATOM 2479 C CA . ASN A 1 348 ? 45.473 11.146 -13.396 1.00 34.88 348 ASN A CA 1
ATOM 2480 C C . ASN A 1 348 ? 44.046 10.985 -13.989 1.00 34.88 348 ASN A C 1
ATOM 2482 O O . ASN A 1 348 ? 43.332 10.028 -13.691 1.00 34.88 348 ASN A O 1
ATOM 2486 N N . GLY A 1 349 ? 43.673 11.878 -14.912 1.00 28.95 349 GLY A N 1
ATOM 2487 C CA . GLY A 1 349 ? 42.553 11.670 -15.836 1.00 28.95 349 GLY A CA 1
ATOM 2488 C C . GLY A 1 349 ? 42.966 10.820 -17.042 1.00 28.95 349 GLY A C 1
ATOM 2489 O O . GLY A 1 349 ? 43.942 11.134 -17.724 1.00 28.95 349 GLY A O 1
ATOM 2490 N N . ILE A 1 350 ? 42.221 9.747 -17.311 1.00 37.88 350 ILE A N 1
ATOM 2491 C CA . ILE A 1 350 ? 42.321 8.997 -18.567 1.00 37.88 350 ILE A CA 1
ATOM 2492 C C . ILE A 1 350 ? 41.589 9.825 -19.630 1.00 37.88 350 ILE A C 1
ATOM 2494 O O . ILE A 1 350 ? 40.444 10.223 -19.436 1.00 37.88 350 ILE A O 1
ATOM 2498 N N . GLY A 1 351 ? 42.313 10.176 -20.693 1.00 34.12 351 GLY A N 1
ATOM 2499 C CA . GLY A 1 351 ? 41.933 11.206 -21.652 1.00 34.12 351 GLY A CA 1
ATOM 2500 C C . GLY A 1 351 ? 40.673 10.908 -22.463 1.00 34.12 351 GLY A C 1
ATOM 2501 O O . GLY A 1 351 ? 40.408 9.775 -22.859 1.00 34.12 351 GLY A O 1
ATOM 2502 N N . ALA A 1 352 ? 39.958 11.990 -22.769 1.00 45.47 352 ALA A N 1
ATOM 2503 C CA . ALA A 1 352 ? 38.916 12.046 -23.777 1.00 45.47 352 ALA A CA 1
ATOM 2504 C C . ALA A 1 352 ? 39.445 11.552 -25.136 1.00 45.47 352 ALA A C 1
ATOM 2506 O O . ALA A 1 352 ? 40.424 12.076 -25.673 1.00 45.47 352 ALA A O 1
ATOM 2507 N N . GLN A 1 353 ? 38.775 10.551 -25.700 1.00 37.75 353 GLN A N 1
ATOM 2508 C CA . GLN A 1 353 ? 38.913 10.146 -27.095 1.00 37.75 353 GLN A CA 1
ATOM 2509 C C . GLN A 1 353 ? 37.611 10.498 -27.816 1.00 37.75 353 GLN A C 1
ATOM 2511 O O . GLN A 1 353 ? 36.580 9.855 -27.615 1.00 37.75 353 GLN A O 1
ATOM 2516 N N . GLU A 1 354 ? 37.661 11.513 -28.680 1.00 46.44 354 GLU A N 1
ATOM 2517 C CA . GLU A 1 354 ? 36.652 11.686 -29.721 1.00 46.44 354 GLU A CA 1
ATOM 2518 C C . GLU A 1 354 ? 36.708 10.472 -30.662 1.00 46.44 354 GLU A C 1
ATOM 2520 O O . GLU A 1 354 ? 37.698 10.261 -31.363 1.00 46.44 354 GLU A O 1
ATOM 2525 N N . GLY A 1 355 ? 35.637 9.671 -30.675 1.00 57.16 355 GLY A N 1
ATOM 2526 C CA . GLY A 1 355 ? 35.398 8.660 -31.711 1.00 57.16 355 GLY A CA 1
ATOM 2527 C C . GLY A 1 355 ? 35.636 7.193 -31.340 1.00 57.16 355 GLY A C 1
ATOM 2528 O O . GLY A 1 355 ? 35.895 6.399 -32.240 1.00 57.16 355 GLY A O 1
ATOM 2529 N N . GLY A 1 356 ? 35.534 6.806 -30.065 1.00 61.50 356 GLY A N 1
ATOM 2530 C CA . GLY A 1 356 ? 35.556 5.391 -29.670 1.00 61.50 356 GLY A CA 1
ATOM 2531 C C . GLY A 1 356 ? 34.247 4.657 -29.986 1.00 61.50 356 GLY A C 1
ATOM 2532 O O . GLY A 1 356 ? 33.162 5.178 -29.716 1.00 61.50 356 GLY A O 1
ATOM 2533 N N . GLU A 1 357 ? 34.347 3.443 -30.532 1.00 76.31 357 GLU A N 1
ATOM 2534 C CA . GLU A 1 357 ? 33.246 2.476 -30.491 1.00 76.31 357 GLU A CA 1
ATOM 2535 C C . GLU A 1 357 ? 32.981 2.094 -29.027 1.00 76.31 357 GLU A C 1
ATOM 2537 O O . GLU A 1 357 ? 33.918 1.890 -28.256 1.00 76.31 357 GLU A O 1
ATOM 2542 N N . CYS A 1 358 ? 31.717 2.016 -28.628 1.00 84.19 358 CYS A N 1
ATOM 2543 C CA . CYS A 1 358 ? 31.323 1.724 -27.248 1.00 84.19 358 CYS A CA 1
ATOM 2544 C C . CYS A 1 358 ? 30.198 0.685 -27.197 1.00 84.19 358 CYS A C 1
ATOM 2546 O O . CYS A 1 358 ? 29.538 0.413 -28.197 1.00 84.19 358 CYS A O 1
ATOM 2548 N N . THR A 1 359 ? 29.945 0.085 -26.034 1.00 88.44 359 THR A N 1
ATOM 2549 C CA . THR A 1 359 ? 28.797 -0.826 -25.881 1.00 88.44 359 THR A CA 1
ATOM 2550 C C . THR A 1 359 ? 27.544 -0.018 -25.572 1.00 88.44 359 THR A C 1
ATOM 2552 O O . THR A 1 359 ? 27.529 0.741 -24.605 1.00 88.44 359 THR A O 1
ATOM 2555 N N . SER A 1 360 ? 26.491 -0.173 -26.383 1.00 88.31 360 SER A N 1
ATOM 2556 C CA . SER A 1 360 ? 25.210 0.514 -26.169 1.00 88.31 360 SER A CA 1
ATOM 2557 C C . SER A 1 360 ? 24.727 0.341 -24.727 1.00 88.31 360 SER A C 1
ATOM 2559 O O . SER A 1 360 ? 24.648 -0.782 -24.236 1.00 88.31 360 SER A O 1
ATOM 2561 N N . GLY A 1 361 ? 24.389 1.448 -24.069 1.00 81.38 361 GLY A N 1
ATOM 2562 C CA . GLY A 1 361 ? 23.973 1.478 -22.666 1.00 81.38 361 GLY A CA 1
ATOM 2563 C C . GLY A 1 361 ? 25.082 1.834 -21.672 1.00 81.38 361 GLY A C 1
ATOM 2564 O O . GLY A 1 361 ? 24.761 2.158 -20.533 1.00 81.38 361 GLY A O 1
ATOM 2565 N N . LEU A 1 362 ? 26.360 1.843 -22.075 1.00 89.00 362 LEU A N 1
ATOM 2566 C CA . LEU A 1 362 ? 27.433 2.364 -21.222 1.00 89.00 362 LEU A CA 1
ATOM 2567 C C . LEU A 1 362 ? 27.331 3.880 -21.053 1.00 89.00 362 LEU A C 1
ATOM 2569 O O . LEU A 1 362 ? 26.884 4.594 -21.952 1.00 89.00 362 LEU A O 1
ATOM 2573 N N . MET A 1 363 ? 27.785 4.362 -19.899 1.00 92.75 363 MET A N 1
ATOM 2574 C CA . MET A 1 363 ? 27.858 5.781 -19.569 1.00 92.75 363 MET A CA 1
ATOM 2575 C C . MET A 1 363 ? 29.260 6.128 -19.066 1.00 92.75 363 MET A C 1
ATOM 2577 O O . MET A 1 363 ? 29.869 5.330 -18.354 1.00 92.75 363 MET A O 1
ATOM 2581 N N . GLN A 1 364 ? 29.761 7.314 -19.405 1.00 92.25 364 GLN A N 1
ATOM 2582 C CA . GLN A 1 364 ? 31.067 7.804 -18.950 1.00 92.25 364 GLN A CA 1
ATOM 2583 C C . GLN A 1 364 ? 31.016 9.297 -18.635 1.00 92.25 364 GLN A C 1
ATOM 2585 O O . GLN A 1 364 ? 30.220 10.020 -19.234 1.00 92.25 364 GLN A O 1
ATOM 2590 N N . CYS A 1 365 ? 31.880 9.774 -17.739 1.00 93.44 365 CYS A N 1
ATOM 2591 C CA . CYS A 1 365 ? 32.040 11.210 -17.528 1.00 93.44 365 CYS A CA 1
ATOM 2592 C C . CYS A 1 365 ? 32.797 11.852 -18.700 1.00 93.44 365 CYS A C 1
ATOM 2594 O O . CYS A 1 365 ? 33.781 11.303 -19.192 1.00 93.44 365 CYS A O 1
ATOM 2596 N N . SER A 1 366 ? 32.342 13.029 -19.120 1.00 91.44 366 SER A N 1
ATOM 2597 C CA . SER A 1 366 ? 32.992 13.895 -20.106 1.00 91.44 366 SER A CA 1
ATOM 2598 C C . SER A 1 366 ? 32.864 15.323 -19.594 1.00 91.44 366 SER A C 1
ATOM 2600 O O . SER A 1 366 ? 31.752 15.764 -19.323 1.00 91.44 366 SER A O 1
ATOM 2602 N N . GLY A 1 367 ? 33.983 16.021 -19.392 1.00 86.56 367 GLY A N 1
ATOM 2603 C CA . GLY A 1 367 ? 33.961 17.361 -18.800 1.00 86.56 367 GLY A CA 1
ATOM 2604 C C . GLY A 1 367 ? 33.325 17.373 -17.402 1.00 86.56 367 GLY A C 1
ATOM 2605 O O . GLY A 1 367 ? 33.665 16.550 -16.553 1.00 86.56 367 GLY A O 1
ATOM 2606 N N . SER A 1 368 ? 32.403 18.311 -17.165 1.00 86.44 368 SER A N 1
ATOM 2607 C CA . SER A 1 368 ? 31.555 18.330 -15.960 1.00 86.44 368 SER A CA 1
ATOM 2608 C C . SER A 1 368 ? 30.273 17.504 -16.117 1.00 86.44 368 SER A C 1
ATOM 2610 O O . SER A 1 368 ? 29.511 17.341 -15.161 1.00 86.44 368 SER A O 1
ATOM 2612 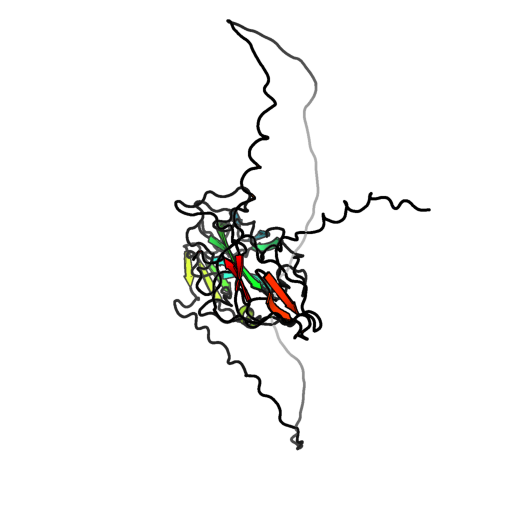N N . GLY A 1 369 ? 30.030 16.981 -17.318 1.00 90.31 369 GLY A N 1
ATOM 2613 C CA . GLY A 1 369 ? 28.876 16.188 -17.695 1.00 90.31 369 GLY A CA 1
ATOM 2614 C C . GLY A 1 369 ? 29.203 14.719 -17.959 1.00 90.31 369 GLY A C 1
ATOM 2615 O O . GLY A 1 369 ? 30.195 14.165 -17.484 1.00 90.31 369 GLY A O 1
ATOM 2616 N N . TYR A 1 370 ? 28.340 14.057 -18.720 1.00 94.31 370 TYR A N 1
ATOM 2617 C CA . TYR A 1 370 ? 28.477 12.650 -19.069 1.00 94.31 370 TYR A CA 1
ATOM 2618 C C . TYR A 1 370 ? 27.994 12.344 -20.483 1.00 94.31 370 TYR A C 1
ATOM 2620 O O . TYR A 1 370 ? 27.248 13.107 -21.083 1.00 94.31 370 TYR A O 1
ATOM 2628 N N . GLN A 1 371 ? 28.393 11.199 -21.023 1.00 95.00 371 GLN A N 1
ATOM 2629 C CA . GLN A 1 371 ? 27.931 10.683 -22.309 1.00 95.00 371 GLN A CA 1
ATOM 2630 C C . GLN A 1 371 ? 27.292 9.311 -22.123 1.00 95.00 371 GLN A C 1
ATOM 2632 O O . GLN A 1 371 ? 27.646 8.572 -21.204 1.00 95.00 371 GLN A O 1
ATOM 2637 N N . ILE A 1 372 ? 26.368 8.965 -23.019 1.00 92.12 372 ILE A N 1
ATOM 2638 C CA . ILE A 1 372 ? 25.735 7.647 -23.097 1.00 92.12 372 ILE A CA 1
ATOM 2639 C C . ILE A 1 372 ? 26.083 7.035 -24.448 1.00 92.12 372 ILE A C 1
ATOM 2641 O O . ILE A 1 372 ? 26.003 7.694 -25.486 1.00 92.12 372 ILE A O 1
ATOM 2645 N N . CYS A 1 373 ? 26.448 5.762 -24.454 1.00 91.62 373 CYS A N 1
ATOM 2646 C CA . CYS A 1 373 ? 26.671 5.030 -25.680 1.00 91.62 373 CYS A CA 1
ATOM 2647 C C . CYS A 1 373 ? 25.343 4.571 -26.291 1.00 91.62 373 CYS A C 1
ATOM 2649 O O . CYS A 1 373 ? 24.582 3.830 -25.665 1.00 91.62 373 CYS A O 1
ATOM 2651 N N . VAL A 1 374 ? 25.085 4.948 -27.542 1.00 87.38 374 VAL A N 1
ATOM 2652 C CA . VAL A 1 374 ? 23.902 4.532 -28.301 1.00 87.38 374 VAL A CA 1
ATOM 2653 C C . VAL A 1 374 ? 24.335 3.999 -29.661 1.00 87.38 374 VAL A C 1
ATOM 2655 O O . VAL A 1 374 ? 24.964 4.700 -30.450 1.00 87.38 374 VAL A O 1
ATOM 2658 N N . ASN A 1 375 ? 23.978 2.747 -29.954 1.00 88.56 375 ASN A N 1
ATOM 2659 C CA . ASN A 1 375 ? 24.298 2.059 -31.211 1.00 88.56 375 ASN A CA 1
ATOM 2660 C C . ASN A 1 375 ? 25.794 2.091 -31.557 1.00 88.56 375 ASN A C 1
ATOM 2662 O O . ASN A 1 375 ? 26.173 2.370 -32.696 1.00 88.56 375 ASN A O 1
ATOM 2666 N N . GLY A 1 376 ? 26.644 1.828 -30.566 1.00 86.31 376 GLY A N 1
ATOM 2667 C CA . GLY A 1 376 ? 28.088 1.788 -30.778 1.00 86.31 376 GLY A CA 1
ATOM 2668 C C . GLY A 1 376 ? 28.788 3.144 -30.740 1.00 86.31 376 GLY A C 1
ATOM 2669 O O . GLY A 1 376 ? 29.988 3.190 -30.984 1.00 86.31 376 GLY A O 1
ATOM 2670 N N . LYS A 1 377 ? 28.068 4.246 -30.482 1.00 88.19 377 LYS A N 1
ATOM 2671 C CA . LYS A 1 377 ? 28.622 5.604 -30.535 1.00 88.19 377 LYS A CA 1
ATOM 2672 C C . LYS A 1 377 ? 28.275 6.411 -29.297 1.00 88.19 377 LYS A C 1
ATOM 2674 O O . LYS A 1 377 ? 27.129 6.411 -28.852 1.00 88.19 377 LYS A O 1
ATOM 2679 N N . TRP A 1 378 ? 29.256 7.146 -28.789 1.00 89.31 378 TRP A N 1
ATOM 2680 C CA . TRP A 1 378 ? 29.037 8.098 -27.711 1.00 89.31 378 TRP A CA 1
ATOM 2681 C C . TRP A 1 378 ? 28.145 9.250 -28.172 1.00 89.31 378 TRP A C 1
ATOM 2683 O O . TRP A 1 378 ? 28.326 9.814 -29.254 1.00 89.31 378 TRP A O 1
ATOM 2693 N N . SER A 1 379 ? 27.165 9.584 -27.341 1.00 90.50 379 SER A N 1
ATOM 2694 C CA . SER A 1 379 ? 26.343 10.776 -27.495 1.00 90.50 379 SER A CA 1
ATOM 2695 C C . SER A 1 379 ? 27.180 12.056 -27.350 1.00 90.50 379 SER A C 1
ATOM 2697 O O . SER A 1 379 ? 28.300 12.025 -26.833 1.00 90.50 379 SER A O 1
ATOM 2699 N N . PRO A 1 380 ? 26.625 13.225 -27.708 1.00 92.19 380 PRO A N 1
ATOM 2700 C CA . PRO A 1 380 ? 27.109 14.492 -27.171 1.00 92.19 380 PRO A CA 1
ATOM 2701 C C . PRO A 1 380 ? 27.129 14.481 -25.633 1.00 92.19 380 PRO A C 1
ATOM 2703 O O . PRO A 1 380 ? 26.416 13.694 -25.002 1.00 92.19 380 PRO A O 1
ATOM 2706 N N . GLU A 1 381 ? 27.944 15.353 -25.043 1.00 92.31 381 GLU A N 1
ATOM 2707 C CA . GLU A 1 381 ? 28.010 15.537 -23.592 1.00 92.31 381 GLU A CA 1
ATOM 2708 C C . GLU A 1 381 ? 26.688 16.102 -23.050 1.00 92.31 381 GLU A C 1
ATOM 2710 O O . GLU A 1 381 ? 26.163 17.104 -23.540 1.00 92.31 381 GLU A O 1
ATOM 2715 N N . TYR A 1 382 ? 26.155 15.445 -22.026 1.00 92.31 382 TYR A N 1
ATOM 2716 C CA . TYR A 1 382 ? 25.027 15.886 -21.221 1.00 92.31 382 TYR A CA 1
ATOM 2717 C C . TYR A 1 382 ? 25.546 16.543 -19.951 1.00 92.31 382 TYR A C 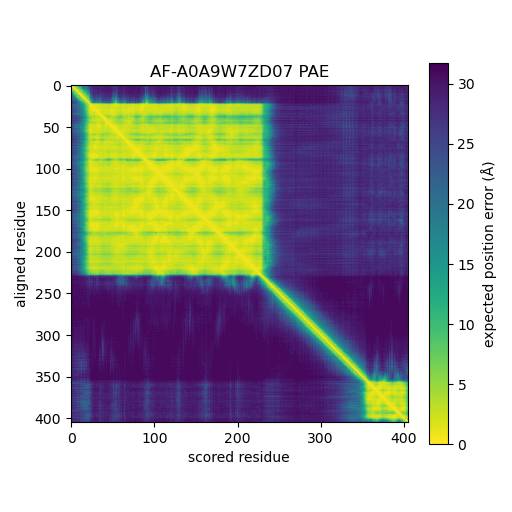1
ATOM 2719 O O . TYR A 1 382 ? 26.310 15.935 -19.206 1.00 92.31 382 TYR A O 1
ATOM 2727 N N . ALA A 1 383 ? 25.103 17.764 -19.664 1.00 92.62 383 ALA A N 1
ATOM 2728 C CA . ALA A 1 383 ? 25.469 18.433 -18.424 1.00 92.62 383 ALA A CA 1
ATOM 2729 C C . ALA A 1 383 ? 24.854 17.722 -17.208 1.00 92.62 383 ALA A C 1
ATOM 2731 O O . ALA A 1 383 ? 23.691 17.308 -17.224 1.00 92.62 383 ALA A O 1
ATOM 2732 N N . CYS A 1 384 ? 25.623 17.645 -16.126 1.00 89.94 384 CYS A N 1
ATOM 2733 C CA . CYS A 1 384 ? 25.066 17.399 -14.805 1.00 89.94 384 CYS A CA 1
ATOM 2734 C C . CYS A 1 384 ? 24.211 18.599 -14.343 1.00 89.94 384 CYS A C 1
ATOM 2736 O O . CYS A 1 384 ? 24.315 19.702 -14.886 1.00 89.94 384 CYS A O 1
ATOM 2738 N N . GLY A 1 385 ? 23.326 18.388 -13.362 1.00 84.44 385 GLY A N 1
ATOM 2739 C CA . GLY A 1 385 ? 22.482 19.458 -12.813 1.00 84.44 385 GLY A CA 1
ATOM 2740 C C . GLY A 1 385 ? 23.307 20.637 -12.278 1.00 84.44 385 GLY A C 1
ATOM 2741 O O . GLY A 1 385 ? 24.467 20.469 -11.900 1.00 84.44 385 GLY A O 1
ATOM 2742 N N . VAL A 1 386 ? 22.722 21.839 -12.233 1.00 85.69 386 VAL A N 1
ATOM 2743 C CA . VAL A 1 386 ? 23.421 23.052 -11.765 1.00 85.69 386 VAL A CA 1
ATOM 2744 C C . VAL A 1 386 ? 24.052 22.812 -10.388 1.00 85.69 386 VAL A C 1
ATOM 2746 O O . VAL A 1 386 ? 23.372 22.382 -9.460 1.00 85.69 386 VAL A O 1
ATOM 2749 N N . GLY A 1 387 ? 25.353 23.092 -10.264 1.00 82.06 387 GLY A N 1
ATOM 2750 C CA . GLY A 1 387 ? 26.126 22.883 -9.032 1.00 82.06 387 GLY A CA 1
ATOM 2751 C C . GLY A 1 387 ? 26.699 21.472 -8.852 1.00 82.06 387 GLY A C 1
ATOM 2752 O O . GLY A 1 387 ? 27.389 21.226 -7.865 1.00 82.06 387 GLY A O 1
ATOM 2753 N N . THR A 1 388 ? 26.461 20.560 -9.797 1.00 89.94 388 THR A N 1
ATOM 2754 C CA . THR A 1 388 ? 26.976 19.184 -9.761 1.00 89.94 388 THR A CA 1
ATOM 2755 C C . THR A 1 388 ? 27.927 18.905 -10.924 1.00 89.94 388 THR A C 1
ATOM 2757 O O . THR A 1 388 ? 27.834 19.527 -11.981 1.00 89.94 388 THR A O 1
ATOM 2760 N N . THR A 1 389 ? 28.854 17.971 -10.726 1.00 92.25 389 THR A N 1
ATOM 2761 C CA . THR A 1 389 ? 29.794 17.481 -11.738 1.00 92.25 389 THR A CA 1
ATOM 2762 C C . THR A 1 389 ? 29.710 15.962 -11.813 1.00 92.25 389 THR A C 1
ATOM 2764 O O . THR A 1 389 ? 29.448 15.302 -10.803 1.00 92.25 389 THR A O 1
ATOM 2767 N N . CYS A 1 390 ? 29.929 15.396 -12.997 1.00 92.62 390 CYS A N 1
ATOM 2768 C CA . CYS A 1 390 ? 29.975 13.947 -13.151 1.00 92.62 390 CYS A CA 1
ATOM 2769 C C . CYS A 1 390 ? 31.155 13.364 -12.374 1.00 92.62 390 CYS A C 1
ATOM 2771 O O . CYS A 1 390 ? 32.283 13.853 -12.471 1.00 92.62 390 CYS A O 1
ATOM 2773 N N . LYS A 1 391 ? 30.882 12.306 -11.615 1.00 91.75 391 LYS A N 1
ATOM 2774 C CA . LYS A 1 391 ? 31.862 11.500 -10.891 1.00 91.75 391 LYS A CA 1
ATOM 2775 C C . LYS A 1 391 ? 31.612 10.020 -11.174 1.00 91.75 391 LYS A C 1
ATOM 2777 O O . LYS A 1 391 ? 30.498 9.614 -11.501 1.00 91.75 391 LYS A O 1
ATOM 2782 N N . GLY A 1 392 ? 32.656 9.215 -11.006 1.00 84.56 392 GLY A N 1
ATOM 2783 C CA . GLY A 1 392 ? 32.597 7.761 -11.146 1.00 84.56 392 GLY A CA 1
ATOM 2784 C C . GLY A 1 392 ? 33.486 7.225 -12.263 1.00 84.56 392 GLY A C 1
ATOM 2785 O O . GLY A 1 392 ? 34.336 7.930 -12.806 1.00 84.56 392 GLY A O 1
ATOM 2786 N N . THR A 1 393 ? 33.296 5.948 -12.574 1.00 79.62 393 THR A N 1
ATOM 2787 C CA . THR A 1 393 ? 34.015 5.217 -13.626 1.00 79.62 393 THR A CA 1
ATOM 2788 C C . THR A 1 393 ? 33.031 4.744 -14.691 1.00 79.62 393 THR A C 1
ATOM 2790 O O . THR A 1 393 ? 31.824 4.728 -14.461 1.00 79.62 393 THR A O 1
ATOM 2793 N N . GLU A 1 394 ? 33.525 4.350 -15.863 1.00 74.00 394 GLU A N 1
ATOM 2794 C CA . GLU A 1 394 ? 32.684 3.869 -16.966 1.00 74.00 394 GLU A CA 1
ATOM 2795 C C . GLU A 1 394 ? 31.690 2.781 -16.506 1.00 74.00 394 GLU A C 1
ATOM 2797 O O . GLU A 1 394 ? 32.057 1.836 -15.807 1.00 74.00 394 GLU A O 1
ATOM 2802 N N . GLY A 1 395 ? 30.411 2.955 -16.849 1.00 71.69 395 GLY A N 1
ATOM 2803 C CA . GLY A 1 395 ? 29.304 2.080 -16.441 1.00 71.69 395 GLY A CA 1
ATOM 2804 C C . GLY A 1 395 ? 28.700 2.377 -15.061 1.00 71.69 395 GLY A C 1
ATOM 2805 O O . GLY A 1 395 ? 27.582 1.945 -14.792 1.00 71.69 395 GLY A O 1
ATOM 2806 N N . HIS A 1 396 ? 29.379 3.157 -14.215 1.00 80.19 396 HIS A N 1
ATOM 2807 C CA . HIS A 1 396 ? 28.906 3.569 -12.891 1.00 80.19 396 HIS A CA 1
ATOM 2808 C C . HIS A 1 396 ? 29.258 5.036 -12.639 1.00 80.19 396 HIS A C 1
ATOM 2810 O O . HIS A 1 396 ? 30.233 5.362 -11.956 1.00 80.19 396 HIS A O 1
ATOM 2816 N N . ILE A 1 397 ? 28.446 5.921 -13.214 1.00 90.50 397 ILE A N 1
ATOM 2817 C CA . ILE A 1 397 ? 28.587 7.368 -13.066 1.00 90.50 397 ILE A CA 1
ATOM 2818 C C . ILE A 1 397 ? 27.416 7.962 -12.283 1.00 90.50 397 ILE A C 1
ATOM 2820 O O . ILE A 1 397 ? 26.318 7.408 -12.268 1.00 90.50 397 ILE A O 1
ATOM 2824 N N . PHE A 1 398 ? 27.641 9.116 -11.666 1.00 91.06 398 PHE A N 1
ATOM 2825 C CA . PHE A 1 398 ? 26.614 9.902 -10.989 1.00 91.06 398 PHE A CA 1
ATOM 2826 C C . PHE A 1 398 ? 26.988 11.390 -10.999 1.00 91.06 398 PHE A C 1
ATOM 2828 O O . PHE A 1 398 ? 28.164 11.746 -11.057 1.00 91.06 398 PHE A O 1
ATOM 2835 N N . CYS A 1 399 ? 25.989 12.270 -10.954 1.00 91.69 399 CYS A N 1
ATOM 2836 C CA . CYS A 1 399 ? 26.200 13.710 -10.808 1.00 91.69 399 CYS A CA 1
ATOM 2837 C C . CYS A 1 399 ? 26.137 14.074 -9.326 1.00 91.69 399 CYS A C 1
ATOM 2839 O O . CYS A 1 399 ? 25.122 13.831 -8.677 1.00 91.69 399 CYS A O 1
ATOM 2841 N N . ASP A 1 400 ? 27.205 14.661 -8.803 1.00 89.94 400 ASP A N 1
ATOM 2842 C CA . ASP A 1 400 ? 27.317 15.023 -7.389 1.00 89.94 400 ASP A CA 1
ATOM 2843 C C . ASP A 1 400 ? 27.875 16.438 -7.241 1.00 89.94 400 ASP A C 1
ATOM 2845 O O . ASP A 1 400 ? 28.530 16.946 -8.153 1.00 89.94 400 ASP A O 1
ATOM 2849 N N . PHE A 1 401 ? 27.612 17.093 -6.111 1.00 87.25 401 PHE A N 1
ATOM 2850 C CA . PHE A 1 401 ? 28.103 18.444 -5.863 1.00 87.25 401 PHE A CA 1
ATOM 2851 C C . PHE A 1 401 ? 29.626 18.485 -6.009 1.00 87.25 401 PHE A C 1
ATOM 2853 O O . PHE A 1 401 ? 30.351 17.593 -5.542 1.00 87.25 401 PHE A O 1
ATOM 2860 N N . ALA A 1 402 ? 30.116 19.510 -6.709 1.00 74.25 402 ALA A N 1
ATOM 2861 C CA . ALA A 1 402 ? 31.546 19.770 -6.756 1.00 74.25 402 ALA A CA 1
ATOM 2862 C C . ALA A 1 402 ? 32.019 19.956 -5.308 1.00 74.25 402 ALA A C 1
ATOM 2864 O O . ALA A 1 402 ? 31.470 20.785 -4.582 1.00 74.25 402 ALA A O 1
ATOM 2865 N N . SER A 1 403 ? 32.967 19.132 -4.862 1.00 64.31 403 SER A N 1
ATOM 2866 C CA . SER A 1 403 ? 33.573 19.311 -3.548 1.00 64.31 403 SER A CA 1
ATOM 2867 C C . SER A 1 403 ? 34.217 20.692 -3.532 1.00 64.31 403 SER A C 1
ATOM 2869 O O . SER A 1 403 ? 35.058 20.996 -4.374 1.00 64.31 403 SER A O 1
ATOM 2871 N N . SER A 1 404 ? 33.753 21.548 -2.626 1.00 52.88 404 SER A N 1
ATOM 2872 C CA . SER A 1 404 ? 34.407 22.813 -2.323 1.00 52.88 404 SER A CA 1
ATOM 2873 C C . SER A 1 404 ? 35.690 22.490 -1.561 1.00 52.88 404 SER A C 1
ATOM 2875 O O . SER A 1 404 ? 35.634 22.302 -0.344 1.00 52.88 404 SER A O 1
ATOM 2877 N N . ASP A 1 405 ? 36.790 22.338 -2.294 1.00 46.09 405 ASP A N 1
ATOM 2878 C CA . ASP A 1 405 ? 38.143 22.369 -1.731 1.00 46.09 405 ASP A CA 1
ATOM 2879 C C . ASP A 1 405 ? 38.569 23.807 -1.403 1.00 46.09 405 ASP A C 1
ATOM 2881 O O . ASP A 1 405 ? 38.264 24.721 -2.211 1.00 46.09 405 ASP A O 1
#

Sequence (405 aa):
MKSFSVASILAYSAAVAQLASAHMALTEPCPRYSPHCNPKPELPAGASFDYSIKNPIPPDGELCKGTVPWPSPVATWKAGQDVTYKFESGGAAHGGGHCQFSLSYDGGKTFVVVHEVLGHCFFSGKSTGNTAQVTEYTFKLPAEVPNSDKVIAAWSWVNAIGNREFYMNCADIKIEGSSSSSYTGKQIVIANHDGYPTIPEFGGNYDTGIEYYQNAKQVTVTGNGSSSGGGSDDAKSSAPATPAEGASAQSTVGATEGSATDSAESNEEGGKEKQQSDAVDPAASAGNEAGSEAGGEAGGEAGGEAAGNEAAGNEAAGNEAADSSQSIQDSMTSVAEEALSSAAQEGNGIGAQEGGECTSGLMQCSGSGYQICVNGKWSPEYACGVGTTCKGTEGHIFCDFASSD

Mean predicted aligned error: 20.28 Å

pLDDT: mean 72.91, std 28.05, range [26.89, 98.88]